Protein AF-N9NVW7-F1 (afdb_monomer_lite)

Structure (mmCIF, N/CA/C/O backbone):
data_AF-N9NVW7-F1
#
_entry.id   AF-N9NVW7-F1
#
loop_
_atom_site.group_PDB
_atom_site.id
_atom_site.type_symbol
_atom_site.label_atom_id
_atom_site.label_alt_id
_atom_site.label_comp_id
_atom_site.label_asym_id
_atom_site.label_entity_id
_atom_site.label_seq_id
_atom_site.pdbx_PDB_ins_code
_atom_site.Cartn_x
_atom_site.Cartn_y
_atom_site.Cartn_z
_atom_site.occupancy
_atom_site.B_iso_or_equiv
_atom_site.auth_seq_id
_atom_site.auth_comp_id
_atom_site.auth_asym_id
_atom_site.auth_atom_id
_atom_site.pdbx_PDB_model_num
ATOM 1 N N . MET A 1 1 ? 30.975 -2.870 -2.626 1.00 52.34 1 MET A N 1
ATOM 2 C CA . MET A 1 1 ? 32.309 -2.380 -3.014 1.00 52.34 1 MET A CA 1
ATOM 3 C C . MET A 1 1 ? 32.157 -1.799 -4.402 1.00 52.34 1 MET A C 1
ATOM 5 O O . MET A 1 1 ? 31.557 -2.473 -5.225 1.00 52.34 1 MET A O 1
ATOM 9 N N . ASN A 1 2 ? 32.603 -0.566 -4.636 1.00 62.34 2 ASN A N 1
ATOM 10 C CA . ASN A 1 2 ? 32.677 -0.032 -5.996 1.00 62.34 2 ASN A CA 1
ATOM 11 C C . ASN A 1 2 ? 33.903 -0.644 -6.671 1.00 62.34 2 ASN A C 1
ATOM 13 O O . ASN A 1 2 ? 34.944 -0.816 -6.036 1.00 62.34 2 ASN A O 1
ATOM 17 N N . SER A 1 3 ? 33.780 -1.024 -7.935 1.00 68.12 3 SER A N 1
ATOM 18 C CA . SER A 1 3 ? 34.880 -1.630 -8.692 1.00 68.12 3 SER A CA 1
ATOM 19 C C . SER A 1 3 ? 34.880 -1.083 -10.115 1.00 68.12 3 SER A C 1
ATOM 21 O O . SER A 1 3 ? 34.371 -1.735 -11.030 1.00 68.12 3 SER A O 1
ATOM 23 N N . PRO A 1 4 ? 35.372 0.153 -10.305 1.00 72.06 4 PRO A N 1
ATOM 24 C CA . PRO A 1 4 ? 35.480 0.751 -11.624 1.00 72.06 4 PRO A CA 1
ATOM 25 C C . PRO A 1 4 ? 36.652 0.143 -12.407 1.00 72.06 4 PRO A C 1
ATOM 27 O O . PRO A 1 4 ? 37.669 -0.245 -11.833 1.00 72.06 4 PRO A O 1
ATOM 30 N N . GLY A 1 5 ? 36.532 0.094 -13.733 1.00 75.94 5 GLY A N 1
ATOM 31 C CA . GLY A 1 5 ? 37.672 -0.160 -14.615 1.00 75.94 5 GLY A CA 1
ATOM 32 C C . GLY A 1 5 ? 38.041 -1.628 -14.852 1.00 75.94 5 GLY A C 1
ATOM 33 O O . GLY A 1 5 ? 39.117 -1.899 -15.383 1.00 75.94 5 GLY A O 1
ATOM 34 N N . ILE A 1 6 ? 37.194 -2.597 -14.490 1.00 79.94 6 ILE A N 1
ATOM 35 C CA . ILE A 1 6 ? 37.525 -4.023 -14.649 1.00 79.94 6 ILE A CA 1
ATOM 36 C C . ILE A 1 6 ? 37.249 -4.479 -16.087 1.00 79.94 6 ILE A C 1
ATOM 38 O O . ILE A 1 6 ? 36.153 -4.289 -16.607 1.00 79.94 6 ILE A O 1
ATOM 42 N N . LYS A 1 7 ? 38.206 -5.151 -16.738 1.00 79.75 7 LYS A N 1
ATOM 43 C CA . LYS A 1 7 ? 37.982 -5.732 -18.075 1.00 79.75 7 LYS A CA 1
ATOM 44 C C . LYS A 1 7 ? 36.858 -6.780 -18.054 1.00 79.75 7 LYS A C 1
ATOM 46 O O . LYS A 1 7 ? 36.879 -7.713 -17.251 1.00 79.75 7 LYS A O 1
ATOM 51 N N . SER A 1 8 ? 35.911 -6.661 -18.984 1.00 74.88 8 SER A N 1
ATOM 52 C CA . SER A 1 8 ? 34.831 -7.619 -19.251 1.00 74.88 8 SER A CA 1
ATOM 53 C C . SER A 1 8 ? 34.763 -7.876 -20.759 1.00 74.88 8 SER A C 1
ATOM 55 O O . SER A 1 8 ? 34.065 -7.197 -21.513 1.00 74.88 8 SER A O 1
ATOM 57 N N . GLY A 1 9 ? 35.562 -8.841 -21.223 1.00 77.31 9 GLY A N 1
ATOM 58 C CA . GLY A 1 9 ? 35.818 -9.028 -22.652 1.00 77.31 9 GLY A CA 1
ATOM 59 C C . GLY A 1 9 ? 36.519 -7.806 -23.251 1.00 77.31 9 GLY A C 1
ATOM 60 O O . GLY A 1 9 ? 37.552 -7.380 -22.742 1.00 77.31 9 GLY A O 1
ATOM 61 N N . LEU A 1 10 ? 35.936 -7.239 -24.311 1.00 75.88 10 LEU A N 1
ATOM 62 C CA . LEU A 1 10 ? 36.419 -6.018 -24.972 1.00 75.88 10 LEU A CA 1
ATOM 63 C C . LEU A 1 10 ? 35.932 -4.721 -24.298 1.00 75.88 10 LEU A C 1
ATOM 65 O O . LEU A 1 10 ? 36.363 -3.639 -24.684 1.00 75.88 10 LEU A O 1
ATOM 69 N N . ASN A 1 11 ? 35.035 -4.816 -23.309 1.00 81.06 11 ASN A N 1
ATOM 70 C CA . ASN A 1 11 ? 34.456 -3.665 -22.619 1.00 81.06 11 ASN A CA 1
ATOM 71 C C . ASN A 1 11 ? 35.086 -3.448 -21.238 1.00 81.06 11 ASN A C 1
ATOM 73 O O . ASN A 1 11 ? 35.639 -4.366 -20.626 1.00 81.06 11 ASN A O 1
ATOM 77 N N . THR A 1 12 ? 34.918 -2.236 -20.712 1.00 83.56 12 THR A N 1
ATOM 78 C CA . THR A 1 12 ? 35.270 -1.885 -19.332 1.00 83.56 12 THR A CA 1
ATOM 79 C C . THR A 1 12 ? 34.016 -1.899 -18.465 1.00 83.56 12 THR A C 1
ATOM 81 O O . THR A 1 12 ? 33.054 -1.186 -18.742 1.00 83.56 12 THR A O 1
ATOM 84 N N . ALA A 1 13 ? 34.018 -2.732 -17.429 1.00 82.25 13 ALA A N 1
ATOM 85 C CA . ALA A 1 13 ? 32.941 -2.871 -16.464 1.00 82.25 13 ALA A CA 1
ATOM 86 C C . ALA A 1 13 ? 33.160 -1.956 -15.257 1.00 82.25 13 ALA A C 1
ATOM 88 O O . ALA A 1 13 ? 34.254 -1.917 -14.689 1.00 82.25 13 ALA A O 1
ATOM 89 N N . ASN A 1 14 ? 32.089 -1.280 -14.847 1.00 85.12 14 ASN A N 1
ATOM 90 C CA . ASN A 1 14 ? 32.037 -0.483 -13.629 1.00 85.12 14 ASN A CA 1
ATOM 91 C C . ASN A 1 14 ? 30.908 -1.014 -12.746 1.00 85.12 14 ASN A C 1
ATOM 93 O O . ASN A 1 14 ? 29.759 -1.073 -13.182 1.00 85.12 14 ASN A O 1
ATOM 97 N N . GLU A 1 15 ? 31.231 -1.379 -11.508 1.00 84.69 15 GLU A N 1
ATOM 98 C CA . GLU A 1 15 ? 30.222 -1.666 -10.488 1.00 84.69 15 GLU A CA 1
ATOM 99 C C . GLU A 1 15 ? 29.932 -0.430 -9.646 1.00 84.69 15 GLU A C 1
ATOM 101 O O . GLU A 1 15 ? 30.799 0.049 -8.910 1.00 84.69 15 GLU A O 1
ATOM 106 N N . TYR A 1 16 ? 28.688 0.030 -9.742 1.00 87.69 16 TYR A N 1
ATOM 107 C CA . TYR A 1 16 ? 28.119 1.102 -8.933 1.00 87.69 16 TYR A CA 1
ATOM 108 C C . TYR A 1 16 ? 27.345 0.532 -7.733 1.00 87.69 16 TYR A C 1
ATOM 110 O O . TYR A 1 16 ? 26.922 -0.636 -7.770 1.00 87.69 16 TYR A O 1
ATOM 118 N N . PRO A 1 17 ? 27.092 1.330 -6.675 1.00 87.31 17 PRO A N 1
ATOM 119 C CA . PRO A 1 17 ? 26.441 0.855 -5.458 1.00 87.31 17 PRO A CA 1
ATOM 120 C C . PRO A 1 17 ? 24.910 0.754 -5.602 1.00 87.31 17 PRO A C 1
ATOM 122 O O . PRO A 1 17 ? 24.168 1.287 -4.782 1.00 87.31 17 PRO A O 1
ATOM 125 N N . GLY A 1 18 ? 24.425 0.026 -6.610 1.00 89.44 18 GLY A N 1
ATOM 126 C CA . GLY A 1 18 ? 23.005 -0.249 -6.841 1.00 89.44 18 GLY A CA 1
ATOM 127 C C . GLY A 1 18 ? 22.554 0.053 -8.269 1.00 89.44 18 GLY A C 1
ATOM 128 O O . GLY A 1 18 ? 23.345 0.004 -9.207 1.00 89.44 18 GLY A O 1
ATOM 129 N N . LEU A 1 19 ? 21.266 0.358 -8.432 1.00 92.38 19 LEU A N 1
ATOM 130 C CA . LEU A 1 19 ? 20.665 0.757 -9.708 1.00 92.38 19 LEU A CA 1
ATOM 131 C C . LEU A 1 19 ? 20.659 2.277 -9.849 1.00 92.38 19 LEU A C 1
ATOM 133 O O . LEU A 1 19 ? 20.295 2.983 -8.906 1.00 92.38 19 LEU A O 1
ATOM 137 N N . HIS A 1 20 ? 20.987 2.780 -11.038 1.00 93.94 20 HIS A N 1
ATOM 138 C CA . HIS A 1 20 ? 20.865 4.199 -11.345 1.00 93.94 20 HIS A CA 1
ATOM 139 C C . HIS A 1 20 ? 19.391 4.629 -11.290 1.00 93.94 20 HIS A C 1
ATOM 141 O O . HIS A 1 20 ? 18.537 4.059 -11.975 1.00 93.94 20 HIS A O 1
ATOM 147 N N . ARG A 1 21 ? 19.071 5.667 -10.508 1.00 92.00 21 ARG A N 1
ATOM 148 C CA . ARG A 1 21 ? 17.684 6.104 -10.223 1.00 92.00 21 ARG A CA 1
ATOM 149 C C . ARG A 1 21 ? 16.853 6.366 -11.472 1.00 92.00 21 ARG A C 1
ATOM 151 O O . ARG A 1 21 ? 15.682 5.988 -11.516 1.00 92.00 21 ARG A O 1
ATOM 158 N N . SER A 1 22 ? 17.465 6.951 -12.503 1.00 92.88 22 SER A N 1
ATOM 159 C CA . SER A 1 22 ? 16.793 7.222 -13.779 1.00 92.88 22 SER A CA 1
ATOM 160 C C . SER A 1 22 ? 16.163 5.981 -14.407 1.00 92.88 22 SER A C 1
ATOM 162 O O . SER A 1 22 ? 15.092 6.103 -14.988 1.00 92.88 22 SER A O 1
ATOM 164 N N . LEU A 1 23 ? 16.735 4.782 -14.238 1.00 94.94 23 LEU A N 1
ATOM 165 C CA . LEU A 1 23 ? 16.132 3.548 -14.759 1.00 94.94 23 LEU A CA 1
ATOM 166 C C . LEU A 1 23 ? 14.735 3.306 -14.188 1.00 94.94 23 LEU A C 1
ATOM 168 O O . LEU A 1 23 ? 13.793 2.991 -14.915 1.00 94.94 23 LEU A O 1
ATOM 172 N N . ILE A 1 24 ? 14.592 3.513 -12.879 1.00 91.38 24 ILE A N 1
ATOM 173 C CA . ILE A 1 24 ? 13.313 3.363 -12.196 1.00 91.38 24 ILE A CA 1
ATOM 174 C C . ILE A 1 24 ? 12.354 4.481 -12.597 1.00 91.38 24 ILE A C 1
ATOM 176 O O . ILE A 1 24 ? 11.162 4.233 -12.760 1.00 91.38 24 ILE A O 1
ATOM 180 N N . TRP A 1 25 ? 12.840 5.709 -12.774 1.00 91.44 25 TRP A N 1
ATOM 181 C CA . TRP A 1 25 ? 11.992 6.825 -13.197 1.00 91.44 25 TRP A CA 1
ATOM 182 C C . TRP A 1 25 ? 11.451 6.637 -14.614 1.00 91.44 25 TRP A C 1
ATOM 184 O O . TRP A 1 25 ? 10.263 6.856 -14.838 1.00 91.44 25 TRP A O 1
ATOM 194 N N . ILE A 1 26 ? 12.277 6.143 -15.536 1.00 95.69 26 ILE A N 1
ATOM 195 C CA . ILE A 1 26 ? 11.863 5.769 -16.893 1.00 95.69 26 ILE A CA 1
ATOM 196 C C . ILE A 1 26 ? 10.793 4.674 -16.832 1.00 95.69 26 ILE A C 1
ATOM 198 O O . ILE A 1 26 ? 9.748 4.791 -17.472 1.00 95.69 26 ILE A O 1
ATOM 202 N N . LEU A 1 27 ? 10.997 3.649 -15.999 1.00 95.88 27 LEU A N 1
ATOM 203 C CA . LEU A 1 27 ? 10.021 2.577 -15.802 1.00 95.88 27 LEU A CA 1
ATOM 204 C C . LEU A 1 27 ? 8.692 3.085 -15.215 1.00 95.88 27 LEU A C 1
ATOM 206 O O . LEU A 1 27 ? 7.616 2.700 -15.676 1.00 95.88 27 LEU A O 1
ATOM 210 N N . LYS A 1 28 ? 8.746 3.967 -14.209 1.00 93.06 28 LYS A N 1
ATOM 211 C CA . LYS A 1 28 ? 7.561 4.608 -13.616 1.00 93.06 28 LYS A CA 1
ATOM 212 C C . LYS A 1 28 ? 6.817 5.457 -14.648 1.00 93.06 28 LYS A C 1
ATOM 214 O O . LYS A 1 28 ? 5.596 5.356 -14.736 1.00 93.06 28 LYS A O 1
ATOM 219 N N . ALA A 1 29 ? 7.538 6.235 -15.453 1.00 95.19 29 ALA A N 1
ATOM 220 C CA . ALA A 1 29 ? 6.956 7.031 -16.526 1.00 95.19 29 ALA A CA 1
ATOM 221 C C . ALA A 1 29 ? 6.291 6.140 -17.588 1.00 95.19 29 ALA A C 1
ATOM 223 O O . ALA A 1 29 ? 5.175 6.424 -18.016 1.00 95.19 29 ALA A O 1
ATOM 224 N N . LEU A 1 30 ? 6.916 5.019 -17.965 1.00 97.69 30 LEU A N 1
ATOM 225 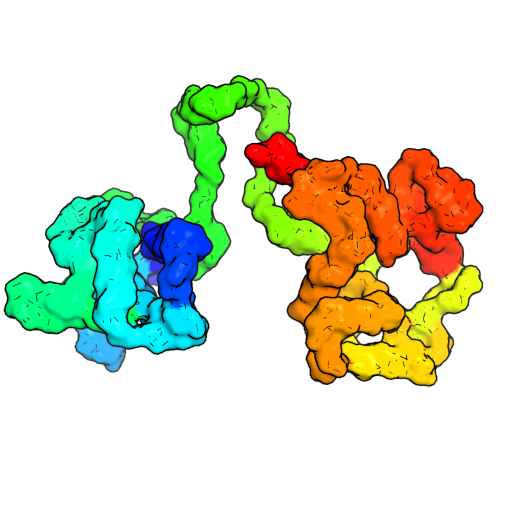C CA . LEU A 1 30 ? 6.320 4.058 -18.897 1.00 97.69 30 LEU A CA 1
ATOM 226 C C . LEU A 1 30 ? 5.008 3.497 -18.343 1.00 97.69 30 LEU A C 1
ATOM 228 O O . LEU A 1 30 ? 3.988 3.522 -19.030 1.00 97.69 30 LEU A O 1
ATOM 232 N N . ASN A 1 31 ? 5.018 3.057 -17.084 1.00 96.06 31 ASN A N 1
ATOM 233 C CA . ASN A 1 31 ? 3.819 2.578 -16.401 1.00 96.06 31 ASN A CA 1
ATOM 234 C C . ASN A 1 31 ? 2.716 3.640 -16.343 1.00 96.06 31 ASN A C 1
ATOM 236 O O . ASN A 1 31 ? 1.549 3.313 -16.550 1.00 96.06 31 ASN A O 1
ATOM 240 N N . PHE A 1 32 ? 3.069 4.902 -16.091 1.00 96.06 32 PHE A N 1
ATOM 241 C CA . PHE A 1 32 ? 2.117 6.008 -16.103 1.00 96.06 32 PHE A CA 1
ATOM 242 C C . PHE A 1 32 ? 1.440 6.150 -17.472 1.00 96.06 32 PHE A C 1
ATOM 244 O O . PHE A 1 32 ? 0.213 6.159 -17.541 1.00 96.06 32 PHE A O 1
ATOM 251 N N . TYR A 1 33 ? 2.202 6.204 -18.566 1.00 97.38 33 TYR A N 1
ATOM 252 C CA . TYR A 1 33 ? 1.615 6.359 -19.900 1.00 97.38 33 TYR A CA 1
ATOM 253 C C . TYR A 1 33 ? 0.775 5.148 -20.318 1.00 97.38 33 TYR A C 1
ATOM 255 O O . TYR A 1 33 ? -0.304 5.325 -20.880 1.00 97.38 33 TYR A O 1
ATOM 263 N N . LEU A 1 34 ? 1.223 3.930 -20.005 1.00 97.38 34 LEU A N 1
ATOM 264 C CA . LEU A 1 34 ? 0.474 2.703 -20.287 1.00 97.38 34 LEU A CA 1
ATOM 265 C C . LEU A 1 34 ? -0.862 2.643 -19.531 1.00 97.38 34 LEU A C 1
ATOM 267 O O . LEU A 1 34 ? -1.874 2.269 -20.114 1.00 97.38 34 LEU A O 1
ATOM 271 N N . LYS A 1 35 ? -0.889 3.047 -18.254 1.00 95.50 35 LYS A N 1
ATOM 272 C CA . LYS A 1 35 ? -2.098 2.991 -17.411 1.00 95.50 35 LYS A CA 1
ATOM 273 C C . LYS A 1 35 ? -3.083 4.134 -17.647 1.00 95.50 35 LYS A C 1
ATOM 275 O O . LYS A 1 35 ? -4.256 3.981 -17.310 1.00 95.50 35 LYS A O 1
ATOM 280 N N . ASN A 1 36 ? -2.617 5.256 -18.192 1.00 94.19 36 ASN A N 1
ATOM 281 C CA . ASN A 1 36 ? -3.427 6.454 -18.391 1.00 94.19 36 ASN A CA 1
ATOM 282 C C . ASN A 1 36 ? -3.704 6.683 -19.881 1.00 94.19 36 ASN A C 1
ATOM 284 O O . ASN A 1 36 ? -4.710 6.205 -20.401 1.00 94.19 36 ASN A O 1
ATOM 288 N N . GLU A 1 37 ? -2.798 7.363 -20.583 1.00 95.25 37 GLU A N 1
ATOM 289 C CA . GLU A 1 37 ? -2.989 7.790 -21.977 1.00 95.25 37 GLU A CA 1
ATOM 290 C C . GLU A 1 37 ? -3.204 6.615 -22.947 1.00 95.25 37 GLU A C 1
ATOM 292 O O . GLU A 1 37 ? -4.025 6.694 -23.859 1.00 95.25 37 GLU A O 1
ATOM 297 N N . PHE A 1 38 ? -2.506 5.497 -22.734 1.00 96.00 38 PHE A N 1
ATOM 298 C CA . PHE A 1 38 ? -2.549 4.332 -23.622 1.00 96.00 38 PHE A CA 1
ATOM 299 C C . PHE A 1 38 ? -3.267 3.123 -23.018 1.00 96.00 38 PHE A C 1
ATOM 301 O O . PHE A 1 38 ? -3.097 2.004 -23.505 1.00 96.00 38 PHE A O 1
ATOM 308 N N . LYS A 1 39 ? -4.130 3.342 -22.015 1.00 94.81 39 LYS A N 1
ATOM 309 C CA . LYS A 1 39 ? -4.881 2.276 -21.328 1.00 94.81 39 LYS A CA 1
ATOM 310 C C . LYS A 1 39 ? -5.655 1.372 -22.288 1.00 94.81 39 LYS A C 1
ATOM 312 O O . LYS A 1 39 ? -5.695 0.158 -22.108 1.00 94.81 39 LYS A O 1
ATOM 317 N N . TYR A 1 40 ? -6.225 1.952 -23.344 1.00 94.94 40 TYR A N 1
ATOM 318 C CA . TYR A 1 40 ? -7.001 1.241 -24.366 1.00 94.94 40 TYR A CA 1
ATOM 319 C C . TYR A 1 40 ? -6.197 0.179 -25.139 1.00 94.94 40 TYR A C 1
ATOM 321 O O . TYR A 1 40 ? -6.787 -0.685 -25.781 1.00 94.94 40 TYR A O 1
ATOM 329 N N . LYS A 1 41 ? -4.857 0.219 -25.099 1.00 97.12 41 LYS A N 1
ATOM 330 C CA . LYS A 1 41 ? -4.008 -0.812 -25.716 1.00 97.12 41 LYS A CA 1
ATOM 331 C C . LYS A 1 41 ? -3.952 -2.106 -24.902 1.00 97.12 41 LYS A C 1
ATOM 333 O O . LYS A 1 41 ? -3.502 -3.117 -25.440 1.00 97.12 41 LYS A O 1
ATOM 338 N N . GLY A 1 42 ? -4.366 -2.072 -23.631 1.00 96.62 42 GLY A N 1
ATOM 339 C CA . GLY A 1 42 ? -4.293 -3.217 -22.722 1.00 96.62 42 GLY A CA 1
ATOM 340 C C . GLY A 1 42 ? -2.862 -3.673 -22.432 1.00 96.62 42 GLY A C 1
ATOM 341 O O . GLY A 1 42 ? -2.662 -4.825 -22.057 1.00 96.62 42 GLY A O 1
ATOM 342 N N . LEU A 1 43 ? -1.871 -2.803 -22.656 1.00 98.25 43 LEU A N 1
ATOM 343 C CA . LEU A 1 43 ? -0.455 -3.087 -22.445 1.00 98.25 43 LEU A CA 1
ATOM 344 C C . LEU A 1 43 ? -0.032 -2.682 -21.031 1.00 98.25 43 LEU A C 1
ATOM 346 O O . LEU A 1 43 ? -0.352 -1.587 -20.575 1.00 98.25 43 LEU A O 1
ATOM 350 N N . GLU A 1 44 ? 0.744 -3.528 -20.365 1.00 97.19 44 GLU A N 1
ATOM 351 C CA . GLU A 1 44 ? 1.304 -3.258 -19.038 1.00 97.19 44 GLU A CA 1
ATOM 352 C C . GLU A 1 44 ? 2.703 -3.868 -18.913 1.00 97.19 44 GLU A C 1
ATOM 354 O O . GLU A 1 44 ? 3.032 -4.845 -19.589 1.00 97.19 44 GLU A O 1
ATOM 359 N N . VAL A 1 45 ? 3.550 -3.308 -18.048 1.00 97.50 45 VAL A N 1
ATOM 360 C CA . VAL A 1 45 ? 4.828 -3.952 -17.724 1.00 97.50 45 VAL A CA 1
ATOM 361 C C . VAL A 1 45 ? 4.539 -5.236 -16.951 1.00 97.50 45 VAL A C 1
ATOM 363 O O . VAL A 1 45 ? 3.908 -5.195 -15.901 1.00 97.50 45 VAL A O 1
ATOM 366 N N . ALA A 1 46 ? 5.023 -6.364 -17.466 1.00 96.38 46 ALA A N 1
ATOM 367 C CA . ALA A 1 46 ? 4.891 -7.669 -16.835 1.00 96.38 46 ALA A CA 1
ATOM 368 C C . ALA A 1 46 ? 5.909 -7.824 -15.701 1.00 96.38 46 ALA A C 1
ATOM 370 O O . ALA A 1 46 ? 5.545 -8.036 -14.550 1.00 96.38 46 ALA A O 1
ATOM 371 N N . TYR A 1 47 ? 7.194 -7.714 -16.037 1.00 96.25 47 TYR A N 1
ATOM 372 C CA . TYR A 1 47 ? 8.298 -7.871 -15.098 1.00 96.25 47 TYR A CA 1
ATOM 373 C C . TYR A 1 47 ? 9.607 -7.347 -15.706 1.00 96.25 47 TYR A C 1
ATOM 375 O O . TYR A 1 47 ? 9.706 -7.094 -16.912 1.00 96.25 47 TYR A O 1
ATOM 383 N N . ILE A 1 48 ? 10.613 -7.182 -14.849 1.00 95.88 48 ILE A N 1
ATOM 384 C CA . ILE A 1 48 ? 11.991 -6.860 -15.228 1.00 95.88 48 ILE A CA 1
ATOM 385 C C . ILE A 1 48 ? 12.745 -8.187 -15.351 1.00 95.88 48 ILE A C 1
ATOM 387 O O . ILE A 1 48 ? 12.875 -8.906 -14.365 1.00 95.88 48 ILE A O 1
ATOM 391 N N . GLU A 1 49 ? 13.216 -8.519 -16.549 1.00 94.56 49 GLU A N 1
ATOM 392 C CA . GLU A 1 49 ? 14.012 -9.727 -16.814 1.00 94.56 49 GLU A CA 1
ATOM 393 C C . GLU A 1 49 ? 15.459 -9.533 -16.338 1.00 94.56 49 GLU A C 1
ATOM 395 O O . GLU A 1 49 ? 16.083 -10.436 -15.784 1.00 94.56 49 GLU A O 1
ATOM 400 N N . SER A 1 50 ? 16.007 -8.330 -16.522 1.00 92.06 50 SER A N 1
ATOM 401 C CA . SER A 1 50 ? 17.360 -8.013 -16.077 1.00 92.06 50 SER A CA 1
ATOM 402 C C . SER A 1 50 ? 17.536 -6.538 -15.756 1.00 92.06 50 SER A C 1
ATOM 404 O O . SER A 1 50 ? 16.901 -5.683 -16.371 1.00 92.06 50 SER A O 1
ATOM 406 N N . GLY A 1 51 ? 18.412 -6.248 -14.792 1.00 87.44 51 GLY A N 1
ATOM 407 C CA . GLY A 1 51 ? 18.753 -4.872 -14.428 1.00 87.44 51 GLY A CA 1
ATOM 408 C C . GLY A 1 51 ? 20.067 -4.706 -13.671 1.00 87.44 51 GLY A C 1
ATOM 409 O O . GLY A 1 51 ? 20.806 -3.749 -13.904 1.00 87.44 51 GLY A O 1
ATOM 410 N N . TYR A 1 52 ? 20.399 -5.657 -12.793 1.00 89.69 52 TYR A N 1
ATOM 411 C CA . TYR A 1 52 ? 21.689 -5.681 -12.108 1.00 89.69 52 TYR A CA 1
ATOM 412 C C . TYR A 1 52 ? 22.329 -7.067 -12.182 1.00 89.69 52 TYR A C 1
ATOM 414 O O . TYR A 1 52 ? 21.753 -8.062 -11.747 1.00 89.69 52 TYR A O 1
ATOM 422 N N . ARG A 1 53 ? 23.544 -7.111 -12.721 1.00 88.81 53 ARG A N 1
ATOM 423 C CA . ARG A 1 53 ? 24.437 -8.262 -12.815 1.00 88.81 53 ARG A CA 1
ATOM 424 C C . ARG A 1 53 ? 25.803 -7.790 -12.344 1.00 88.81 53 ARG A C 1
ATOM 426 O O . ARG A 1 53 ? 26.344 -6.850 -12.912 1.00 88.81 53 ARG A O 1
ATOM 433 N N . CYS A 1 54 ? 26.361 -8.411 -11.312 1.00 88.56 54 CYS A N 1
ATOM 434 C CA . CYS A 1 54 ? 27.712 -8.066 -10.877 1.00 88.56 54 CYS A CA 1
ATOM 435 C C . CYS A 1 54 ? 28.760 -8.621 -11.861 1.00 88.56 54 CYS A C 1
ATOM 437 O O . CYS A 1 54 ? 28.521 -9.584 -12.594 1.00 88.56 54 CYS A O 1
ATOM 439 N N . ILE A 1 55 ? 29.954 -8.041 -11.858 1.00 87.81 55 ILE A N 1
ATOM 440 C CA . ILE A 1 55 ? 31.144 -8.455 -12.605 1.00 87.81 55 ILE A CA 1
ATOM 441 C C . ILE A 1 55 ? 31.453 -9.927 -12.350 1.00 87.81 55 ILE A C 1
ATOM 443 O O . ILE A 1 55 ? 31.796 -10.649 -13.285 1.00 87.81 55 ILE A O 1
ATOM 447 N N . ASN A 1 56 ? 31.311 -10.397 -11.108 1.00 88.81 56 ASN A N 1
ATOM 448 C CA . ASN A 1 56 ? 31.535 -11.804 -10.785 1.00 88.81 56 ASN A CA 1
ATOM 449 C C . ASN A 1 56 ? 30.521 -12.725 -11.485 1.00 88.81 56 ASN A C 1
ATOM 451 O O . ASN A 1 56 ? 30.909 -13.755 -12.032 1.00 88.81 56 ASN A O 1
ATOM 455 N N . ASP A 1 57 ? 29.239 -12.347 -11.523 1.00 88.50 57 ASP A N 1
ATOM 456 C CA . ASP A 1 57 ? 28.219 -13.091 -12.273 1.00 88.50 57 ASP A CA 1
ATOM 457 C C . ASP A 1 57 ? 28.516 -13.075 -13.779 1.00 88.50 57 ASP A C 1
ATOM 459 O O . ASP A 1 57 ? 28.491 -14.117 -14.433 1.00 88.50 57 ASP A O 1
ATOM 463 N N . ASN A 1 58 ? 28.903 -11.918 -14.324 1.00 89.38 58 ASN A N 1
ATOM 464 C CA . ASN A 1 58 ? 29.321 -11.805 -15.719 1.00 89.38 58 ASN A CA 1
ATOM 465 C C . ASN A 1 58 ? 30.508 -12.722 -16.052 1.00 89.38 58 ASN A C 1
ATOM 467 O O . ASN A 1 58 ? 30.457 -13.406 -17.072 1.00 89.38 58 ASN A O 1
ATOM 471 N N . LYS A 1 59 ? 31.536 -12.785 -15.192 1.00 87.00 59 LYS A N 1
ATOM 472 C CA . LYS A 1 59 ? 32.686 -13.693 -15.356 1.00 87.00 59 LYS A CA 1
ATOM 473 C C . LYS A 1 59 ? 32.248 -15.156 -15.350 1.00 87.00 59 LYS A C 1
ATOM 475 O O . LYS A 1 59 ? 32.590 -15.891 -16.270 1.00 87.00 59 LYS A O 1
ATOM 480 N N . LYS A 1 60 ? 31.433 -15.562 -14.370 1.00 89.56 60 LYS A N 1
ATOM 481 C CA . LYS A 1 60 ? 30.904 -16.935 -14.263 1.00 89.56 60 LYS A CA 1
ATOM 482 C C . LYS A 1 60 ? 30.078 -17.355 -15.479 1.00 89.56 60 LYS A C 1
ATOM 484 O O . LYS A 1 60 ? 30.038 -18.531 -15.817 1.00 89.56 60 LYS A O 1
ATOM 489 N N . LYS A 1 61 ? 29.399 -16.402 -16.116 1.00 88.88 61 LYS A N 1
ATOM 490 C CA . LYS A 1 61 ? 28.506 -16.632 -17.259 1.00 88.88 61 LYS A CA 1
ATOM 491 C C . LYS A 1 61 ? 29.143 -16.274 -18.608 1.00 88.88 61 LYS A C 1
ATOM 493 O O . LYS A 1 61 ? 28.440 -16.290 -19.613 1.00 88.88 61 LYS A O 1
ATOM 498 N N . GLY A 1 62 ? 30.432 -15.921 -18.636 1.00 87.50 62 GLY A N 1
ATOM 499 C CA . GLY A 1 62 ? 31.163 -15.575 -19.861 1.00 87.50 62 GLY A CA 1
ATOM 500 C C . GLY A 1 62 ? 30.617 -14.352 -20.611 1.00 87.50 62 GLY A C 1
ATOM 501 O O . GLY A 1 62 ? 30.745 -14.274 -21.830 1.00 87.50 62 GLY A O 1
ATOM 502 N N . ARG A 1 63 ? 29.969 -13.403 -19.920 1.00 86.06 63 ARG A N 1
ATOM 503 C CA . ARG A 1 63 ? 29.332 -12.236 -20.554 1.00 86.06 63 ARG A CA 1
ATOM 504 C C . ARG A 1 63 ? 30.304 -11.067 -20.710 1.00 86.06 63 ARG A C 1
ATOM 506 O O . ARG A 1 63 ? 31.086 -10.770 -19.808 1.00 86.06 63 ARG A O 1
ATOM 513 N N . THR A 1 64 ? 30.176 -10.347 -21.823 1.00 86.38 64 THR A N 1
ATOM 514 C CA . THR A 1 64 ? 30.973 -9.147 -22.149 1.00 86.38 64 THR A CA 1
ATOM 515 C C . THR A 1 64 ? 30.180 -7.838 -22.039 1.00 86.38 64 THR A C 1
ATOM 517 O O . THR A 1 64 ? 30.752 -6.754 -22.106 1.00 86.38 64 THR A O 1
ATOM 520 N N . THR A 1 65 ? 28.853 -7.905 -21.879 1.00 85.00 65 THR A N 1
ATOM 521 C CA . THR A 1 65 ? 27.973 -6.729 -21.770 1.00 85.00 65 THR A CA 1
ATOM 522 C C . THR A 1 65 ? 28.046 -6.111 -20.376 1.00 85.00 65 THR A C 1
ATOM 524 O O . THR A 1 65 ? 27.848 -6.825 -19.391 1.00 85.00 65 THR A O 1
ATOM 527 N N . VAL A 1 66 ? 28.227 -4.793 -20.288 1.00 88.38 66 VAL A N 1
ATOM 528 C CA . VAL A 1 66 ? 28.445 -4.078 -19.012 1.00 88.38 66 VAL A CA 1
ATOM 529 C C . VAL A 1 66 ? 27.326 -3.100 -18.633 1.00 88.38 66 VAL A C 1
ATOM 531 O O . VAL A 1 66 ? 27.349 -2.514 -17.560 1.00 88.38 66 VAL A O 1
ATOM 534 N N . ASN A 1 67 ? 26.316 -2.928 -19.487 1.00 88.25 67 ASN A N 1
ATOM 535 C CA . ASN A 1 67 ? 25.196 -2.009 -19.250 1.00 88.25 67 ASN A CA 1
ATOM 536 C C . ASN A 1 67 ? 24.248 -2.491 -18.134 1.00 88.25 67 ASN A C 1
ATOM 538 O O . ASN A 1 67 ? 23.758 -1.703 -17.337 1.00 88.25 67 ASN A O 1
ATOM 542 N N . HIS A 1 68 ? 24.047 -3.797 -17.996 1.00 90.75 68 HIS A N 1
ATOM 543 C CA . HIS A 1 68 ? 23.221 -4.398 -16.941 1.00 90.75 68 HIS A CA 1
ATOM 544 C C . HIS A 1 68 ? 23.928 -4.500 -15.585 1.00 90.75 68 HIS A C 1
ATOM 546 O O . HIS A 1 68 ? 23.640 -5.393 -14.801 1.00 90.75 68 HIS A O 1
ATOM 552 N N . MET A 1 69 ? 24.861 -3.596 -15.296 1.00 90.69 69 MET A N 1
ATOM 553 C CA . MET A 1 69 ? 25.518 -3.448 -13.991 1.00 90.69 69 MET A CA 1
ATOM 554 C C . MET A 1 69 ? 24.913 -2.266 -13.226 1.00 90.69 69 MET A C 1
ATOM 556 O O . MET A 1 69 ? 25.619 -1.434 -12.663 1.00 90.69 69 MET A O 1
ATOM 560 N N . GLY A 1 70 ? 23.584 -2.150 -13.277 1.00 91.62 70 GLY A N 1
ATOM 561 C CA . GLY A 1 70 ? 22.860 -1.033 -12.683 1.00 91.62 70 GLY A CA 1
ATOM 562 C C . GLY A 1 70 ? 22.563 0.131 -13.631 1.00 91.62 70 GLY A C 1
ATOM 563 O O . GLY A 1 70 ? 22.078 1.158 -13.159 1.00 91.62 70 GLY A O 1
ATOM 564 N N . LEU A 1 71 ? 22.830 -0.008 -14.938 1.00 95.19 71 LEU A N 1
ATOM 565 C CA . LEU A 1 71 ? 22.672 1.059 -15.942 1.00 95.19 71 LEU A CA 1
ATOM 566 C C . LEU A 1 71 ? 21.674 0.752 -17.064 1.00 95.19 71 LEU A C 1
ATOM 568 O O . LEU A 1 71 ? 21.453 1.620 -17.908 1.00 95.19 71 LEU A O 1
ATOM 572 N N . ALA A 1 72 ? 21.059 -0.429 -17.075 1.00 96.38 72 ALA A N 1
ATOM 573 C CA . ALA A 1 72 ? 20.088 -0.850 -18.078 1.00 96.38 72 ALA A CA 1
ATOM 574 C C . ALA A 1 72 ? 18.940 -1.633 -17.447 1.00 96.38 72 ALA A C 1
ATOM 576 O O . ALA A 1 72 ? 19.099 -2.178 -16.358 1.00 96.38 72 ALA A O 1
ATOM 577 N N . LEU A 1 73 ? 17.812 -1.711 -18.152 1.00 97.31 73 LEU A N 1
ATOM 578 C CA . LEU A 1 73 ? 16.716 -2.623 -17.837 1.00 97.31 73 LEU A CA 1
ATOM 579 C C . LEU A 1 73 ? 16.245 -3.359 -19.093 1.00 97.31 73 LEU A C 1
ATOM 581 O O . LEU A 1 73 ? 16.028 -2.744 -20.137 1.00 97.31 73 LEU A O 1
ATOM 585 N N . ASP A 1 74 ? 16.025 -4.665 -18.940 1.00 97.50 74 ASP A N 1
ATOM 586 C CA . ASP A 1 74 ? 15.285 -5.500 -19.885 1.00 97.50 74 ASP A CA 1
ATOM 587 C C . ASP A 1 74 ? 13.888 -5.721 -19.317 1.00 97.50 74 ASP A C 1
ATOM 589 O O . ASP A 1 74 ? 13.732 -6.360 -18.273 1.00 97.50 74 ASP A O 1
ATOM 593 N N . ILE A 1 75 ? 12.865 -5.183 -19.982 1.00 98.00 75 ILE A N 1
ATOM 594 C CA . ILE A 1 75 ? 11.484 -5.270 -19.500 1.00 98.00 75 ILE A CA 1
ATOM 595 C C . ILE A 1 75 ? 10.585 -6.044 -20.452 1.00 98.00 75 ILE A C 1
ATOM 597 O O . ILE A 1 75 ? 10.614 -5.902 -21.678 1.00 98.00 75 ILE A O 1
ATOM 601 N N . HIS A 1 76 ? 9.751 -6.871 -19.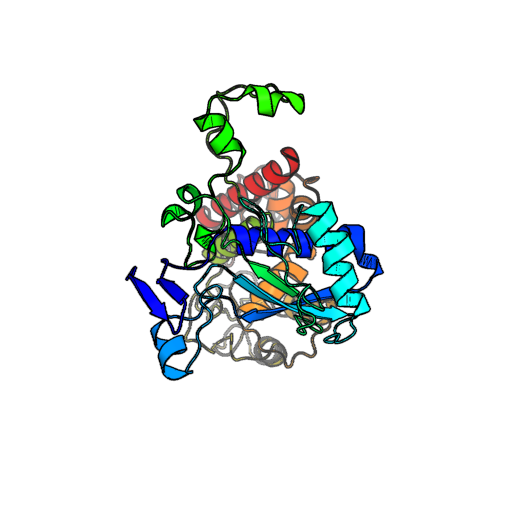841 1.00 98.19 76 HIS A N 1
ATOM 602 C CA . HIS A 1 76 ? 8.774 -7.713 -20.497 1.00 98.19 76 HIS A CA 1
ATOM 603 C C . HIS A 1 76 ? 7.380 -7.093 -20.335 1.00 98.19 76 HIS A C 1
ATOM 605 O O . HIS A 1 76 ? 7.082 -6.481 -19.314 1.00 98.19 76 HIS A O 1
ATOM 611 N N . ILE A 1 77 ? 6.532 -7.217 -21.356 1.00 98.38 77 ILE A N 1
ATOM 612 C CA . ILE A 1 77 ? 5.239 -6.530 -21.486 1.00 98.38 77 ILE A CA 1
ATOM 613 C C . ILE A 1 77 ? 4.104 -7.548 -21.605 1.00 98.38 77 ILE A C 1
ATOM 615 O O . ILE A 1 77 ? 4.171 -8.475 -22.418 1.00 98.38 77 ILE A O 1
ATOM 619 N N . ASN A 1 78 ? 3.043 -7.352 -20.835 1.00 98.25 78 ASN A N 1
ATOM 620 C CA . ASN A 1 78 ? 1.784 -8.064 -20.993 1.00 98.25 78 ASN A CA 1
ATOM 621 C C . ASN A 1 78 ? 0.836 -7.284 -21.903 1.00 98.25 78 ASN A C 1
ATOM 623 O O . ASN A 1 78 ? 0.853 -6.057 -21.931 1.00 98.25 78 ASN A O 1
ATOM 627 N N . LYS A 1 79 ? -0.026 -8.019 -22.601 1.00 98.19 79 LYS A N 1
ATOM 628 C CA . LYS A 1 79 ? -1.220 -7.520 -23.270 1.00 98.19 79 LYS A CA 1
ATOM 629 C C . LYS A 1 79 ? -2.420 -8.289 -22.741 1.00 98.19 79 LYS A C 1
ATOM 631 O O . LYS A 1 79 ? -2.442 -9.516 -22.828 1.00 98.19 79 LYS A O 1
ATOM 636 N N . ASN A 1 80 ? -3.394 -7.584 -22.176 1.00 96.31 80 ASN A N 1
ATOM 637 C CA . ASN A 1 80 ? -4.600 -8.171 -21.583 1.00 96.31 80 ASN A CA 1
ATOM 638 C C . ASN A 1 80 ? -4.273 -9.295 -20.575 1.00 96.31 80 ASN A C 1
ATOM 640 O O . ASN A 1 80 ? -4.835 -10.387 -20.637 1.00 96.31 80 ASN A O 1
ATOM 644 N N . GLY A 1 81 ? -3.302 -9.044 -19.690 1.00 94.19 81 GLY A N 1
ATOM 645 C CA . GLY A 1 81 ? -2.892 -9.969 -18.628 1.00 94.19 81 GLY A CA 1
ATOM 646 C C . GLY A 1 81 ? -2.003 -11.143 -19.062 1.00 94.19 81 GLY A C 1
ATOM 647 O O . GLY A 1 81 ? -1.652 -11.968 -18.223 1.00 94.19 81 GLY A O 1
ATOM 648 N N . LYS A 1 82 ? -1.611 -11.248 -20.342 1.00 97.12 82 LYS A N 1
ATOM 649 C CA . LYS A 1 82 ? -0.702 -12.302 -20.835 1.00 97.12 82 LYS A CA 1
ATOM 650 C C . LYS A 1 82 ? 0.537 -11.725 -21.502 1.00 97.12 82 LYS A C 1
ATOM 652 O O . LYS A 1 82 ? 0.457 -10.706 -22.182 1.00 97.12 82 LYS A O 1
ATOM 657 N N . ARG A 1 83 ? 1.677 -12.409 -21.377 1.00 97.56 83 ARG A N 1
ATOM 658 C CA . ARG A 1 83 ? 2.943 -11.971 -21.980 1.00 97.56 83 ARG A CA 1
ATOM 659 C C . ARG A 1 83 ? 2.819 -11.885 -23.503 1.00 97.56 83 ARG A C 1
ATOM 661 O O . ARG A 1 83 ? 2.665 -12.910 -24.163 1.00 97.56 83 ARG A O 1
ATOM 668 N N . THR A 1 84 ? 2.934 -10.679 -24.063 1.00 97.69 84 THR A N 1
ATOM 669 C CA . THR A 1 84 ? 2.964 -10.504 -25.524 1.00 97.69 84 THR A CA 1
ATOM 670 C C . THR A 1 84 ? 4.358 -10.797 -26.078 1.00 97.69 84 THR A C 1
ATOM 672 O O . THR A 1 84 ? 5.364 -10.545 -25.423 1.00 97.69 84 THR A O 1
ATOM 675 N N . LYS A 1 85 ? 4.437 -11.338 -27.291 1.00 96.94 85 LYS A N 1
ATOM 676 C CA . LYS A 1 85 ? 5.681 -11.449 -28.074 1.00 96.94 85 LYS A CA 1
ATOM 677 C C . LYS A 1 85 ? 5.557 -10.741 -29.428 1.00 96.94 85 LYS A C 1
ATOM 679 O O . LYS A 1 85 ? 6.435 -10.886 -30.270 1.00 96.94 85 LYS A O 1
ATOM 684 N N . ALA A 1 86 ? 4.463 -10.008 -29.640 1.00 97.62 86 ALA A N 1
ATOM 685 C CA . ALA A 1 86 ? 4.191 -9.316 -30.889 1.00 97.62 86 ALA A CA 1
ATOM 686 C C . ALA A 1 86 ? 5.132 -8.116 -31.045 1.00 97.62 86 ALA A C 1
ATOM 688 O O . ALA A 1 86 ? 5.270 -7.300 -30.128 1.00 97.62 86 ALA A O 1
ATOM 689 N N . ILE A 1 87 ? 5.766 -8.002 -32.212 1.00 97.44 87 ILE A N 1
ATOM 690 C CA . ILE A 1 87 ? 6.723 -6.928 -32.507 1.00 97.44 87 ILE A CA 1
ATOM 691 C C . ILE A 1 87 ? 6.014 -5.572 -32.462 1.00 97.44 87 ILE A C 1
ATOM 693 O O . ILE A 1 87 ? 6.585 -4.590 -31.994 1.00 97.44 87 ILE A O 1
ATOM 697 N N . GLU A 1 88 ? 4.756 -5.523 -32.891 1.00 97.81 88 GLU A N 1
ATOM 698 C CA . GLU A 1 88 ? 3.952 -4.307 -32.986 1.00 97.81 88 GLU A CA 1
ATOM 699 C C . GLU A 1 88 ? 3.701 -3.689 -31.607 1.00 97.81 88 GLU A C 1
ATOM 701 O O . GLU A 1 88 ? 3.724 -2.467 -31.469 1.00 97.81 88 GLU A O 1
ATOM 706 N N . ASP A 1 89 ? 3.513 -4.517 -30.574 1.00 97.94 89 ASP A N 1
ATOM 707 C CA . ASP A 1 89 ? 3.297 -4.047 -29.202 1.00 97.94 89 ASP A CA 1
ATOM 708 C C . ASP A 1 89 ? 4.573 -3.411 -28.629 1.00 97.94 89 ASP A C 1
ATOM 710 O O . ASP A 1 89 ? 4.532 -2.352 -27.997 1.00 97.94 89 ASP A O 1
ATOM 714 N N . ILE A 1 90 ? 5.723 -4.039 -28.882 1.00 98.12 90 ILE A N 1
ATOM 715 C CA . ILE A 1 90 ? 7.019 -3.553 -28.405 1.00 98.12 90 ILE A CA 1
ATOM 716 C C . ILE A 1 90 ? 7.431 -2.290 -29.171 1.00 98.12 90 ILE A C 1
ATOM 718 O O . ILE A 1 90 ? 7.823 -1.295 -28.562 1.00 98.12 90 ILE A O 1
ATOM 722 N N . GLU A 1 91 ? 7.271 -2.277 -30.495 1.00 98.19 91 GLU A N 1
ATOM 723 C CA . GLU A 1 91 ? 7.524 -1.098 -31.329 1.00 98.19 91 GLU A CA 1
ATOM 724 C C . GLU A 1 91 ? 6.574 0.054 -30.988 1.00 98.19 91 GLU A C 1
ATOM 726 O O . GLU A 1 91 ? 6.993 1.211 -31.000 1.00 98.19 91 GLU A O 1
ATOM 731 N N . PHE A 1 92 ? 5.319 -0.224 -30.621 1.00 98.38 92 PHE A N 1
ATOM 732 C CA . PHE A 1 92 ? 4.411 0.808 -30.128 1.00 98.38 92 PHE A CA 1
ATOM 733 C C . PHE A 1 92 ? 4.975 1.486 -28.875 1.00 98.38 92 PHE A C 1
ATOM 735 O O . PHE A 1 92 ? 5.056 2.714 -28.832 1.00 98.38 92 PHE A O 1
ATOM 742 N N . ILE A 1 93 ? 5.431 0.711 -27.886 1.00 98.31 93 ILE A N 1
ATOM 743 C CA . ILE A 1 93 ? 6.050 1.263 -26.673 1.00 98.31 93 ILE A CA 1
ATOM 744 C C . ILE A 1 93 ? 7.287 2.088 -27.023 1.00 98.31 93 ILE A C 1
ATOM 746 O O . ILE A 1 93 ? 7.410 3.225 -26.557 1.00 98.31 93 ILE A O 1
ATOM 750 N N . ARG A 1 94 ? 8.170 1.561 -27.880 1.00 97.88 94 ARG A N 1
ATOM 751 C CA . ARG A 1 94 ? 9.375 2.282 -28.299 1.00 97.88 94 ARG A CA 1
ATOM 752 C C . ARG A 1 94 ? 9.036 3.610 -28.958 1.00 97.88 94 ARG A C 1
ATOM 754 O O . ARG A 1 94 ? 9.427 4.668 -28.472 1.00 97.88 94 ARG A O 1
ATOM 761 N N . LYS A 1 95 ? 8.268 3.553 -30.046 1.00 97.31 95 LYS A N 1
ATOM 762 C CA . LYS A 1 95 ? 8.055 4.681 -30.955 1.00 97.31 95 LYS A CA 1
ATOM 763 C C . LYS A 1 95 ? 7.042 5.686 -30.427 1.00 97.31 95 LYS A C 1
ATOM 765 O O . LYS A 1 95 ? 7.209 6.875 -30.670 1.00 97.31 95 LYS A O 1
ATOM 770 N N . LYS A 1 96 ? 5.979 5.241 -29.749 1.00 97.56 96 LYS A N 1
ATOM 771 C CA . LYS A 1 96 ? 4.881 6.122 -29.313 1.00 97.56 96 LYS A CA 1
ATOM 772 C C . LYS A 1 96 ? 5.012 6.598 -27.877 1.00 97.56 96 LYS A C 1
ATOM 774 O O . LYS A 1 96 ? 4.515 7.677 -27.571 1.00 97.56 96 LYS A O 1
ATOM 779 N N . ILE A 1 97 ? 5.697 5.841 -27.022 1.00 97.88 97 ILE A N 1
ATOM 780 C CA . ILE A 1 97 ? 5.855 6.204 -25.613 1.00 97.88 97 ILE A CA 1
ATOM 781 C C . ILE A 1 97 ? 7.281 6.669 -25.344 1.00 97.88 97 ILE A C 1
ATOM 783 O O . ILE A 1 97 ? 7.491 7.846 -25.073 1.00 97.88 97 ILE A O 1
ATOM 787 N N . MET A 1 98 ? 8.276 5.791 -25.450 1.00 97.94 98 MET A N 1
ATOM 788 C CA . MET A 1 98 ? 9.632 6.124 -25.002 1.00 97.94 98 MET A CA 1
ATOM 789 C C . MET A 1 98 ? 10.283 7.213 -25.863 1.00 97.94 98 MET A C 1
ATOM 791 O O . MET A 1 98 ? 10.825 8.180 -25.327 1.00 97.94 98 MET A O 1
ATOM 795 N N . THR A 1 99 ? 10.175 7.130 -27.189 1.00 97.00 99 THR A N 1
ATOM 796 C CA . THR A 1 99 ? 10.727 8.159 -28.080 1.00 97.00 99 THR A CA 1
ATOM 797 C C . THR A 1 99 ? 9.987 9.490 -27.955 1.00 97.00 99 THR A C 1
ATOM 799 O O . THR A 1 99 ? 10.625 10.522 -27.773 1.00 97.00 99 THR A O 1
ATOM 802 N N . ILE A 1 100 ? 8.651 9.493 -28.009 1.00 95.44 100 ILE A N 1
ATOM 803 C CA . ILE A 1 100 ? 7.874 10.746 -28.028 1.00 95.44 100 ILE A CA 1
ATOM 804 C C . ILE A 1 100 ? 7.798 11.387 -26.640 1.00 95.44 100 ILE A C 1
ATOM 806 O O . ILE A 1 100 ? 8.035 12.583 -26.501 1.00 95.44 100 ILE A O 1
ATOM 810 N N . LYS A 1 101 ? 7.471 10.609 -25.604 1.00 95.44 101 LYS A N 1
ATOM 811 C CA . LYS A 1 101 ? 7.172 11.135 -24.264 1.00 95.44 101 LYS A CA 1
ATOM 812 C C . LYS A 1 101 ? 8.399 11.261 -23.368 1.00 95.44 101 LYS A C 1
ATOM 814 O O . LYS A 1 101 ? 8.368 12.029 -22.414 1.00 95.44 101 LYS A O 1
ATOM 819 N N . MET A 1 102 ? 9.461 10.507 -23.653 1.00 94.38 102 MET A N 1
ATOM 820 C CA . MET A 1 102 ? 10.685 10.490 -22.836 1.00 94.38 102 MET A CA 1
ATOM 821 C C . MET A 1 102 ? 11.928 10.909 -23.620 1.00 94.38 102 MET A C 1
ATOM 823 O O . MET A 1 102 ? 13.026 10.889 -23.072 1.00 94.38 102 MET A O 1
ATOM 827 N N . ARG A 1 103 ? 11.773 11.281 -24.900 1.00 93.44 103 ARG A N 1
ATOM 828 C CA . ARG A 1 103 ? 12.870 11.686 -25.795 1.00 93.44 103 ARG A CA 1
ATOM 829 C C . ARG A 1 103 ? 13.974 10.622 -25.912 1.00 93.44 103 ARG A C 1
ATOM 831 O O . ARG A 1 103 ? 15.132 10.956 -26.173 1.00 93.44 103 ARG A O 1
ATOM 838 N N . ALA A 1 104 ? 13.617 9.347 -25.734 1.00 96.75 104 ALA A N 1
ATOM 839 C CA . ALA A 1 104 ? 14.533 8.224 -25.897 1.00 96.75 104 ALA A CA 1
ATOM 840 C C . ALA A 1 104 ? 14.925 8.032 -27.369 1.00 96.75 104 ALA A C 1
ATOM 842 O O . ALA A 1 104 ? 14.170 8.371 -28.285 1.00 96.75 104 ALA A O 1
ATOM 843 N N . SER A 1 105 ? 16.107 7.465 -27.593 1.00 95.81 105 SER A N 1
ATOM 844 C CA . SER A 1 105 ? 16.718 7.344 -28.914 1.00 95.81 105 SER A CA 1
ATOM 845 C C . SER A 1 105 ? 17.186 5.921 -29.178 1.00 95.81 105 SER A C 1
ATOM 847 O O . SER A 1 105 ? 17.850 5.318 -28.340 1.00 95.81 105 SER A O 1
ATOM 849 N N . GLU A 1 106 ? 16.901 5.414 -30.376 1.00 95.88 106 GLU A N 1
ATOM 850 C CA . GLU A 1 106 ? 17.474 4.149 -30.863 1.00 95.88 106 GLU A CA 1
ATOM 851 C C . GLU A 1 106 ? 18.920 4.282 -31.339 1.00 95.88 106 GLU A C 1
ATOM 853 O O . GLU A 1 106 ? 19.616 3.295 -31.582 1.00 95.88 106 GLU A O 1
ATOM 858 N N . GLU A 1 107 ? 19.392 5.520 -31.438 1.00 93.31 107 GLU A N 1
ATOM 859 C CA . GLU A 1 107 ? 20.785 5.846 -31.680 1.00 93.31 107 GLU A CA 1
ATOM 860 C C . GLU A 1 107 ? 21.460 6.224 -30.369 1.00 93.31 107 GLU A C 1
ATOM 862 O O . GLU A 1 107 ? 20.904 6.967 -29.553 1.00 93.31 107 GLU A O 1
ATOM 867 N N . ARG A 1 108 ? 22.683 5.726 -30.182 1.00 91.69 108 ARG A N 1
ATOM 868 C CA . ARG A 1 108 ? 23.542 6.119 -29.066 1.00 91.69 108 ARG A CA 1
ATOM 869 C C . ARG A 1 108 ? 23.858 7.607 -29.204 1.00 91.69 108 ARG A C 1
ATOM 871 O O . ARG A 1 108 ? 24.499 8.011 -30.166 1.00 91.69 108 ARG A O 1
ATOM 878 N N . ALA A 1 109 ? 23.431 8.397 -28.231 1.00 91.44 109 ALA A N 1
ATOM 879 C CA . ALA A 1 109 ? 23.686 9.829 -28.172 1.00 91.44 109 ALA A CA 1
ATOM 880 C C . ALA A 1 109 ? 23.953 10.245 -26.724 1.00 91.44 109 ALA A C 1
ATOM 882 O O . ALA A 1 109 ? 23.438 9.611 -25.799 1.00 91.44 109 ALA A O 1
ATOM 883 N N . SER A 1 110 ? 24.755 11.293 -26.545 1.00 91.75 110 SER A N 1
ATOM 884 C CA . SER A 1 110 ? 25.053 11.859 -25.228 1.00 91.75 110 SER A CA 1
ATOM 885 C C . SER A 1 110 ? 23.785 12.378 -24.553 1.00 91.75 110 SER A C 1
ATOM 887 O O . SER A 1 110 ? 22.921 12.950 -25.220 1.00 91.75 110 SER A O 1
ATOM 889 N N . ASP A 1 111 ? 23.676 12.152 -23.243 1.00 89.81 111 ASP A N 1
ATOM 890 C CA . ASP A 1 111 ? 22.562 12.593 -22.390 1.00 89.81 111 ASP A CA 1
ATOM 891 C C . ASP A 1 111 ? 21.172 12.191 -22.904 1.00 89.81 111 ASP A C 1
ATOM 893 O O . ASP A 1 111 ? 20.167 12.873 -22.695 1.00 89.81 111 ASP A O 1
ATOM 897 N N . LYS A 1 112 ? 21.098 11.033 -23.568 1.00 93.88 112 LYS A N 1
ATOM 898 C CA . LYS A 1 112 ? 19.839 10.416 -23.984 1.00 93.88 112 LYS A CA 1
ATOM 899 C C . LYS A 1 112 ? 19.673 9.026 -23.405 1.00 93.88 112 LYS A C 1
ATOM 901 O O . LYS A 1 112 ? 20.629 8.268 -23.257 1.00 93.88 112 LYS A O 1
ATOM 906 N N . ILE A 1 113 ? 18.416 8.686 -23.138 1.00 97.38 113 ILE A N 1
ATOM 907 C CA . ILE A 1 113 ? 18.009 7.309 -22.871 1.00 97.38 113 ILE A CA 1
ATOM 908 C C . ILE A 1 113 ? 18.214 6.534 -24.168 1.00 97.38 113 ILE A C 1
ATOM 910 O O . ILE A 1 113 ? 17.577 6.842 -25.181 1.00 97.38 113 ILE A O 1
ATOM 914 N N . TYR A 1 114 ? 19.103 5.549 -24.136 1.00 97.69 114 TYR A N 1
ATOM 915 C CA . TYR A 1 114 ? 19.265 4.633 -25.248 1.00 97.69 114 TYR A CA 1
ATOM 916 C C . TYR A 1 114 ? 18.153 3.592 -25.219 1.00 97.69 114 TYR A C 1
ATOM 918 O O . TYR A 1 114 ? 17.828 3.061 -24.161 1.00 97.69 114 TYR A O 1
ATOM 926 N N . LEU A 1 115 ? 17.597 3.290 -26.383 1.00 97.44 115 LEU A N 1
ATOM 927 C CA . LEU A 1 115 ? 16.548 2.308 -26.585 1.00 97.44 115 LEU A CA 1
ATOM 928 C C . LEU A 1 115 ? 17.024 1.298 -27.624 1.00 97.44 115 LEU A C 1
ATOM 930 O O . LEU A 1 115 ? 17.364 1.680 -28.737 1.00 97.44 115 LEU A O 1
ATOM 934 N N . GLU A 1 116 ? 17.062 0.012 -27.302 1.00 97.25 116 GLU A N 1
ATOM 935 C CA . GLU A 1 116 ? 17.495 -0.968 -28.299 1.00 97.25 116 GLU A CA 1
ATOM 936 C C . GLU A 1 116 ? 16.431 -1.117 -29.396 1.00 97.25 116 GLU A C 1
ATOM 938 O O . GLU A 1 116 ? 15.268 -1.402 -29.072 1.00 97.25 116 GLU A O 1
ATOM 943 N N . PRO A 1 117 ? 16.786 -0.933 -30.680 1.00 97.19 117 PRO A N 1
ATOM 944 C CA . PRO A 1 117 ? 15.850 -1.112 -31.781 1.00 97.19 117 PRO A CA 1
ATOM 945 C C . PRO A 1 117 ? 15.563 -2.599 -32.013 1.00 97.19 117 PRO A C 1
ATOM 947 O O . PRO A 1 117 ? 16.356 -3.465 -31.652 1.00 97.19 117 PRO A O 1
ATOM 950 N N . LYS A 1 118 ? 14.480 -2.915 -32.736 1.00 96.25 118 LYS A N 1
ATOM 951 C CA . LYS A 1 118 ? 14.240 -4.296 -33.202 1.00 96.25 118 LYS A CA 1
ATOM 952 C C . LYS A 1 118 ? 15.352 -4.833 -34.113 1.00 96.25 118 LYS A C 1
ATOM 954 O O . LYS A 1 118 ? 15.577 -6.039 -34.181 1.00 96.25 118 LYS A O 1
ATOM 959 N N . LYS A 1 119 ? 16.020 -3.938 -34.846 1.00 95.88 119 LYS A N 1
ATOM 960 C CA . LYS A 1 119 ? 17.107 -4.240 -35.778 1.00 95.88 119 LYS A CA 1
ATOM 961 C C . LYS A 1 119 ? 18.078 -3.066 -35.803 1.00 95.88 119 LYS A C 1
ATOM 963 O O . LYS A 1 119 ? 17.658 -1.922 -35.962 1.00 95.88 119 LYS A O 1
ATOM 968 N N . PHE A 1 120 ? 19.361 -3.346 -35.628 1.00 93.75 120 PHE A N 1
ATOM 969 C CA . PHE A 1 120 ? 20.413 -2.337 -35.668 1.00 93.75 120 PHE A CA 1
ATOM 970 C C . PHE A 1 120 ? 20.689 -1.887 -37.107 1.00 93.75 120 PHE A C 1
ATOM 972 O O . PHE A 1 120 ? 20.427 -2.623 -38.060 1.00 93.75 120 PHE A O 1
ATOM 979 N N . LYS A 1 121 ? 21.306 -0.708 -37.273 1.00 90.81 121 LYS A N 1
ATOM 980 C CA . LYS A 1 121 ? 21.754 -0.208 -38.590 1.00 90.81 121 LYS A CA 1
ATOM 981 C C . LYS A 1 121 ? 22.734 -1.162 -39.291 1.00 90.81 121 LYS A C 1
ATOM 983 O O . LYS A 1 121 ? 22.763 -1.203 -40.511 1.00 90.81 121 LYS A O 1
ATOM 988 N N . SER A 1 122 ? 23.486 -1.959 -38.527 1.00 90.81 122 SER A N 1
ATOM 989 C CA . SER A 1 122 ? 24.372 -3.014 -39.044 1.00 90.81 122 SER A CA 1
ATOM 990 C C . SER A 1 122 ? 23.632 -4.221 -39.634 1.00 90.81 122 SER A C 1
ATOM 992 O O . SER A 1 122 ? 24.267 -5.125 -40.164 1.00 90.81 122 SER A O 1
ATOM 994 N N . GLY A 1 123 ? 22.304 -4.285 -39.502 1.00 91.44 123 GLY A N 1
ATOM 995 C CA . GLY A 1 123 ? 21.492 -5.428 -39.911 1.00 91.44 123 GLY A CA 1
ATOM 996 C C . GLY A 1 123 ? 21.351 -6.518 -38.844 1.00 91.44 123 GLY A C 1
ATOM 997 O O . GLY A 1 123 ? 20.526 -7.414 -39.022 1.00 91.44 123 GLY A O 1
ATOM 998 N N . ALA A 1 124 ? 22.081 -6.429 -37.728 1.00 92.62 124 ALA A N 1
ATOM 999 C CA . ALA A 1 124 ? 21.927 -7.345 -36.600 1.00 92.62 124 ALA A CA 1
ATOM 1000 C C . ALA A 1 124 ? 20.539 -7.211 -35.948 1.00 92.62 124 ALA A C 1
ATOM 1002 O O . ALA A 1 124 ? 19.975 -6.115 -35.880 1.00 92.62 124 ALA A O 1
ATOM 1003 N N . ASN A 1 125 ? 19.996 -8.320 -35.444 1.00 93.88 125 ASN A N 1
ATOM 1004 C CA . ASN A 1 125 ? 18.758 -8.303 -34.666 1.00 93.88 125 ASN A CA 1
ATOM 1005 C C . ASN A 1 125 ? 19.009 -7.660 -33.298 1.00 93.88 125 ASN A C 1
ATOM 1007 O O . ASN A 1 125 ? 20.034 -7.929 -32.675 1.00 93.88 125 ASN A O 1
ATOM 1011 N N . GLY A 1 126 ? 18.070 -6.834 -32.847 1.00 94.50 126 GLY A N 1
ATOM 1012 C CA . GLY A 1 126 ? 18.032 -6.343 -31.472 1.00 94.50 126 GLY A CA 1
ATOM 1013 C C . GLY A 1 126 ? 16.846 -6.924 -30.713 1.00 94.50 126 GLY A C 1
ATOM 1014 O O . GLY A 1 126 ? 16.319 -7.986 -31.058 1.00 94.50 126 GLY A O 1
ATOM 1015 N N . ALA A 1 127 ? 16.400 -6.213 -29.686 1.00 95.06 127 ALA A N 1
ATOM 1016 C CA . ALA A 1 127 ? 15.277 -6.615 -28.858 1.00 95.06 127 ALA A CA 1
ATOM 1017 C C . ALA A 1 127 ? 13.976 -6.682 -29.683 1.00 95.06 127 ALA A C 1
ATOM 1019 O O . ALA A 1 127 ? 13.472 -5.676 -30.175 1.00 95.06 127 ALA A O 1
ATOM 1020 N N . THR A 1 128 ? 13.382 -7.862 -29.848 1.00 96.19 128 THR A N 1
ATOM 1021 C CA . THR A 1 128 ? 12.142 -8.026 -30.641 1.00 96.19 128 THR A CA 1
ATOM 1022 C C . THR A 1 128 ? 10.922 -8.245 -29.765 1.00 96.19 128 THR A C 1
ATOM 1024 O O . THR A 1 128 ? 9.870 -7.668 -30.029 1.00 96.19 128 THR A O 1
ATOM 1027 N N . THR A 1 129 ? 11.066 -9.023 -28.691 1.00 96.75 129 THR A N 1
ATOM 1028 C CA . THR A 1 129 ? 9.954 -9.365 -27.797 1.00 96.75 129 THR A CA 1
ATOM 1029 C C . THR A 1 129 ? 9.988 -8.613 -26.469 1.00 96.75 129 THR A C 1
ATOM 1031 O O . THR A 1 129 ? 9.011 -8.679 -25.731 1.00 96.75 129 THR A O 1
ATOM 1034 N N . TRP A 1 130 ? 11.062 -7.892 -26.143 1.00 97.94 130 TRP A N 1
ATOM 1035 C CA . TRP A 1 130 ? 11.218 -7.090 -24.919 1.00 97.94 130 TRP A CA 1
ATOM 1036 C C . TRP A 1 130 ? 11.666 -5.667 -25.248 1.00 97.94 130 TRP A C 1
ATOM 1038 O O . TRP A 1 130 ? 12.107 -5.387 -26.362 1.00 97.94 130 TRP A O 1
ATOM 1048 N N . VAL A 1 131 ? 11.566 -4.764 -24.276 1.00 98.06 131 VAL A N 1
ATOM 1049 C CA . VAL A 1 131 ? 12.137 -3.420 -24.391 1.00 98.06 131 VAL A CA 1
ATOM 1050 C C . VAL A 1 131 ? 13.428 -3.386 -23.582 1.00 98.06 131 VAL A C 1
ATOM 105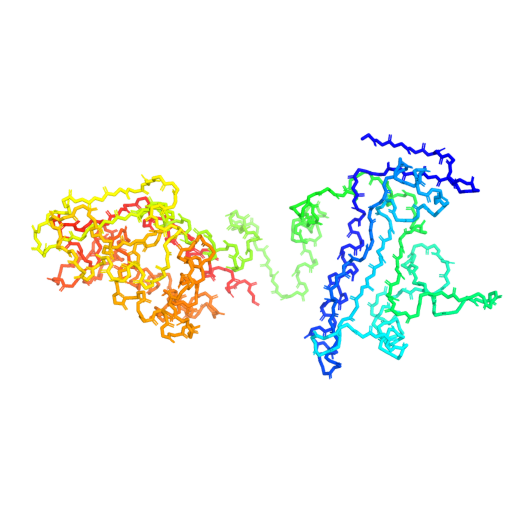2 O O . VAL A 1 131 ? 13.399 -3.618 -22.376 1.00 98.06 131 VAL A O 1
ATOM 1055 N N . HIS A 1 132 ? 14.547 -3.107 -24.245 1.00 97.88 132 HIS A N 1
ATOM 1056 C CA . HIS A 1 132 ? 15.817 -2.803 -23.594 1.00 97.88 132 HIS A CA 1
ATOM 1057 C C . HIS A 1 132 ? 16.054 -1.300 -23.640 1.00 97.88 132 HIS A C 1
ATOM 1059 O O . HIS A 1 132 ? 15.958 -0.696 -24.713 1.00 97.88 132 HIS A O 1
ATOM 1065 N N . PHE A 1 133 ? 16.397 -0.705 -22.503 1.00 97.94 133 PHE A N 1
ATOM 1066 C CA . PHE A 1 133 ? 16.888 0.665 -22.458 1.00 97.94 133 PHE A CA 1
ATOM 1067 C C . PHE A 1 133 ? 18.003 0.824 -21.434 1.00 97.94 133 PHE A C 1
ATOM 1069 O O . PHE A 1 133 ? 18.058 0.104 -20.436 1.00 97.94 133 PHE A O 1
ATOM 1076 N N . ASP A 1 134 ? 18.878 1.798 -21.668 1.00 96.62 134 ASP A N 1
ATOM 1077 C CA . ASP A 1 134 ? 19.989 2.089 -20.773 1.00 96.62 134 ASP A CA 1
ATOM 1078 C C . ASP A 1 134 ? 20.355 3.577 -20.746 1.00 96.62 134 ASP A C 1
ATOM 1080 O O . ASP A 1 134 ? 19.971 4.360 -21.619 1.00 96.62 134 ASP A O 1
ATOM 1084 N N . VAL A 1 135 ? 21.086 3.962 -19.702 1.00 96.06 135 VAL A N 1
ATOM 1085 C CA . VAL A 1 135 ? 21.524 5.345 -19.445 1.00 96.06 135 VAL A CA 1
ATOM 1086 C C . VAL A 1 135 ? 23.046 5.494 -19.524 1.00 96.06 135 VAL A C 1
ATOM 1088 O O . VAL A 1 135 ? 23.625 6.433 -18.991 1.00 96.06 135 VAL A O 1
ATOM 1091 N N . THR A 1 136 ? 23.723 4.574 -20.216 1.00 92.50 136 THR A N 1
ATOM 1092 C CA . THR A 1 136 ? 25.198 4.499 -20.257 1.00 92.50 136 THR A CA 1
ATOM 1093 C C . THR A 1 136 ? 25.881 5.690 -20.939 1.00 92.50 136 THR A C 1
ATOM 1095 O O . THR A 1 136 ? 27.098 5.824 -20.855 1.00 92.50 136 THR A O 1
ATOM 1098 N N . ARG A 1 137 ? 25.123 6.543 -21.640 1.00 91.19 137 ARG A N 1
ATOM 1099 C CA . ARG A 1 137 ? 25.626 7.721 -22.369 1.00 91.19 137 ARG A CA 1
ATOM 1100 C C . ARG A 1 137 ? 25.300 9.048 -21.691 1.00 91.19 137 ARG A C 1
ATOM 1102 O O . ARG A 1 137 ? 25.440 10.093 -22.320 1.00 91.19 137 ARG A O 1
ATOM 1109 N N . PHE A 1 138 ? 24.857 9.016 -20.440 1.00 92.06 138 PHE A N 1
ATOM 1110 C CA . PHE A 1 138 ? 24.746 10.236 -19.652 1.00 92.06 138 PHE A CA 1
ATOM 1111 C C . PHE A 1 138 ? 26.131 10.856 -19.421 1.00 92.06 138 PHE A C 1
ATOM 1113 O O . PHE A 1 138 ? 27.165 10.202 -19.557 1.00 92.06 138 PHE A O 1
ATOM 1120 N N . SER A 1 139 ? 26.159 12.145 -19.125 1.00 87.00 139 SER A N 1
ATOM 1121 C CA . SER A 1 139 ? 27.370 12.862 -18.759 1.00 87.00 139 SER A CA 1
ATOM 1122 C C . SER A 1 139 ? 27.952 12.301 -17.459 1.00 87.00 139 SER A C 1
ATOM 1124 O O . SER A 1 139 ? 27.221 11.834 -16.583 1.00 87.00 139 SER A O 1
ATOM 1126 N N . SER A 1 140 ? 29.280 12.353 -17.314 1.00 84.44 140 SER A N 1
ATOM 1127 C CA . SER A 1 140 ? 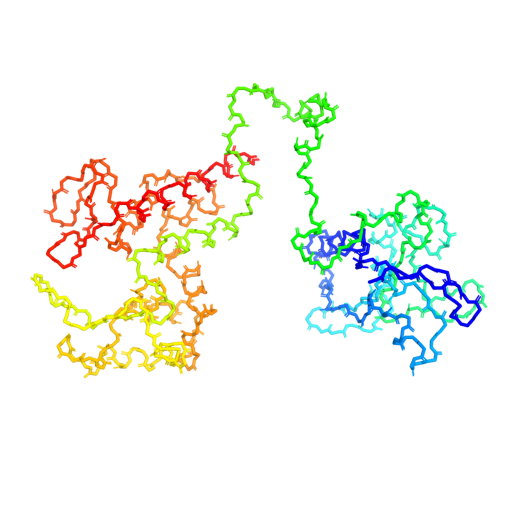30.012 11.761 -16.180 1.00 84.44 140 SER A CA 1
ATOM 1128 C C . SER A 1 140 ? 29.507 12.230 -14.812 1.00 84.44 140 SER A C 1
ATOM 1130 O O . SER A 1 140 ? 29.491 11.443 -13.870 1.00 84.44 140 SER A O 1
ATOM 1132 N N . ILE A 1 141 ? 29.018 13.472 -14.726 1.00 82.56 141 ILE A N 1
ATOM 1133 C CA . ILE A 1 141 ? 28.428 14.062 -13.516 1.00 82.56 141 ILE A CA 1
ATOM 1134 C C . ILE A 1 141 ? 27.229 13.271 -12.968 1.00 82.56 141 ILE A C 1
ATOM 1136 O O . ILE A 1 141 ? 26.933 13.361 -11.782 1.00 82.56 141 ILE A O 1
ATOM 1140 N N . TYR A 1 142 ? 26.553 12.479 -13.804 1.00 85.62 142 TYR A N 1
ATOM 1141 C CA . TYR A 1 142 ? 25.402 11.666 -13.407 1.00 85.62 142 TYR A CA 1
ATOM 1142 C C . TYR A 1 142 ? 25.790 10.258 -12.937 1.00 85.62 142 TYR A C 1
ATOM 1144 O O . TYR A 1 142 ? 24.926 9.495 -12.528 1.00 85.62 142 TYR A O 1
ATOM 1152 N N . PHE A 1 143 ? 27.078 9.905 -12.936 1.00 88.00 143 PHE A N 1
ATOM 1153 C CA . PHE A 1 143 ? 27.558 8.596 -12.480 1.00 88.00 143 PHE A CA 1
ATOM 1154 C C . PHE A 1 143 ? 28.119 8.598 -11.051 1.00 88.00 143 PHE A C 1
ATOM 1156 O O . PHE A 1 143 ? 28.741 7.618 -10.640 1.00 88.00 143 PHE A O 1
ATOM 1163 N N . ASN A 1 144 ? 27.877 9.658 -10.277 1.00 86.25 144 ASN A N 1
ATOM 1164 C CA . ASN A 1 144 ? 28.195 9.687 -8.850 1.00 86.25 144 ASN A CA 1
ATOM 1165 C C . ASN A 1 144 ? 27.350 8.669 -8.068 1.00 86.25 144 ASN A C 1
ATOM 1167 O O . ASN A 1 144 ? 26.167 8.472 -8.357 1.00 86.25 144 ASN A O 1
ATOM 1171 N N . ASP A 1 145 ? 27.929 8.092 -7.012 1.00 87.81 145 ASP A N 1
ATOM 1172 C CA . ASP A 1 145 ? 27.283 7.101 -6.137 1.00 87.81 145 ASP A CA 1
ATOM 1173 C C . ASP A 1 145 ? 25.920 7.550 -5.587 1.00 87.81 145 ASP A C 1
ATOM 1175 O O . ASP A 1 145 ? 25.029 6.730 -5.371 1.00 87.81 145 ASP A O 1
ATOM 1179 N N . GLU A 1 146 ? 25.719 8.857 -5.400 1.00 85.88 146 GLU A N 1
ATOM 1180 C CA . GLU A 1 146 ? 24.455 9.437 -4.933 1.00 85.88 146 GLU A CA 1
ATOM 1181 C C . GLU A 1 146 ? 23.257 9.124 -5.847 1.00 85.88 146 GLU A C 1
ATOM 1183 O O . GLU A 1 146 ? 22.110 9.118 -5.384 1.00 85.88 146 GLU A O 1
ATOM 1188 N N . TYR A 1 147 ? 23.501 8.832 -7.127 1.00 88.75 147 TYR A N 1
ATOM 1189 C CA . TYR A 1 147 ? 22.471 8.491 -8.106 1.00 88.75 147 TYR A CA 1
ATOM 1190 C C . TYR A 1 147 ? 22.165 6.993 -8.161 1.00 88.75 147 TYR A C 1
ATOM 1192 O O . TYR A 1 147 ? 21.213 6.600 -8.838 1.00 88.75 147 TYR A O 1
ATOM 1200 N N . PHE A 1 148 ? 22.898 6.163 -7.415 1.00 91.19 148 PHE A N 1
ATOM 1201 C CA . PHE A 1 148 ? 22.714 4.715 -7.363 1.00 91.19 148 PHE A CA 1
ATOM 1202 C C . PHE A 1 148 ? 22.104 4.285 -6.040 1.00 91.19 148 PHE A C 1
ATOM 1204 O O . PHE A 1 148 ? 22.556 4.693 -4.971 1.00 91.19 148 PHE A O 1
ATOM 1211 N N . LYS A 1 149 ? 21.048 3.470 -6.107 1.00 90.56 149 LYS A N 1
ATOM 1212 C CA . LYS A 1 149 ? 20.251 3.089 -4.935 1.00 90.56 149 LYS A CA 1
ATOM 1213 C C . LYS A 1 149 ? 20.080 1.583 -4.845 1.00 90.56 149 LYS A C 1
ATOM 1215 O O . LYS A 1 149 ? 19.931 0.900 -5.860 1.00 90.56 149 LYS A O 1
ATOM 1220 N N . LYS A 1 150 ? 20.112 1.083 -3.610 1.00 88.00 150 LYS A N 1
ATOM 1221 C CA . LYS A 1 150 ? 19.987 -0.345 -3.280 1.00 88.00 150 LYS A CA 1
ATOM 1222 C C . LYS A 1 150 ? 18.594 -0.692 -2.778 1.00 88.00 150 LYS A C 1
ATOM 1224 O O . LYS A 1 150 ? 18.113 -1.786 -3.047 1.00 88.00 150 LYS A O 1
ATOM 1229 N N . GLU A 1 151 ? 17.947 0.238 -2.080 1.00 83.44 151 GLU A N 1
ATOM 1230 C CA . GLU A 1 151 ? 16.633 0.030 -1.484 1.00 83.44 151 GLU A CA 1
ATOM 1231 C C . GLU A 1 151 ? 15.581 0.949 -2.107 1.00 83.44 151 GLU A C 1
ATOM 1233 O O . GLU A 1 151 ? 15.873 2.040 -2.599 1.00 83.44 151 GLU A O 1
ATOM 1238 N N . ILE A 1 152 ? 14.320 0.510 -2.053 1.00 76.75 152 ILE A N 1
ATOM 1239 C CA . ILE A 1 152 ? 13.185 1.244 -2.627 1.00 76.75 152 ILE A CA 1
ATOM 1240 C C . ILE A 1 152 ? 13.007 2.611 -1.957 1.00 76.75 152 ILE A C 1
ATOM 1242 O O . ILE A 1 152 ? 12.694 3.590 -2.636 1.00 76.75 152 ILE A O 1
ATOM 1246 N N . LYS A 1 153 ? 13.230 2.680 -0.638 1.00 77.50 153 LYS A N 1
ATOM 1247 C CA . LYS A 1 153 ? 13.068 3.903 0.158 1.00 77.50 153 LYS A CA 1
ATOM 1248 C C . LYS A 1 153 ? 13.975 5.040 -0.328 1.00 77.50 153 LYS A C 1
ATOM 1250 O O . LYS A 1 153 ? 13.573 6.194 -0.272 1.00 77.50 153 LYS A O 1
ATOM 1255 N N . ASP A 1 154 ? 15.137 4.706 -0.893 1.00 77.75 154 ASP A N 1
ATOM 1256 C CA . ASP A 1 154 ? 16.137 5.689 -1.315 1.00 77.75 154 ASP A CA 1
ATOM 1257 C C . ASP A 1 154 ? 15.956 6.149 -2.781 1.00 77.75 154 ASP A C 1
ATOM 1259 O O . ASP A 1 154 ? 16.719 6.978 -3.286 1.00 77.75 154 ASP A O 1
ATOM 1263 N N . LEU A 1 155 ? 14.976 5.593 -3.509 1.00 72.62 155 LEU A N 1
ATOM 1264 C CA . LEU A 1 155 ? 14.721 5.922 -4.920 1.00 72.62 155 LEU A CA 1
ATOM 1265 C C . LEU A 1 155 ? 14.095 7.307 -5.093 1.00 72.62 155 LEU A C 1
ATOM 1267 O O . LEU A 1 155 ? 14.399 8.025 -6.058 1.00 72.62 155 LEU A O 1
ATOM 1271 N N . ASN A 1 156 ? 13.211 7.672 -4.170 1.00 70.75 156 ASN A N 1
ATOM 1272 C CA . ASN A 1 156 ? 12.601 8.991 -4.135 1.00 70.75 156 ASN A CA 1
ATOM 1273 C C . ASN A 1 156 ? 13.605 9.964 -3.502 1.00 70.75 156 ASN A C 1
ATOM 1275 O O . ASN A 1 156 ? 14.245 9.644 -2.508 1.00 70.75 156 ASN A O 1
ATOM 1279 N N . GLY A 1 157 ? 13.818 11.108 -4.154 1.00 65.75 157 GLY A N 1
ATOM 1280 C CA . GLY A 1 157 ? 14.658 12.169 -3.596 1.00 65.75 157 GLY A CA 1
ATOM 1281 C C . GLY A 1 157 ? 13.838 13.059 -2.680 1.00 65.75 157 GLY A C 1
ATOM 1282 O O . GLY A 1 157 ? 12.672 12.762 -2.416 1.00 65.75 157 GLY A O 1
ATOM 1283 N N . ASN A 1 158 ? 14.425 14.183 -2.282 1.00 66.56 158 ASN A N 1
ATOM 1284 C CA . ASN A 1 158 ? 13.676 15.222 -1.592 1.00 66.56 158 ASN A CA 1
ATOM 1285 C C . ASN A 1 158 ? 12.479 15.652 -2.460 1.00 66.56 158 ASN A C 1
ATOM 1287 O O . ASN A 1 158 ? 12.626 15.780 -3.684 1.00 66.56 158 ASN A O 1
ATOM 1291 N N . PRO A 1 159 ? 11.300 15.860 -1.862 1.00 67.94 159 PRO A N 1
ATOM 1292 C CA . PRO A 1 159 ? 10.143 16.418 -2.543 1.00 67.94 159 PRO A CA 1
ATOM 1293 C C . PRO A 1 159 ? 10.496 17.685 -3.325 1.00 67.94 159 PRO A C 1
ATOM 1295 O O . PRO A 1 159 ? 11.315 18.492 -2.885 1.00 67.94 159 PRO A O 1
ATOM 1298 N N . VAL A 1 160 ? 9.836 17.911 -4.465 1.00 63.00 160 VAL A N 1
ATOM 1299 C CA . VAL A 1 160 ? 10.061 19.108 -5.301 1.00 63.00 160 VAL A CA 1
ATOM 1300 C C . VAL A 1 160 ? 9.889 20.395 -4.487 1.00 63.00 160 VAL A C 1
ATOM 1302 O O . VAL A 1 160 ? 10.635 21.347 -4.680 1.00 63.00 160 VAL A O 1
ATOM 1305 N N . VAL A 1 161 ? 8.974 20.396 -3.515 1.00 65.94 161 VAL A N 1
ATOM 1306 C CA . VAL A 1 161 ? 8.771 21.510 -2.580 1.00 65.94 161 VAL A CA 1
ATOM 1307 C C . VAL A 1 161 ? 10.014 21.778 -1.726 1.00 65.94 161 VAL A C 1
ATOM 1309 O O . VAL A 1 161 ? 10.394 22.931 -1.545 1.00 65.94 161 VAL A O 1
ATOM 1312 N N . GLU A 1 162 ? 10.671 20.739 -1.211 1.00 69.44 162 GLU A N 1
ATOM 1313 C CA . GLU A 1 162 ? 11.906 20.885 -0.431 1.00 69.44 162 GLU A CA 1
ATOM 1314 C C . GLU A 1 162 ? 13.075 21.337 -1.304 1.00 69.44 162 GLU A C 1
ATOM 1316 O O . GLU A 1 162 ? 13.856 22.194 -0.893 1.00 69.44 162 GLU A O 1
ATOM 1321 N N . ILE A 1 163 ? 13.156 20.828 -2.537 1.00 70.38 163 ILE A N 1
ATOM 1322 C CA . ILE A 1 163 ? 14.155 21.269 -3.514 1.00 70.38 163 ILE A CA 1
ATOM 1323 C C . ILE A 1 163 ? 13.963 22.759 -3.819 1.00 70.38 163 ILE A C 1
ATOM 1325 O O . ILE A 1 163 ? 14.914 23.528 -3.713 1.00 70.38 163 ILE A O 1
ATOM 1329 N N . ILE A 1 164 ? 12.736 23.194 -4.116 1.00 72.38 164 ILE A N 1
ATOM 1330 C CA . ILE A 1 164 ? 12.426 24.600 -4.409 1.00 72.38 164 ILE A CA 1
ATOM 1331 C C . ILE A 1 164 ? 12.763 25.512 -3.222 1.00 72.38 164 ILE A C 1
ATOM 1333 O O . ILE A 1 164 ? 13.362 26.570 -3.429 1.00 72.38 164 ILE A O 1
ATOM 1337 N N . LYS A 1 165 ? 12.450 25.084 -1.991 1.00 68.38 165 LYS A N 1
ATOM 1338 C CA . LYS A 1 165 ? 12.846 25.802 -0.770 1.00 68.38 165 LYS A CA 1
ATOM 1339 C C . LYS A 1 165 ? 14.366 25.912 -0.654 1.00 68.38 165 LYS A C 1
ATOM 1341 O O . LYS A 1 165 ? 14.873 26.996 -0.390 1.00 68.38 165 LYS A O 1
ATOM 1346 N N . SER A 1 166 ? 15.092 24.817 -0.889 1.00 73.00 166 SER A N 1
ATOM 1347 C CA . SER A 1 166 ? 16.560 24.792 -0.798 1.00 73.00 166 SER A CA 1
ATOM 1348 C C . SER A 1 166 ? 17.251 25.654 -1.862 1.00 73.00 166 SER A C 1
ATOM 1350 O O . SER A 1 166 ? 18.286 26.252 -1.587 1.00 73.00 166 SER A O 1
ATOM 1352 N N . LEU A 1 167 ? 16.655 25.772 -3.053 1.00 77.88 167 LEU A N 1
ATOM 1353 C CA . LEU A 1 167 ? 17.147 26.612 -4.150 1.00 77.88 167 LEU A CA 1
ATOM 1354 C C . LEU A 1 167 ? 16.650 28.064 -4.067 1.00 77.88 167 LEU A C 1
ATOM 1356 O O . LEU A 1 167 ? 16.967 28.871 -4.937 1.00 77.88 167 LEU A O 1
ATOM 1360 N N . ASN A 1 168 ? 15.853 28.399 -3.047 1.00 74.62 168 ASN A N 1
ATOM 1361 C CA . ASN A 1 168 ? 15.219 29.704 -2.860 1.00 74.62 168 ASN A CA 1
ATOM 1362 C C . ASN A 1 168 ? 14.386 30.175 -4.076 1.00 74.62 168 ASN A C 1
ATOM 1364 O O . ASN A 1 168 ? 14.189 31.369 -4.295 1.00 74.62 168 ASN A O 1
ATOM 1368 N N . MET A 1 169 ? 13.866 29.231 -4.871 1.00 75.88 169 MET A N 1
ATOM 1369 C CA . MET A 1 169 ? 13.097 29.490 -6.097 1.00 75.88 169 MET A CA 1
ATOM 1370 C C . MET A 1 169 ? 11.589 29.516 -5.820 1.00 75.88 169 MET A C 1
ATOM 1372 O O . MET A 1 169 ? 10.796 28.942 -6.566 1.00 75.88 169 MET A O 1
ATOM 1376 N N . ASN A 1 170 ? 11.175 30.164 -4.730 1.00 69.38 170 ASN A N 1
ATOM 1377 C CA . ASN A 1 170 ? 9.785 30.148 -4.254 1.00 69.38 170 ASN A CA 1
ATOM 1378 C C . ASN A 1 170 ? 8.782 30.669 -5.303 1.00 69.38 170 ASN A C 1
ATOM 1380 O O . ASN A 1 170 ? 7.622 30.272 -5.298 1.00 69.38 170 ASN A O 1
ATOM 1384 N N . SER A 1 171 ? 9.240 31.481 -6.261 1.00 71.06 171 SER A N 1
ATOM 1385 C CA . SER A 1 171 ? 8.451 31.936 -7.410 1.00 71.06 171 SER A CA 1
ATOM 1386 C C . SER A 1 171 ? 7.961 30.810 -8.327 1.00 71.06 171 SER A C 1
ATOM 1388 O O . SER A 1 171 ? 6.915 30.968 -8.949 1.00 71.06 171 SER A O 1
ATOM 1390 N N . ILE A 1 172 ? 8.641 29.657 -8.378 1.00 66.31 172 ILE A N 1
ATOM 1391 C CA . ILE A 1 172 ? 8.180 28.475 -9.131 1.00 66.31 172 ILE A CA 1
ATOM 1392 C C . ILE A 1 172 ? 6.861 27.937 -8.555 1.00 66.31 172 ILE A C 1
ATOM 1394 O O . ILE A 1 172 ? 6.018 27.449 -9.306 1.00 66.31 172 ILE A O 1
ATOM 1398 N N . LEU A 1 173 ? 6.649 28.066 -7.241 1.00 62.28 173 LEU A N 1
ATOM 1399 C CA . LEU A 1 173 ? 5.396 27.676 -6.583 1.00 62.28 173 LEU A CA 1
ATOM 1400 C C . LEU A 1 173 ? 4.268 28.688 -6.846 1.00 62.28 173 LEU A C 1
ATOM 1402 O O . LEU A 1 173 ? 3.092 28.333 -6.778 1.00 62.28 173 LEU A O 1
ATOM 1406 N N . ASN A 1 174 ? 4.613 29.924 -7.219 1.00 61.62 174 ASN A N 1
ATOM 1407 C CA . ASN A 1 174 ? 3.644 30.997 -7.442 1.00 61.62 174 ASN A CA 1
ATOM 1408 C C . ASN A 1 174 ? 2.885 30.857 -8.776 1.00 61.62 174 ASN A C 1
ATOM 1410 O O . ASN A 1 174 ? 1.807 31.431 -8.914 1.00 61.62 174 ASN A O 1
ATOM 1414 N N . CYS A 1 175 ? 3.379 30.068 -9.741 1.00 51.91 175 CYS A N 1
ATOM 1415 C CA . CYS A 1 175 ? 2.679 29.818 -11.014 1.00 51.91 175 CYS A CA 1
ATOM 1416 C C . CYS A 1 175 ? 1.369 29.019 -10.856 1.00 51.91 175 CYS A C 1
ATOM 1418 O O . CYS A 1 175 ? 0.580 28.959 -11.795 1.00 51.91 175 CYS A O 1
ATOM 1420 N N . ALA A 1 176 ? 1.120 28.433 -9.680 1.00 49.34 176 ALA A N 1
ATOM 1421 C CA . ALA A 1 176 ? -0.150 27.799 -9.322 1.00 49.34 176 ALA A CA 1
ATOM 1422 C C . ALA A 1 176 ? -1.123 28.750 -8.587 1.00 49.34 176 ALA A C 1
ATOM 1424 O O . ALA A 1 176 ? -2.167 28.308 -8.119 1.00 49.34 176 ALA A O 1
ATOM 1425 N N . GLY A 1 177 ? -0.787 30.041 -8.445 1.00 43.53 177 GLY A N 1
ATOM 1426 C CA . GLY A 1 177 ? -1.607 31.013 -7.711 1.00 43.53 177 GLY A CA 1
ATOM 1427 C C . GLY A 1 177 ? -1.522 30.896 -6.184 1.00 43.53 177 GLY A C 1
ATOM 1428 O O . GLY A 1 177 ? -2.311 31.519 -5.478 1.00 43.53 177 GLY A O 1
ATOM 1429 N N . ILE A 1 178 ? -0.568 30.125 -5.654 1.00 44.84 178 ILE A N 1
ATOM 1430 C CA . ILE A 1 178 ? -0.389 29.949 -4.211 1.00 44.84 178 ILE A CA 1
ATOM 1431 C C . ILE A 1 178 ? 0.697 30.913 -3.728 1.00 44.84 178 ILE A C 1
ATOM 1433 O O . ILE A 1 178 ? 1.887 30.650 -3.885 1.00 44.84 178 ILE A O 1
ATOM 1437 N N . ILE A 1 179 ? 0.296 32.024 -3.106 1.00 45.69 179 ILE A N 1
ATOM 1438 C CA . ILE A 1 179 ? 1.210 32.819 -2.276 1.00 45.69 179 ILE A CA 1
ATOM 1439 C C . ILE A 1 179 ? 1.396 32.047 -0.969 1.00 45.69 179 ILE A C 1
ATOM 1441 O O . ILE A 1 179 ? 0.526 32.041 -0.099 1.00 45.69 179 ILE A O 1
ATOM 1445 N N . VAL A 1 180 ? 2.521 31.350 -0.838 1.00 41.41 180 VAL A N 1
ATOM 1446 C CA . VAL A 1 180 ? 2.837 30.586 0.370 1.00 41.41 180 VAL A CA 1
ATOM 1447 C C . VAL A 1 180 ? 3.455 31.517 1.415 1.00 41.41 180 VAL A C 1
ATOM 1449 O O . VAL A 1 180 ? 4.621 31.892 1.307 1.00 41.41 180 VAL A O 1
ATOM 1452 N N . ASN A 1 181 ? 2.693 31.858 2.458 1.00 42.78 181 ASN A N 1
ATOM 1453 C CA . ASN A 1 181 ? 3.241 32.495 3.657 1.00 42.78 181 ASN A CA 1
ATOM 1454 C C . ASN A 1 181 ? 4.074 31.479 4.458 1.00 42.78 181 ASN A C 1
ATOM 1456 O O . ASN A 1 181 ? 3.603 30.410 4.844 1.00 42.78 181 ASN A O 1
ATOM 1460 N N . THR A 1 182 ? 5.330 31.828 4.724 1.00 38.94 182 THR A N 1
ATOM 1461 C CA . THR A 1 182 ? 6.383 30.964 5.286 1.00 38.94 182 THR A CA 1
ATOM 1462 C C . THR A 1 182 ? 6.217 30.598 6.766 1.00 38.94 182 THR A C 1
ATOM 1464 O O . THR A 1 182 ? 7.041 29.861 7.300 1.00 38.94 182 THR A O 1
ATOM 1467 N N . SER A 1 183 ? 5.157 31.041 7.444 1.00 39.09 183 SER A N 1
ATOM 1468 C CA . SER A 1 183 ? 4.980 30.848 8.891 1.00 39.09 183 SER A CA 1
ATOM 1469 C C . SER A 1 183 ? 4.192 29.596 9.302 1.00 39.09 183 SER A C 1
ATOM 1471 O O . SER A 1 183 ? 4.116 29.307 10.493 1.00 39.09 183 SER A O 1
ATOM 1473 N N . THR A 1 184 ? 3.639 28.815 8.365 1.00 38.44 184 THR A N 1
ATOM 1474 C CA . THR A 1 184 ? 2.784 27.648 8.696 1.00 38.44 184 THR A CA 1
ATOM 1475 C C . THR A 1 184 ? 3.296 26.288 8.212 1.00 38.44 184 THR A C 1
ATOM 1477 O O . THR A 1 184 ? 2.674 25.270 8.503 1.00 38.44 184 THR A O 1
ATOM 1480 N N . ILE A 1 185 ? 4.454 26.206 7.545 1.00 38.19 185 ILE A N 1
ATOM 1481 C CA . ILE A 1 185 ? 4.954 24.935 6.980 1.00 38.19 185 ILE A CA 1
ATOM 1482 C C . ILE A 1 185 ? 5.967 24.262 7.909 1.00 38.19 185 ILE A C 1
ATOM 1484 O O . ILE A 1 185 ? 7.127 24.040 7.571 1.00 38.19 185 ILE A O 1
ATOM 1488 N N . SER A 1 186 ? 5.502 23.915 9.098 1.00 36.81 186 SER A N 1
ATOM 1489 C CA . SER A 1 186 ? 6.127 22.922 9.964 1.00 36.81 186 SER A CA 1
ATOM 1490 C C . SER A 1 186 ? 5.038 21.889 10.240 1.00 36.81 186 SER A C 1
ATOM 1492 O O . SER A 1 186 ? 4.068 22.214 10.917 1.00 36.81 186 SER A O 1
ATOM 1494 N N . LYS A 1 187 ? 5.190 20.676 9.680 1.00 38.75 187 LYS A N 1
ATOM 1495 C CA . LYS A 1 187 ? 4.259 19.514 9.688 1.00 38.75 187 LYS A CA 1
ATOM 1496 C C . LYS A 1 187 ? 3.398 19.279 8.435 1.00 38.75 187 LYS A C 1
ATOM 1498 O O . LYS A 1 187 ? 2.222 18.954 8.550 1.00 38.75 187 LYS A O 1
ATOM 1503 N N . ILE A 1 188 ? 3.985 19.297 7.241 1.00 40.69 188 ILE A N 1
ATOM 1504 C CA . ILE A 1 188 ? 3.391 18.563 6.109 1.00 40.69 188 ILE A CA 1
ATOM 1505 C C . ILE A 1 188 ? 4.333 17.404 5.804 1.00 40.69 188 ILE A C 1
ATOM 1507 O O . ILE A 1 188 ? 5.432 17.601 5.299 1.00 40.69 188 ILE A O 1
ATOM 1511 N N . THR A 1 189 ? 3.938 16.208 6.237 1.00 43.28 189 THR A N 1
ATOM 1512 C CA . THR A 1 189 ? 4.656 14.966 5.931 1.00 43.28 189 THR A CA 1
ATOM 1513 C C . THR A 1 189 ? 4.138 14.460 4.592 1.00 43.28 189 THR A C 1
ATOM 1515 O O . THR A 1 189 ? 2.932 14.315 4.416 1.00 43.28 189 THR A O 1
ATOM 1518 N N . ASP A 1 190 ? 5.053 14.227 3.653 1.00 50.16 190 ASP A N 1
ATOM 1519 C CA . ASP A 1 190 ? 4.800 13.855 2.253 1.00 50.16 190 ASP A CA 1
ATOM 1520 C C . ASP A 1 190 ? 4.388 12.371 2.124 1.00 50.16 190 ASP A C 1
ATOM 1522 O O . ASP A 1 190 ? 4.958 11.565 1.388 1.00 50.16 190 ASP A O 1
ATOM 1526 N N . GLN A 1 191 ? 3.427 11.966 2.951 1.00 61.97 191 GLN A N 1
ATOM 1527 C CA . GLN A 1 191 ? 2.930 10.601 3.043 1.00 61.97 191 GLN A CA 1
ATOM 1528 C C . GLN A 1 191 ? 1.823 10.400 2.008 1.00 61.97 191 GLN A C 1
ATOM 1530 O O . GLN A 1 191 ? 0.887 11.194 1.908 1.00 61.97 191 GLN A O 1
ATOM 1535 N N . THR A 1 192 ? 1.910 9.324 1.220 1.00 82.88 192 THR A N 1
ATOM 1536 C CA . THR A 1 192 ? 0.807 8.942 0.329 1.00 82.88 192 THR A CA 1
ATOM 1537 C C . THR A 1 192 ? -0.438 8.632 1.159 1.00 82.88 192 THR A C 1
ATOM 1539 O O . THR A 1 192 ? -0.333 8.199 2.307 1.00 82.88 192 THR A O 1
ATOM 1542 N N . ILE A 1 193 ? -1.630 8.772 0.568 1.00 84.38 193 ILE A N 1
ATOM 1543 C CA . ILE A 1 193 ? -2.873 8.378 1.248 1.00 84.38 193 ILE A CA 1
ATOM 1544 C C . ILE A 1 193 ? -2.818 6.920 1.731 1.00 84.38 193 ILE A C 1
ATOM 1546 O O . ILE A 1 193 ? -3.320 6.596 2.798 1.00 84.38 193 ILE A O 1
ATOM 1550 N N . GLU A 1 194 ? -2.134 6.043 0.993 1.00 80.19 194 GLU A N 1
ATOM 1551 C CA . GLU A 1 194 ? -1.934 4.645 1.381 1.00 80.19 194 GLU A CA 1
ATOM 1552 C C . GLU A 1 194 ? -1.007 4.493 2.593 1.00 80.19 194 GLU A C 1
ATOM 1554 O O . GLU A 1 194 ? -1.285 3.671 3.464 1.00 80.19 194 GLU A O 1
ATOM 1559 N N . ALA A 1 195 ? 0.055 5.300 2.687 1.00 84.75 195 ALA A N 1
ATOM 1560 C CA . ALA A 1 195 ? 0.925 5.327 3.860 1.00 84.75 195 ALA A CA 1
ATOM 1561 C C . ALA A 1 195 ? 0.174 5.840 5.098 1.00 84.75 195 ALA A C 1
ATOM 1563 O O . ALA A 1 195 ? 0.285 5.243 6.167 1.00 84.75 195 ALA A O 1
ATOM 1564 N N . LEU A 1 196 ? -0.659 6.873 4.937 1.00 91.19 196 LEU A N 1
ATOM 1565 C CA . LEU A 1 196 ? -1.521 7.385 6.005 1.00 91.19 196 LEU A CA 1
ATOM 1566 C C . LEU A 1 196 ? -2.569 6.357 6.448 1.00 91.19 196 LEU A C 1
ATOM 1568 O O . LEU A 1 196 ? -2.812 6.207 7.641 1.00 91.19 196 LEU A O 1
ATOM 1572 N N . VAL A 1 197 ? -3.157 5.604 5.514 1.00 90.00 197 VAL A N 1
ATOM 1573 C CA . VAL A 1 197 ? -4.082 4.502 5.833 1.00 90.00 197 VAL A CA 1
ATOM 1574 C C . VAL A 1 197 ? -3.369 3.386 6.601 1.00 90.00 197 VAL A C 1
ATOM 1576 O O . VAL A 1 197 ? -3.935 2.837 7.545 1.00 90.00 197 VAL A O 1
ATOM 1579 N N . LYS A 1 198 ? -2.120 3.067 6.247 1.00 88.81 198 LYS A N 1
ATOM 1580 C CA . LYS A 1 198 ? -1.319 2.101 7.006 1.00 88.81 198 LYS A CA 1
ATOM 1581 C C . LYS A 1 198 ? -1.022 2.610 8.420 1.00 88.81 198 LYS A C 1
ATOM 1583 O O . LYS A 1 198 ? -1.220 1.874 9.382 1.00 88.81 198 LYS A O 1
ATOM 1588 N N . GLU A 1 199 ? -0.602 3.868 8.556 1.00 92.19 199 GLU A N 1
ATOM 1589 C CA . GLU A 1 199 ? -0.395 4.506 9.862 1.00 92.19 199 GLU A CA 1
ATOM 1590 C C . GLU A 1 199 ? -1.662 4.506 10.708 1.00 92.19 199 GLU A C 1
ATOM 1592 O O . GLU A 1 199 ? -1.592 4.227 11.903 1.00 92.19 199 GLU A O 1
ATOM 1597 N N . LEU A 1 200 ? -2.817 4.779 10.096 1.00 94.56 200 LEU A N 1
ATOM 1598 C CA . LEU A 1 200 ? -4.112 4.725 10.767 1.00 94.56 200 LEU A CA 1
ATOM 1599 C C . LEU A 1 200 ? -4.355 3.330 11.346 1.00 94.56 200 LEU A C 1
ATOM 1601 O O . LEU A 1 200 ? -4.722 3.201 12.512 1.00 94.56 200 LEU A O 1
ATOM 1605 N N . GLY A 1 201 ? -4.094 2.289 10.552 1.00 93.31 201 GLY A N 1
ATOM 1606 C CA . GLY A 1 201 ? -4.181 0.909 11.008 1.00 93.31 201 GLY A CA 1
ATOM 1607 C C . GLY A 1 201 ? -3.225 0.601 12.165 1.00 93.31 201 GLY A C 1
ATOM 1608 O O . GLY A 1 201 ? -3.633 -0.016 13.146 1.00 93.31 201 GLY A O 1
ATOM 1609 N N . ASP A 1 202 ? -1.978 1.070 12.092 1.00 91.19 202 ASP A N 1
ATOM 1610 C CA . ASP A 1 202 ? -0.974 0.898 13.152 1.00 91.19 202 ASP A CA 1
ATOM 1611 C C . ASP A 1 202 ? -1.350 1.674 14.441 1.00 91.19 202 ASP A C 1
ATOM 1613 O O . ASP A 1 202 ? -1.112 1.204 15.558 1.00 91.19 202 ASP A O 1
ATOM 1617 N N . ALA A 1 203 ? -1.993 2.840 14.320 1.00 92.75 203 ALA A N 1
ATOM 1618 C CA . ALA A 1 203 ? -2.478 3.630 15.452 1.00 92.75 203 ALA A CA 1
ATOM 1619 C C . ALA A 1 203 ? -3.672 2.981 16.163 1.00 92.75 203 ALA A C 1
ATOM 1621 O O . ALA A 1 203 ? -3.683 2.923 17.398 1.00 92.75 203 ALA A O 1
ATOM 1622 N N . ILE A 1 204 ? -4.632 2.446 15.405 1.00 91.44 204 ILE A N 1
ATOM 1623 C CA . ILE A 1 204 ? -5.745 1.654 15.946 1.00 91.44 204 ILE A CA 1
ATOM 1624 C C . ILE A 1 204 ? -5.189 0.416 16.658 1.00 91.44 204 ILE A C 1
ATOM 1626 O O . ILE A 1 204 ? -5.478 0.187 17.830 1.00 91.44 204 ILE A O 1
ATOM 1630 N N . ALA A 1 205 ? -4.286 -0.317 16.002 1.00 89.12 205 ALA A N 1
ATOM 1631 C CA . ALA A 1 205 ? -3.654 -1.511 16.559 1.00 89.12 205 ALA A CA 1
ATOM 1632 C C . ALA A 1 205 ? -2.948 -1.263 17.900 1.00 89.12 205 ALA A C 1
ATOM 1634 O O . ALA A 1 205 ? -2.923 -2.142 18.755 1.00 89.12 205 ALA A O 1
ATOM 1635 N N . SER A 1 206 ? -2.412 -0.060 18.134 1.00 84.81 206 SER A N 1
ATOM 1636 C CA . SER A 1 206 ? -1.762 0.263 19.411 1.00 84.81 206 SER A CA 1
ATOM 1637 C C . SER A 1 206 ? -2.697 0.190 20.629 1.00 84.81 206 SER A C 1
ATOM 1639 O O . SER A 1 206 ? -2.209 0.028 21.747 1.00 84.81 206 SER A O 1
ATOM 1641 N N . GLY A 1 207 ? -4.017 0.284 20.423 1.00 81.38 207 GLY A N 1
ATOM 1642 C CA . GLY A 1 207 ? -5.035 0.035 21.447 1.00 81.38 207 GLY A CA 1
ATOM 1643 C C . GLY A 1 207 ? -5.644 -1.374 21.415 1.00 81.38 207 GLY A C 1
ATOM 1644 O O . GLY A 1 207 ? -6.209 -1.798 22.419 1.00 81.38 207 GLY A O 1
ATOM 1645 N N . GLU A 1 208 ? -5.519 -2.094 20.297 1.00 82.69 208 GLU A N 1
ATOM 1646 C CA . GLU A 1 208 ? -6.260 -3.334 20.007 1.00 82.69 208 GLU A CA 1
ATOM 1647 C C . GLU A 1 208 ? -5.383 -4.607 20.062 1.00 82.69 208 GLU A C 1
ATOM 1649 O O . GLU A 1 208 ? -5.831 -5.650 20.542 1.00 82.69 208 GLU A O 1
ATOM 1654 N N . GLY A 1 209 ? -4.116 -4.534 19.632 1.00 87.50 209 GLY A N 1
ATOM 1655 C CA . GLY A 1 209 ? -3.128 -5.615 19.721 1.00 87.50 209 GLY A CA 1
ATOM 1656 C C . GLY A 1 209 ? -2.369 -5.922 18.419 1.00 87.50 209 GLY A C 1
ATOM 1657 O O . GLY A 1 209 ? -2.281 -5.117 17.496 1.00 87.50 209 GLY A O 1
ATOM 1658 N N . SER A 1 210 ? -1.763 -7.108 18.374 1.00 94.75 210 SER A N 1
ATOM 1659 C CA . SER A 1 210 ? -1.023 -7.668 17.231 1.00 94.75 210 SER A CA 1
ATOM 1660 C C . SER A 1 210 ? -1.912 -8.479 16.272 1.00 94.75 210 SER A C 1
ATOM 1662 O O . SER A 1 210 ? -3.077 -8.737 16.562 1.00 94.75 210 SER A O 1
ATOM 1664 N N . TYR A 1 211 ? -1.351 -8.976 15.162 1.00 96.56 211 TYR A N 1
ATOM 1665 C CA . TYR A 1 211 ? -2.048 -9.927 14.277 1.00 96.56 211 TYR A CA 1
ATOM 1666 C C . TYR A 1 211 ? -2.439 -11.245 14.967 1.00 96.56 211 TYR A C 1
ATOM 1668 O O . TYR A 1 211 ? -3.359 -11.914 14.503 1.00 96.56 211 TYR A O 1
ATOM 1676 N N . GLU A 1 212 ? -1.783 -11.589 16.079 1.00 97.56 212 GLU A N 1
ATOM 1677 C CA . GLU A 1 212 ? -2.097 -12.756 16.913 1.00 97.56 212 GLU A CA 1
ATOM 1678 C C . GLU A 1 212 ? -3.000 -12.410 18.104 1.00 97.56 212 GLU A C 1
ATOM 1680 O O . GLU A 1 212 ? -3.282 -13.263 18.947 1.00 97.56 212 GLU A O 1
ATOM 1685 N N . ALA A 1 213 ? -3.449 -11.156 18.214 1.00 97.12 213 ALA A N 1
ATOM 1686 C CA . ALA A 1 213 ? -4.293 -10.734 19.316 1.00 97.12 213 ALA A CA 1
ATOM 1687 C C . ALA A 1 213 ? -5.654 -11.421 19.266 1.00 97.12 213 ALA A C 1
ATOM 1689 O O . ALA A 1 213 ? -6.256 -11.598 18.206 1.00 97.12 213 ALA A O 1
ATOM 1690 N N . TRP A 1 214 ? -6.195 -11.748 20.433 1.00 97.62 214 TRP A N 1
ATOM 1691 C CA . TRP A 1 214 ? -7.546 -12.277 20.532 1.00 97.62 214 TRP A CA 1
ATOM 1692 C C . TRP A 1 214 ? -8.157 -12.044 21.903 1.00 97.62 214 TRP A C 1
ATOM 1694 O O . TRP A 1 214 ? -7.456 -11.944 22.910 1.00 97.62 214 TRP A O 1
ATOM 1704 N N . ASN A 1 215 ? -9.486 -12.044 21.955 1.00 95.88 215 ASN A N 1
ATOM 1705 C CA . ASN A 1 215 ? -10.222 -12.208 23.197 1.00 95.88 215 ASN A CA 1
ATOM 1706 C C . ASN A 1 215 ? -11.489 -13.059 23.023 1.00 95.88 215 ASN A C 1
ATOM 1708 O O . ASN A 1 215 ? -12.034 -13.188 21.926 1.00 95.88 215 ASN A O 1
ATOM 1712 N N . ALA A 1 216 ? -11.956 -13.666 24.116 1.00 96.38 216 ALA A N 1
ATOM 1713 C CA . ALA A 1 216 ? -13.158 -14.506 24.154 1.00 96.38 216 ALA A CA 1
ATOM 1714 C C . ALA A 1 216 ? -14.475 -13.698 24.224 1.00 96.38 216 ALA A C 1
ATOM 1716 O O . ALA A 1 216 ? -15.573 -14.271 24.237 1.00 96.38 216 ALA A O 1
ATOM 1717 N N . GLY A 1 217 ? -14.384 -12.368 24.265 1.00 93.06 217 GLY A N 1
ATOM 1718 C CA . GLY A 1 217 ? -15.492 -11.472 24.558 1.00 93.06 217 GLY A CA 1
ATOM 1719 C C . GLY A 1 217 ? -15.983 -11.610 25.999 1.00 93.06 217 GLY A C 1
ATOM 1720 O O . GLY A 1 217 ? -15.489 -12.413 26.793 1.00 93.06 217 GLY A O 1
ATOM 1721 N N . ALA A 1 218 ? -16.986 -10.813 26.344 1.00 91.19 218 ALA A N 1
ATOM 1722 C CA . ALA A 1 218 ? -17.707 -10.934 27.600 1.00 91.19 218 ALA A CA 1
ATOM 1723 C C . ALA A 1 218 ? -19.156 -10.466 27.420 1.00 91.19 218 ALA A C 1
ATOM 1725 O O . ALA A 1 218 ? -19.417 -9.604 26.579 1.00 91.19 218 ALA A O 1
ATOM 1726 N N . PRO A 1 219 ? -20.101 -11.006 28.204 1.00 88.50 219 PRO A N 1
ATOM 1727 C CA . PRO A 1 219 ? -21.418 -10.413 28.356 1.00 88.50 219 PRO A CA 1
ATOM 1728 C C . PRO A 1 219 ? -21.308 -8.975 28.864 1.00 88.50 219 PRO A C 1
ATOM 1730 O O . PRO A 1 219 ? -20.356 -8.624 29.567 1.00 88.50 219 PRO A O 1
ATOM 1733 N N . GLU A 1 220 ? -22.311 -8.161 28.549 1.00 81.38 220 GLU A N 1
ATOM 1734 C CA . GLU A 1 220 ? -22.368 -6.777 29.005 1.00 81.38 220 GLU A CA 1
ATOM 1735 C C . GLU A 1 220 ? -22.237 -6.684 30.535 1.00 81.38 220 GLU A C 1
ATOM 1737 O O . GLU A 1 220 ? -22.798 -7.482 31.289 1.00 81.38 220 GLU A O 1
ATOM 1742 N N . GLY A 1 221 ? -21.412 -5.744 30.995 1.00 79.00 221 GLY A N 1
ATOM 1743 C CA . GLY A 1 221 ? -21.111 -5.554 32.414 1.00 79.00 221 GLY A CA 1
ATOM 1744 C C . GLY A 1 221 ? -20.075 -6.520 33.004 1.00 79.00 221 GLY A C 1
ATOM 1745 O O . GLY A 1 221 ? -19.643 -6.297 34.137 1.00 79.00 221 GLY A O 1
ATOM 1746 N N . LYS A 1 222 ? -19.624 -7.548 32.266 1.00 86.44 222 LYS A N 1
ATOM 1747 C CA . LYS A 1 222 ? -18.550 -8.462 32.694 1.00 86.44 222 LYS A CA 1
ATOM 1748 C C . LYS A 1 222 ? -17.229 -8.141 32.008 1.00 86.44 222 LYS A C 1
ATOM 1750 O O . LYS A 1 222 ? -17.195 -7.745 30.848 1.00 86.44 222 LYS A O 1
ATOM 1755 N N . ARG A 1 223 ? -16.116 -8.350 32.712 1.00 87.06 223 ARG A N 1
ATOM 1756 C CA . ARG A 1 223 ? -14.780 -8.254 32.112 1.00 87.06 223 ARG A CA 1
ATOM 1757 C C . ARG A 1 223 ? -14.474 -9.496 31.280 1.00 87.06 223 ARG A C 1
ATOM 1759 O O . ARG A 1 223 ? -14.904 -10.598 31.616 1.00 87.06 223 ARG A O 1
ATOM 1766 N N . VAL A 1 224 ? -13.700 -9.297 30.219 1.00 90.38 224 VAL A N 1
ATOM 1767 C CA . VAL A 1 224 ? -13.128 -10.375 29.409 1.00 90.38 224 VAL A CA 1
ATOM 1768 C C . VAL A 1 224 ? -12.287 -11.284 30.305 1.00 90.38 224 VAL A C 1
ATOM 1770 O O . VAL A 1 224 ? -11.391 -10.811 31.002 1.00 90.38 224 VAL A O 1
ATOM 1773 N N . LYS A 1 225 ? -12.593 -12.587 30.295 1.00 94.00 225 LYS A N 1
ATOM 1774 C CA . LYS A 1 225 ? -11.894 -13.594 31.110 1.00 94.00 225 LYS A CA 1
ATOM 1775 C C . LYS A 1 225 ? -10.623 -14.111 30.435 1.00 94.00 225 LYS A C 1
ATOM 1777 O O . LYS A 1 225 ? -9.630 -14.347 31.112 1.00 94.00 225 LYS A O 1
ATOM 1782 N N . TYR A 1 226 ? -10.660 -14.271 29.112 1.00 96.06 226 TYR A N 1
ATOM 1783 C CA . TYR A 1 226 ? -9.536 -14.757 28.316 1.00 96.06 226 TYR A CA 1
ATOM 1784 C C . TYR A 1 226 ? -9.267 -13.838 27.133 1.00 96.06 226 TYR A C 1
ATOM 1786 O O . TYR A 1 226 ? -10.178 -13.496 26.377 1.00 96.06 226 TYR A O 1
ATOM 1794 N N . GLY A 1 227 ? -8.002 -13.483 26.967 1.00 95.12 227 GLY A N 1
ATOM 1795 C CA . GLY A 1 227 ? -7.508 -12.755 25.816 1.00 95.12 227 GLY A CA 1
ATOM 1796 C C . GLY A 1 227 ? -6.030 -12.433 25.967 1.00 95.12 227 GLY A C 1
ATOM 1797 O O . GLY A 1 227 ? -5.488 -12.450 27.073 1.00 95.12 227 GLY A O 1
ATOM 1798 N N . LYS A 1 228 ? -5.385 -12.158 24.841 1.00 95.25 228 LYS A N 1
ATOM 1799 C CA . LYS A 1 228 ? -3.981 -11.773 24.744 1.00 95.25 228 LYS A CA 1
ATOM 1800 C C . LYS A 1 228 ? -3.843 -10.725 23.650 1.00 95.25 228 LYS A C 1
ATOM 1802 O O . LYS A 1 228 ? -4.357 -10.909 22.553 1.00 95.25 228 LYS A O 1
ATOM 1807 N N . MET A 1 229 ? -3.117 -9.648 23.940 1.00 91.00 229 MET A N 1
ATOM 1808 C CA . MET A 1 229 ? -2.773 -8.626 22.940 1.00 91.00 229 MET A CA 1
ATOM 1809 C C . MET A 1 229 ? -1.674 -9.101 21.976 1.00 91.00 229 MET A C 1
ATOM 1811 O O . MET A 1 229 ? -1.539 -8.584 20.868 1.00 91.00 229 MET A O 1
ATOM 1815 N N . ASN A 1 230 ? -0.890 -10.096 22.388 1.00 93.12 230 ASN A N 1
ATOM 1816 C CA . ASN A 1 230 ? 0.108 -10.764 21.568 1.00 93.12 230 ASN A CA 1
ATOM 1817 C C . ASN A 1 230 ? 0.201 -12.226 22.007 1.00 93.12 230 ASN A C 1
ATOM 1819 O O . ASN A 1 230 ? 0.439 -12.492 23.187 1.00 93.12 230 ASN A O 1
ATOM 1823 N N . ASP A 1 231 ? -0.042 -13.153 21.087 1.00 95.81 231 ASP A N 1
ATOM 1824 C CA . ASP A 1 231 ? 0.087 -14.591 21.326 1.00 95.81 231 ASP A CA 1
ATOM 1825 C C . ASP A 1 231 ? 1.144 -15.185 20.389 1.00 95.81 231 ASP A C 1
ATOM 1827 O O . ASP A 1 231 ? 1.767 -14.473 19.600 1.00 95.81 231 ASP A O 1
ATOM 1831 N N . LEU A 1 232 ? 1.384 -16.487 20.506 1.00 95.38 232 LEU A N 1
ATOM 1832 C CA . LEU A 1 232 ? 2.331 -17.186 19.647 1.00 95.38 232 LEU A CA 1
ATOM 1833 C C . LEU A 1 232 ? 1.889 -17.118 18.173 1.00 95.38 232 LEU A C 1
ATOM 1835 O O . LEU A 1 232 ? 0.684 -17.229 17.908 1.00 95.38 232 LEU A O 1
ATOM 1839 N N . PRO A 1 233 ? 2.837 -16.984 17.224 1.00 94.50 233 PRO A N 1
ATOM 1840 C CA . PRO A 1 233 ? 2.550 -17.071 15.796 1.00 94.50 233 PRO A CA 1
ATOM 1841 C C . PRO A 1 233 ? 1.698 -18.297 15.453 1.00 94.50 233 PRO A C 1
ATOM 1843 O O . PRO A 1 233 ? 1.917 -19.376 16.003 1.00 94.50 233 PRO A O 1
ATOM 1846 N N . GLY A 1 234 ? 0.704 -18.107 14.588 1.00 93.44 234 GLY A N 1
ATOM 1847 C CA . GLY A 1 234 ? -0.230 -19.154 14.171 1.00 93.44 234 GLY A CA 1
ATOM 1848 C C . GLY A 1 234 ? -1.447 -19.339 15.082 1.00 93.44 234 GLY A C 1
ATOM 1849 O O . GLY A 1 234 ? -2.380 -20.068 14.739 1.00 93.44 234 GLY A O 1
ATOM 1850 N N . THR A 1 235 ? -1.522 -18.626 16.213 1.00 97.00 235 THR A N 1
ATOM 1851 C CA . THR A 1 235 ? -2.724 -18.632 17.067 1.00 97.00 235 THR A CA 1
ATOM 1852 C C . THR A 1 235 ? -3.959 -18.142 16.307 1.00 97.00 235 THR A C 1
ATOM 1854 O O . THR A 1 235 ? -5.055 -18.680 16.500 1.00 97.00 235 THR A O 1
ATOM 1857 N N . ILE A 1 236 ? -3.775 -17.126 15.464 1.00 98.25 236 ILE A N 1
ATOM 1858 C CA . ILE A 1 236 ? -4.775 -16.508 14.593 1.00 98.25 236 ILE A CA 1
ATOM 1859 C C . ILE A 1 236 ? -4.343 -16.599 13.133 1.00 98.25 236 ILE A C 1
ATOM 1861 O O . ILE A 1 236 ? -5.154 -16.989 12.299 1.00 98.25 236 ILE A O 1
ATOM 1865 N N . THR A 1 237 ? -3.089 -16.270 12.813 1.00 98.12 237 THR A N 1
ATOM 1866 C CA . THR A 1 237 ? -2.676 -16.063 11.412 1.00 98.12 237 THR A CA 1
ATOM 1867 C C . THR A 1 237 ? -2.591 -17.334 10.566 1.00 98.12 237 THR A C 1
ATOM 1869 O O . THR A 1 237 ? -2.689 -17.251 9.345 1.00 98.12 237 THR A O 1
ATOM 1872 N N . GLU A 1 238 ? -2.476 -18.506 11.192 1.00 98.06 238 GLU A N 1
ATOM 1873 C CA . GLU A 1 238 ? -2.492 -19.813 10.514 1.00 98.06 238 GLU A CA 1
ATOM 1874 C C . GLU A 1 238 ? -3.884 -20.462 10.500 1.00 98.06 238 GLU A C 1
ATOM 1876 O O . GLU A 1 238 ? -4.037 -21.593 10.046 1.00 98.06 238 GLU A O 1
ATOM 1881 N N . LYS A 1 239 ? -4.915 -19.762 10.987 1.00 98.44 239 LYS A N 1
ATOM 1882 C CA . LYS A 1 239 ? -6.303 -20.229 10.924 1.00 98.44 239 LYS A CA 1
ATOM 1883 C C . LYS A 1 239 ? -6.998 -19.643 9.717 1.00 98.44 239 LYS A C 1
ATOM 1885 O O . LYS A 1 239 ? -6.815 -18.473 9.392 1.00 98.44 239 LYS A O 1
ATOM 1890 N N . THR A 1 240 ? -7.850 -20.433 9.093 1.00 98.75 240 THR A N 1
ATOM 1891 C CA . THR A 1 240 ? -8.776 -19.943 8.078 1.00 98.75 240 THR A CA 1
ATOM 1892 C C . THR A 1 240 ? -9.836 -19.030 8.693 1.00 98.75 240 THR A C 1
ATOM 1894 O O . THR A 1 240 ? -10.120 -19.081 9.895 1.00 98.75 240 THR A O 1
ATOM 1897 N N . ILE A 1 241 ? -10.451 -18.186 7.865 1.00 98.62 241 ILE A N 1
ATOM 1898 C CA . ILE A 1 241 ? -11.563 -17.327 8.291 1.00 98.62 241 ILE A CA 1
ATOM 1899 C C . ILE A 1 241 ? -12.694 -18.166 8.906 1.00 98.62 241 ILE A C 1
ATOM 1901 O O . ILE A 1 241 ? -13.231 -17.789 9.952 1.00 98.62 241 ILE A O 1
ATOM 1905 N N . ASP A 1 242 ? -13.028 -19.309 8.305 1.00 98.69 242 ASP A N 1
ATOM 1906 C CA . ASP A 1 242 ? -14.096 -20.175 8.813 1.00 98.69 242 ASP A CA 1
ATOM 1907 C C . ASP A 1 242 ? -13.725 -20.836 10.145 1.00 98.69 242 ASP A C 1
ATOM 1909 O O . ASP A 1 242 ? -14.555 -20.862 11.052 1.00 98.69 242 ASP A O 1
ATOM 1913 N N . GLU A 1 243 ? -12.469 -21.241 10.350 1.00 98.69 243 GLU A N 1
ATOM 1914 C CA . GLU A 1 243 ? -12.019 -21.737 11.658 1.00 98.69 243 GLU A CA 1
ATOM 1915 C C . GLU A 1 243 ? -12.112 -20.673 12.763 1.00 98.69 243 GLU A C 1
ATOM 1917 O O . GLU A 1 243 ? -12.446 -20.998 13.907 1.00 98.69 243 GLU A O 1
ATOM 1922 N N . ILE A 1 244 ? -11.836 -19.400 12.450 1.00 98.44 244 ILE A N 1
ATOM 1923 C CA . ILE A 1 244 ? -12.006 -18.292 13.402 1.00 98.44 244 ILE A CA 1
ATOM 1924 C C . ILE A 1 244 ? -13.488 -18.101 13.750 1.00 98.44 244 ILE A C 1
ATOM 1926 O O . ILE A 1 244 ? -13.839 -18.031 14.933 1.00 98.44 244 ILE A O 1
ATOM 1930 N N . LEU A 1 245 ? -14.365 -18.055 12.742 1.00 98.56 245 LEU A N 1
ATOM 1931 C CA . LEU A 1 245 ? -15.813 -17.918 12.934 1.00 98.56 245 LEU A CA 1
ATOM 1932 C C . LEU A 1 245 ? -16.393 -19.093 13.737 1.00 98.56 245 LEU A C 1
ATOM 1934 O O . LEU A 1 245 ? -17.176 -18.887 14.673 1.00 98.56 245 LEU A O 1
ATOM 1938 N N . ASP A 1 246 ? -15.955 -20.312 13.435 1.00 98.44 246 ASP A N 1
ATOM 1939 C CA . ASP A 1 246 ? -16.364 -21.522 14.138 1.00 98.44 246 ASP A CA 1
ATOM 1940 C C . ASP A 1 246 ? -15.880 -21.525 15.586 1.00 98.44 246 ASP A C 1
ATOM 1942 O O . ASP A 1 246 ? -16.663 -21.816 16.493 1.00 98.44 246 ASP A O 1
ATOM 1946 N N . ALA A 1 247 ? -14.632 -21.131 15.855 1.00 97.75 247 ALA A N 1
ATOM 1947 C CA . ALA A 1 247 ? -14.126 -20.997 17.220 1.00 97.75 247 ALA A CA 1
ATOM 1948 C C . ALA A 1 247 ? -14.899 -19.938 18.027 1.00 97.75 247 ALA A C 1
ATOM 1950 O O . ALA A 1 247 ? -15.097 -20.094 19.236 1.00 97.75 247 ALA A O 1
ATOM 1951 N N . ALA A 1 248 ? -15.378 -18.868 17.389 1.00 97.31 248 ALA A N 1
ATOM 1952 C CA . ALA A 1 248 ? -16.201 -17.857 18.046 1.00 97.31 248 ALA A CA 1
ATOM 1953 C C . ALA A 1 248 ? -17.602 -18.365 18.429 1.00 97.31 248 ALA A C 1
ATOM 1955 O O . ALA A 1 248 ? -18.145 -17.956 19.466 1.00 97.31 248 ALA A O 1
ATOM 1956 N N . LYS A 1 249 ? -18.176 -19.230 17.580 1.00 97.25 249 LYS A N 1
ATOM 1957 C CA . LYS A 1 249 ? -19.519 -19.815 17.711 1.00 97.25 249 LYS A CA 1
ATOM 1958 C C . LYS A 1 249 ? -19.550 -21.028 18.643 1.00 97.25 249 LYS A C 1
ATOM 1960 O O . LYS A 1 249 ? -20.481 -21.165 19.431 1.00 97.25 249 LYS A O 1
ATOM 1965 N N . LYS A 1 250 ? -18.550 -21.907 18.546 1.00 97.62 250 LYS A N 1
ATOM 1966 C CA . LYS A 1 250 ? -18.484 -23.199 19.249 1.00 97.62 250 LYS A CA 1
ATOM 1967 C C . LYS A 1 250 ? -18.248 -23.052 20.750 1.00 97.62 250 LYS A C 1
ATOM 1969 O O . LYS A 1 250 ? -18.748 -23.859 21.528 1.00 97.62 250 LYS A O 1
ATOM 1974 N N . TYR A 1 251 ? -17.479 -22.045 21.155 1.00 97.50 251 TYR A N 1
ATOM 1975 C CA . TYR A 1 251 ? -17.057 -21.858 22.542 1.00 97.50 251 TYR A CA 1
ATOM 1976 C C . TYR A 1 251 ? -17.763 -20.668 23.201 1.00 97.50 251 TYR A C 1
ATOM 1978 O O . TYR A 1 251 ? -18.216 -19.735 22.537 1.00 97.50 251 TYR A O 1
ATOM 1986 N N . ARG A 1 252 ? -17.853 -20.697 24.535 1.00 96.00 252 ARG A N 1
ATOM 1987 C CA . ARG A 1 252 ? -18.466 -19.641 25.359 1.00 96.00 252 ARG A CA 1
ATOM 1988 C C . ARG A 1 252 ? -17.425 -18.617 25.819 1.00 96.00 252 ARG A C 1
ATOM 1990 O O . ARG A 1 252 ? -16.226 -18.846 25.724 1.00 96.00 252 ARG A O 1
ATOM 1997 N N . TRP A 1 253 ? -17.885 -17.458 26.292 1.00 94.38 253 TRP A N 1
ATOM 1998 C CA . TRP A 1 253 ? -17.021 -16.337 26.707 1.00 94.38 253 TRP A CA 1
ATOM 1999 C C . TRP A 1 253 ? -16.065 -16.675 27.867 1.00 94.38 253 TRP A C 1
ATOM 2001 O O . TRP A 1 253 ? -15.060 -16.001 28.072 1.00 94.38 253 TRP A O 1
ATOM 2011 N N . ASP A 1 254 ? -16.382 -17.721 28.624 1.00 94.81 254 ASP A N 1
ATOM 2012 C CA . ASP A 1 254 ? -15.615 -18.261 29.737 1.00 94.81 254 ASP A CA 1
ATOM 2013 C C . ASP A 1 254 ? -14.775 -19.496 29.362 1.00 94.81 254 ASP A C 1
ATOM 2015 O O . ASP A 1 254 ? -14.331 -20.215 30.257 1.00 94.81 254 ASP A O 1
ATOM 2019 N N . ASP A 1 255 ? -14.511 -19.699 28.066 1.00 96.75 255 ASP A N 1
ATOM 2020 C CA . ASP A 1 255 ? -13.626 -20.728 27.507 1.00 96.75 255 ASP A CA 1
ATOM 2021 C C . ASP A 1 255 ? -12.458 -20.071 26.742 1.00 96.75 255 ASP A C 1
ATOM 2023 O O . ASP A 1 255 ? -12.656 -19.197 25.892 1.00 96.75 255 ASP A O 1
ATOM 2027 N N . ASN A 1 256 ? -11.221 -20.491 27.026 1.00 96.00 256 ASN A N 1
ATOM 2028 C CA . ASN A 1 256 ? -10.010 -19.908 26.435 1.00 96.00 256 ASN A CA 1
ATOM 2029 C C . ASN A 1 256 ? -9.791 -20.284 24.956 1.00 96.00 256 ASN A C 1
ATOM 2031 O O . ASN A 1 256 ? -8.915 -19.718 24.298 1.00 96.00 256 ASN A O 1
ATOM 2035 N N . ARG A 1 257 ? -10.578 -21.215 24.409 1.00 96.50 257 ARG A N 1
ATOM 2036 C CA . ARG A 1 257 ? -10.549 -21.591 22.987 1.00 96.50 257 ARG A CA 1
ATOM 2037 C C . ARG A 1 257 ? -11.403 -20.674 22.122 1.00 96.50 257 ARG A C 1
ATOM 2039 O O . ARG A 1 257 ? -11.271 -20.701 20.900 1.00 96.50 257 ARG A O 1
ATOM 2046 N N . ARG A 1 258 ? -12.265 -19.850 22.724 1.00 97.69 258 ARG A N 1
ATOM 2047 C CA . ARG A 1 258 ? -13.090 -18.911 21.967 1.00 97.69 258 ARG A CA 1
ATOM 2048 C C . ARG A 1 258 ? -12.226 -17.842 21.306 1.00 97.69 258 ARG A C 1
ATOM 2050 O O . ARG A 1 258 ? -11.296 -17.308 21.910 1.00 97.69 258 ARG A O 1
ATOM 2057 N N . ARG A 1 259 ? -12.559 -17.510 20.062 1.00 97.25 259 ARG A N 1
ATOM 2058 C CA . ARG A 1 259 ? -11.924 -16.450 19.271 1.00 97.25 259 ARG A CA 1
ATOM 2059 C C . ARG A 1 259 ? -12.978 -15.441 18.852 1.00 97.25 259 ARG A C 1
ATOM 2061 O O . ARG A 1 259 ? -13.460 -15.474 17.734 1.00 97.25 259 ARG A O 1
ATOM 2068 N N . PHE A 1 260 ? -13.417 -14.614 19.800 1.00 97.19 260 PHE A N 1
ATOM 2069 C CA . PHE A 1 260 ? -14.518 -13.686 19.557 1.00 97.19 260 PHE A CA 1
ATOM 2070 C C . PHE A 1 260 ? -14.033 -12.460 18.787 1.00 97.19 260 PHE A C 1
ATOM 2072 O O . PHE A 1 260 ? -14.422 -12.281 17.643 1.00 97.19 260 PHE A O 1
ATOM 2079 N N . ALA A 1 261 ? -13.155 -11.656 19.381 1.00 96.50 261 ALA A N 1
ATOM 2080 C CA . ALA A 1 261 ? -12.478 -10.577 18.671 1.00 96.50 261 ALA A CA 1
ATOM 2081 C C . ALA A 1 261 ? -11.050 -11.022 18.358 1.00 96.50 261 ALA A C 1
ATOM 2083 O O . ALA A 1 261 ? -10.382 -11.570 19.239 1.00 96.50 261 ALA A O 1
ATOM 2084 N N . THR A 1 262 ? -10.602 -10.849 17.116 1.00 97.94 262 THR A N 1
ATOM 2085 C CA . THR A 1 262 ? -9.336 -11.426 16.642 1.00 97.94 262 THR A CA 1
ATOM 2086 C C . THR A 1 262 ? -8.537 -10.477 15.768 1.00 97.94 262 THR A C 1
ATOM 2088 O O . THR A 1 262 ? -9.086 -9.622 15.067 1.00 97.94 262 THR A O 1
ATOM 2091 N N . GLY A 1 263 ? -7.224 -10.669 15.793 1.00 97.31 263 GLY A N 1
ATOM 2092 C CA . GLY A 1 263 ? -6.284 -9.955 14.960 1.00 97.31 263 GLY A CA 1
ATOM 2093 C C . GLY A 1 263 ? -6.007 -8.527 15.412 1.00 97.31 263 GLY A C 1
ATOM 2094 O O . GLY A 1 263 ? -6.534 -8.036 16.419 1.00 97.31 263 GLY A O 1
ATOM 2095 N N . LYS A 1 264 ? -5.202 -7.853 14.591 1.00 95.88 264 LYS A N 1
ATOM 2096 C CA . LYS A 1 264 ? -4.672 -6.498 14.796 1.00 95.88 264 LYS A CA 1
ATOM 2097 C C . LYS A 1 264 ? -5.762 -5.451 15.043 1.00 95.88 264 LYS A C 1
ATOM 2099 O O . LYS A 1 264 ? -5.525 -4.451 15.710 1.00 95.88 264 LYS A O 1
ATOM 2104 N N . TYR A 1 265 ? -6.958 -5.704 14.518 1.00 95.94 265 TYR A N 1
ATOM 2105 C CA . TYR A 1 265 ? -8.108 -4.801 14.570 1.00 95.94 265 TYR A CA 1
ATOM 2106 C C . TYR A 1 265 ? -9.256 -5.323 15.437 1.00 95.94 265 TYR A C 1
ATOM 2108 O O . TYR A 1 265 ? -10.352 -4.773 15.356 1.00 95.94 265 TYR A O 1
ATOM 2116 N N . GLN A 1 266 ? -9.031 -6.404 16.201 1.00 95.94 266 GLN A N 1
ATOM 2117 C CA . GLN A 1 266 ? -10.025 -7.042 17.075 1.00 95.94 266 GLN A CA 1
ATOM 2118 C C . GLN A 1 266 ? -11.381 -7.269 16.376 1.00 95.94 266 GLN A C 1
ATOM 2120 O O . GLN A 1 266 ? -12.453 -6.998 16.916 1.00 95.94 266 GLN A O 1
ATOM 2125 N N . THR A 1 267 ? -11.346 -7.795 15.149 1.00 96.38 267 THR A N 1
ATOM 2126 C CA . THR A 1 267 ? -12.544 -8.019 14.330 1.00 96.38 267 THR A CA 1
ATOM 2127 C C . THR A 1 267 ? -13.426 -9.099 14.958 1.00 96.38 267 THR A C 1
ATOM 2129 O O . THR A 1 267 ? -12.965 -10.212 15.218 1.00 96.38 267 THR A O 1
ATOM 2132 N N . ILE A 1 268 ? -14.694 -8.758 15.210 1.00 95.75 268 ILE A N 1
ATOM 2133 C CA . ILE A 1 268 ? -15.697 -9.656 15.803 1.00 95.75 268 ILE A CA 1
ATOM 2134 C C . ILE A 1 268 ? -16.361 -10.550 14.738 1.00 95.75 268 ILE A C 1
ATOM 2136 O O . ILE A 1 268 ? -16.302 -10.223 13.549 1.00 95.75 268 ILE A O 1
ATOM 2140 N N . PRO A 1 269 ? -17.063 -11.640 15.112 1.00 97.56 269 PRO A N 1
ATOM 2141 C CA . PRO A 1 269 ? -17.479 -12.662 14.150 1.00 97.56 269 PRO A CA 1
ATOM 2142 C C . PRO A 1 269 ? -18.502 -12.157 13.131 1.00 97.56 269 PRO A C 1
ATOM 2144 O O . PRO A 1 269 ? -18.421 -12.495 11.956 1.00 97.56 269 PRO A O 1
ATOM 2147 N N . SER A 1 270 ? -19.442 -11.304 13.549 1.00 96.88 270 SER A N 1
ATOM 2148 C CA . SER A 1 270 ? -20.414 -10.693 12.633 1.00 96.88 270 SER A CA 1
ATOM 2149 C C . SER A 1 270 ? -19.735 -9.792 11.600 1.00 96.88 270 SER A C 1
ATOM 2151 O O . SER A 1 270 ? -20.085 -9.837 10.423 1.00 96.88 270 SER A O 1
ATOM 2153 N N . THR A 1 271 ? -18.734 -9.015 12.020 1.00 96.25 271 THR A N 1
ATOM 2154 C CA . THR A 1 271 ? -17.949 -8.155 11.130 1.00 96.25 271 THR A CA 1
ATOM 2155 C C . THR A 1 271 ? -17.086 -8.985 10.182 1.00 96.25 271 THR A C 1
ATOM 2157 O O . THR A 1 271 ? -17.070 -8.717 8.984 1.00 96.25 271 THR A O 1
ATOM 2160 N N . LEU A 1 272 ? -16.427 -10.038 10.673 1.00 97.94 272 LEU A N 1
ATOM 2161 C CA . LEU A 1 272 ? -15.619 -10.922 9.832 1.00 97.94 272 LEU A CA 1
ATOM 2162 C C . LEU A 1 272 ? -16.481 -11.690 8.814 1.00 97.94 272 LEU A C 1
ATOM 2164 O O . LEU A 1 272 ? -16.104 -11.791 7.650 1.00 97.94 272 LEU A O 1
ATOM 2168 N N . ALA A 1 273 ? -17.676 -12.146 9.199 1.00 98.38 273 ALA A N 1
ATOM 2169 C CA . ALA A 1 273 ? -18.633 -12.760 8.277 1.00 98.38 273 ALA A CA 1
ATOM 2170 C C . ALA A 1 273 ? -19.122 -11.766 7.204 1.00 98.38 273 ALA A C 1
ATOM 2172 O O . ALA A 1 273 ? -19.208 -12.106 6.022 1.00 98.38 273 ALA A O 1
ATOM 2173 N N . ALA A 1 274 ? -19.387 -10.512 7.584 1.00 97.56 274 ALA A N 1
ATOM 2174 C CA . ALA A 1 274 ? -19.737 -9.459 6.634 1.00 97.56 274 ALA A CA 1
ATOM 2175 C C . ALA A 1 274 ? -18.563 -9.100 5.701 1.00 97.56 274 ALA A C 1
ATOM 2177 O O . ALA A 1 274 ? -18.781 -8.774 4.531 1.00 97.56 274 ALA A O 1
ATOM 2178 N N . ALA A 1 275 ? -17.321 -9.175 6.190 1.00 96.88 275 ALA A N 1
ATOM 2179 C CA . ALA A 1 275 ? -16.116 -9.019 5.381 1.00 96.88 275 ALA A CA 1
ATOM 2180 C C . ALA A 1 275 ? -15.969 -10.159 4.375 1.00 96.88 275 ALA A C 1
ATOM 2182 O O . ALA A 1 275 ? -15.823 -9.881 3.186 1.00 96.88 275 ALA A O 1
ATOM 2183 N N . LYS A 1 276 ? -16.117 -11.414 4.821 1.00 98.19 276 LYS A N 1
ATOM 2184 C CA . LYS A 1 276 ? -16.142 -12.604 3.959 1.00 98.19 276 LYS A CA 1
ATOM 2185 C C . LYS A 1 276 ? -17.132 -12.426 2.803 1.00 98.19 276 LYS A C 1
ATOM 2187 O O . LYS A 1 276 ? -16.746 -12.562 1.645 1.00 98.19 276 LYS A O 1
ATOM 2192 N N . ALA A 1 277 ? -18.368 -12.022 3.106 1.00 97.19 277 ALA A N 1
ATOM 2193 C CA . ALA A 1 277 ? -19.400 -11.785 2.098 1.00 97.19 277 ALA A CA 1
ATOM 2194 C C . ALA A 1 277 ? -19.053 -10.627 1.142 1.00 97.19 277 ALA A C 1
ATOM 2196 O O . ALA A 1 277 ? -19.119 -10.785 -0.074 1.00 97.19 277 ALA A O 1
ATOM 2197 N N . ARG A 1 278 ? -18.648 -9.460 1.667 1.00 93.00 278 ARG A N 1
ATOM 2198 C CA . ARG A 1 278 ? -18.336 -8.272 0.846 1.00 93.00 278 ARG A CA 1
ATOM 2199 C C . ARG A 1 278 ? -17.151 -8.496 -0.092 1.00 93.00 278 ARG A C 1
ATOM 2201 O O . ARG A 1 278 ? -17.134 -7.948 -1.190 1.00 93.00 278 ARG A O 1
ATOM 2208 N N . LEU A 1 279 ? -16.149 -9.237 0.372 1.00 93.19 279 LEU A N 1
ATOM 2209 C CA . LEU A 1 279 ? -14.901 -9.487 -0.347 1.00 93.19 279 LEU A CA 1
ATOM 2210 C C . LEU A 1 279 ? -14.955 -10.758 -1.205 1.00 93.19 279 LEU A C 1
ATOM 2212 O O . LEU A 1 279 ? -13.956 -11.085 -1.847 1.00 93.19 279 LEU A O 1
ATOM 2216 N N . ASN A 1 280 ? -16.110 -11.434 -1.232 1.00 94.12 280 ASN A N 1
ATOM 2217 C CA . ASN A 1 280 ? -16.345 -12.684 -1.948 1.00 94.12 280 ASN A CA 1
ATOM 2218 C C . ASN A 1 280 ? -15.302 -13.765 -1.605 1.00 94.12 280 ASN A C 1
ATOM 2220 O O . ASN A 1 280 ? -14.739 -14.405 -2.492 1.00 94.12 280 ASN A O 1
ATOM 2224 N N . LEU A 1 281 ? -15.002 -13.909 -0.310 1.00 95.81 281 LEU A N 1
ATOM 2225 C CA . LEU A 1 281 ? -14.050 -14.893 0.208 1.00 95.81 281 LEU A CA 1
ATOM 2226 C C . LEU A 1 281 ? -14.750 -16.234 0.436 1.00 95.81 281 LEU A C 1
ATOM 2228 O O . LEU A 1 281 ? -15.885 -16.282 0.918 1.00 95.81 281 LEU A O 1
ATOM 2232 N N . SER A 1 282 ? -14.052 -17.325 0.129 1.00 97.62 282 SER A N 1
ATOM 2233 C CA . SER A 1 282 ? -14.570 -18.683 0.319 1.00 97.62 282 SER A CA 1
ATOM 2234 C C . SER A 1 282 ? -14.696 -19.054 1.799 1.00 97.62 282 SER A C 1
ATOM 2236 O O . SER A 1 282 ? -15.614 -19.779 2.176 1.00 97.62 282 SER A O 1
ATOM 2238 N N . GLY A 1 283 ? -13.829 -18.491 2.645 1.00 97.00 283 GLY A N 1
ATOM 2239 C CA . GLY A 1 283 ? -13.674 -18.826 4.059 1.00 97.00 283 GLY A CA 1
ATOM 2240 C C . GLY A 1 283 ? -12.476 -19.731 4.344 1.00 97.00 283 GLY A C 1
ATOM 2241 O O . GLY A 1 283 ? -12.022 -19.765 5.484 1.00 97.00 283 GLY A O 1
ATOM 2242 N N . ASN A 1 284 ? -11.931 -20.392 3.314 1.00 97.81 284 ASN A N 1
ATOM 2243 C CA . ASN A 1 284 ? -10.742 -21.247 3.404 1.00 97.81 284 ASN A CA 1
ATOM 2244 C C . ASN A 1 284 ? -9.430 -20.451 3.367 1.00 97.81 284 ASN A C 1
ATOM 2246 O O . ASN A 1 284 ? -8.351 -21.020 3.520 1.00 97.81 284 ASN A O 1
ATOM 2250 N N . GLU A 1 285 ? -9.492 -19.146 3.108 1.00 98.12 285 GLU A N 1
ATOM 2251 C CA . GLU A 1 285 ? -8.321 -18.283 3.148 1.00 98.12 285 GLU A CA 1
ATOM 2252 C C . GLU A 1 285 ? -7.827 -18.134 4.589 1.00 98.12 285 GLU A C 1
ATOM 2254 O O . GLU A 1 285 ? -8.628 -17.965 5.514 1.00 98.12 285 GLU A O 1
ATOM 2259 N N . LEU A 1 286 ? -6.505 -18.148 4.771 1.00 98.19 286 LEU A N 1
ATOM 2260 C CA . LEU A 1 286 ? -5.890 -17.853 6.060 1.00 98.19 286 LEU A CA 1
ATOM 2261 C C . LEU A 1 286 ? -6.209 -16.422 6.493 1.00 98.19 286 LEU A C 1
ATOM 2263 O O . LEU A 1 286 ? -6.157 -15.482 5.697 1.00 98.19 286 LEU A O 1
ATOM 2267 N N . TYR A 1 287 ? -6.477 -16.245 7.783 1.00 98.25 287 TYR A N 1
ATOM 2268 C CA . TYR A 1 287 ? -6.624 -14.944 8.425 1.00 98.25 287 TYR A CA 1
ATOM 2269 C C . TYR A 1 287 ? -5.258 -14.362 8.826 1.00 98.25 287 TYR A C 1
ATOM 2271 O O . TYR A 1 287 ? -5.045 -13.865 9.937 1.00 98.25 287 TYR A O 1
ATOM 2279 N N . ASP A 1 288 ? -4.321 -14.455 7.883 1.00 97.69 288 ASP A N 1
ATOM 2280 C CA . ASP A 1 288 ? -2.936 -14.019 7.995 1.00 97.69 288 ASP A CA 1
ATOM 2281 C C . ASP A 1 288 ? -2.815 -12.477 8.042 1.00 97.69 288 ASP A C 1
ATOM 2283 O O . ASP A 1 288 ? -3.816 -11.760 7.891 1.00 97.69 288 ASP A O 1
ATOM 2287 N N . PRO A 1 289 ? -1.609 -11.912 8.258 1.00 96.00 289 PRO A N 1
ATOM 2288 C CA . PRO A 1 289 ? -1.442 -10.463 8.309 1.00 96.00 289 PRO A CA 1
ATOM 2289 C C . PRO A 1 289 ? -1.945 -9.739 7.053 1.00 96.00 289 PRO A C 1
ATOM 2291 O O . PRO A 1 289 ? -2.553 -8.676 7.164 1.00 96.00 289 PRO A O 1
ATOM 2294 N N . ALA A 1 290 ? -1.740 -10.306 5.860 1.00 93.88 290 ALA A N 1
ATOM 2295 C CA . ALA A 1 290 ? -2.170 -9.681 4.613 1.00 93.88 290 ALA A CA 1
ATOM 2296 C C . ALA A 1 290 ? -3.702 -9.662 4.491 1.00 93.88 290 ALA A C 1
ATOM 2298 O O . ALA A 1 290 ? -4.277 -8.654 4.071 1.00 93.88 290 ALA A O 1
ATOM 2299 N N . MET A 1 291 ? -4.376 -10.737 4.907 1.00 97.81 291 MET A N 1
ATOM 2300 C CA . MET A 1 291 ? -5.833 -10.808 4.937 1.00 97.81 291 MET A CA 1
ATOM 2301 C C . MET A 1 291 ? -6.425 -9.847 5.971 1.00 97.81 291 MET A C 1
ATOM 2303 O O . MET A 1 291 ? -7.410 -9.171 5.674 1.00 97.81 291 MET A O 1
ATOM 2307 N N . GLN A 1 292 ? -5.815 -9.713 7.152 1.00 98.00 292 GLN A N 1
ATOM 2308 C CA . GLN A 1 292 ? -6.257 -8.751 8.170 1.00 98.00 292 GLN A CA 1
ATOM 2309 C C . GLN A 1 292 ? -6.154 -7.298 7.674 1.00 98.00 292 GLN A C 1
ATOM 2311 O O . GLN A 1 292 ? -7.105 -6.529 7.826 1.00 98.00 292 GLN A O 1
ATOM 2316 N N . GLU A 1 293 ? -5.051 -6.930 7.016 1.00 95.19 293 GLU A N 1
ATOM 2317 C CA . GLU A 1 293 ? -4.882 -5.610 6.384 1.00 95.19 293 GLU A CA 1
ATOM 2318 C C . GLU A 1 293 ? -5.901 -5.375 5.256 1.00 95.19 293 GLU A C 1
ATOM 2320 O O . GLU A 1 293 ? -6.461 -4.282 5.116 1.00 95.19 293 GLU A O 1
ATOM 2325 N N . ARG A 1 294 ? -6.205 -6.416 4.470 1.00 93.56 294 ARG A N 1
ATOM 2326 C CA . ARG A 1 294 ? -7.226 -6.351 3.419 1.00 93.56 294 ARG A CA 1
ATOM 2327 C C . ARG A 1 294 ? -8.627 -6.151 3.997 1.00 93.56 294 ARG A C 1
ATOM 2329 O O . ARG A 1 294 ? -9.351 -5.273 3.528 1.00 93.56 294 ARG A O 1
ATOM 2336 N N . VAL A 1 295 ? -9.004 -6.908 5.031 1.00 96.25 295 VAL A N 1
ATOM 2337 C CA . VAL A 1 295 ? -10.280 -6.739 5.750 1.00 96.25 295 VAL A CA 1
ATOM 2338 C C . VAL A 1 295 ? -10.375 -5.333 6.341 1.00 96.25 295 VAL A C 1
ATOM 2340 O O . VAL A 1 295 ? -11.405 -4.674 6.199 1.00 96.25 295 VAL A O 1
ATOM 2343 N N . PHE A 1 296 ? -9.295 -4.815 6.921 1.00 96.06 296 PHE A N 1
ATOM 2344 C CA . PHE A 1 296 ? -9.255 -3.444 7.417 1.00 96.06 296 PHE A CA 1
ATOM 2345 C C . PHE A 1 296 ? -9.527 -2.409 6.319 1.00 96.06 296 PHE A C 1
ATOM 2347 O O . PHE A 1 296 ? -10.470 -1.620 6.433 1.00 96.06 296 PHE A O 1
ATOM 2354 N N . LYS A 1 297 ? -8.763 -2.447 5.222 1.00 90.75 297 LYS A N 1
ATOM 2355 C CA . LYS A 1 297 ? -8.861 -1.457 4.140 1.00 90.75 297 LYS A CA 1
ATOM 2356 C C . LYS A 1 297 ? -10.176 -1.555 3.363 1.00 90.75 297 LYS A C 1
ATOM 2358 O O . LYS A 1 297 ? -10.829 -0.543 3.113 1.00 90.75 297 LYS A O 1
ATOM 2363 N N . GLU A 1 298 ? -10.565 -2.761 2.960 1.00 90.00 298 GLU A N 1
ATOM 2364 C CA . GLU A 1 298 ? -11.667 -2.980 2.015 1.00 90.00 298 GLU A CA 1
ATOM 2365 C C . GLU A 1 298 ? -13.021 -3.205 2.707 1.00 90.00 298 GLU A C 1
ATOM 2367 O O . GLU A 1 298 ? -14.072 -3.015 2.080 1.00 90.00 298 GLU A O 1
ATOM 2372 N N . HIS A 1 299 ? -13.023 -3.567 3.997 1.00 93.69 299 HIS A N 1
ATOM 2373 C CA . HIS A 1 299 ? -14.243 -3.771 4.774 1.00 93.69 299 HIS A CA 1
ATOM 2374 C C . HIS A 1 299 ? -14.423 -2.774 5.925 1.00 93.69 299 HIS A C 1
ATOM 2376 O O . HIS A 1 299 ? -15.425 -2.056 5.905 1.00 93.69 299 HIS A O 1
ATOM 2382 N N . LEU A 1 300 ? -13.505 -2.702 6.897 1.00 94.75 300 LEU A N 1
ATOM 2383 C CA . LEU A 1 300 ? -13.704 -1.895 8.115 1.00 94.75 300 LEU A CA 1
ATOM 2384 C C . LEU A 1 300 ? -13.766 -0.395 7.798 1.00 94.75 300 LEU A C 1
ATOM 2386 O O . LEU A 1 300 ? -14.766 0.257 8.100 1.00 94.75 300 LEU A O 1
ATOM 2390 N N . LEU A 1 301 ? -12.763 0.140 7.092 1.00 92.81 301 LEU A N 1
ATOM 2391 C CA . LEU A 1 301 ? -12.758 1.558 6.711 1.00 92.81 301 LEU A CA 1
ATOM 2392 C C . LEU A 1 301 ? -13.904 1.883 5.753 1.00 92.81 301 LEU A C 1
ATOM 2394 O O . LEU A 1 301 ? -14.586 2.888 5.923 1.00 92.81 301 LEU A O 1
ATOM 2398 N N . ARG A 1 302 ? -14.172 1.004 4.780 1.00 88.25 302 ARG A N 1
ATOM 2399 C CA . ARG A 1 302 ? -15.266 1.181 3.811 1.00 88.25 302 ARG A CA 1
ATOM 2400 C C . ARG A 1 302 ? -16.659 1.105 4.447 1.00 88.25 302 ARG A C 1
ATOM 2402 O O . ARG A 1 302 ? -17.594 1.703 3.926 1.00 88.25 302 ARG A O 1
ATOM 2409 N N . GLY A 1 303 ? -16.811 0.366 5.546 1.00 86.62 303 GLY A N 1
ATOM 2410 C CA . GLY A 1 303 ? -18.068 0.230 6.286 1.00 86.62 303 GLY A CA 1
ATOM 2411 C C . GLY A 1 303 ? -18.447 1.473 7.095 1.00 86.62 303 GLY A C 1
ATOM 2412 O O . GLY A 1 303 ? -19.605 1.611 7.483 1.00 86.62 303 GLY A O 1
ATOM 2413 N N . ARG A 1 304 ? -17.497 2.387 7.318 1.00 92.69 304 ARG A N 1
ATOM 2414 C CA . ARG A 1 304 ? -17.672 3.631 8.070 1.00 92.69 304 ARG A CA 1
ATOM 2415 C C . ARG A 1 304 ? -17.625 4.825 7.127 1.00 92.69 304 ARG A C 1
ATOM 2417 O O . ARG A 1 304 ? -16.555 5.280 6.730 1.00 92.69 304 ARG A O 1
ATOM 2424 N N . SER A 1 305 ? -18.800 5.310 6.727 1.00 91.56 305 SER A N 1
ATOM 2425 C CA . SER A 1 305 ? -18.946 6.286 5.641 1.00 91.56 305 SER A CA 1
ATOM 2426 C C . SER A 1 305 ? -18.132 7.562 5.840 1.00 91.56 305 SER A C 1
ATOM 2428 O O . SER A 1 305 ? -17.633 8.107 4.855 1.00 91.56 305 SER A O 1
ATOM 2430 N N . SER A 1 306 ? -17.975 8.040 7.078 1.00 97.25 306 SER A N 1
ATOM 2431 C CA . SER A 1 306 ? -17.224 9.266 7.351 1.00 97.25 306 SER A CA 1
ATOM 2432 C C . SER A 1 306 ? -15.723 9.042 7.220 1.00 97.25 306 SER A C 1
ATOM 2434 O O . SER A 1 306 ? -15.051 9.840 6.575 1.00 97.25 306 SER A O 1
ATOM 2436 N N . ILE A 1 307 ? -15.213 7.916 7.733 1.00 95.75 307 ILE A N 1
ATOM 2437 C CA . ILE A 1 307 ? -13.809 7.520 7.552 1.00 95.75 307 ILE A CA 1
ATOM 2438 C C . ILE A 1 307 ? -13.509 7.309 6.067 1.00 95.75 307 ILE A C 1
ATOM 2440 O O . ILE A 1 307 ? -12.548 7.865 5.540 1.00 95.75 307 ILE A O 1
ATOM 2444 N N . TYR A 1 308 ? -14.348 6.537 5.371 1.00 91.12 308 TYR A N 1
ATOM 2445 C CA . TYR A 1 308 ? -14.152 6.249 3.954 1.00 91.12 308 TYR A CA 1
ATOM 2446 C C . TYR A 1 308 ? -14.151 7.521 3.103 1.00 91.12 308 TYR A C 1
ATOM 2448 O O . TYR A 1 308 ? -13.274 7.697 2.260 1.00 91.12 308 TYR A O 1
ATOM 2456 N N . SER A 1 309 ? -15.107 8.426 3.328 1.00 90.38 309 SER A N 1
ATOM 2457 C CA . SER A 1 309 ? -15.202 9.651 2.526 1.00 90.38 309 SER A CA 1
ATOM 2458 C C . SER A 1 309 ? -14.083 10.640 2.871 1.00 90.38 309 SER A C 1
ATOM 2460 O O . SER A 1 309 ? -13.504 11.219 1.956 1.00 90.38 309 SER A O 1
ATOM 2462 N N . LEU A 1 310 ? -13.657 10.721 4.140 1.00 93.75 310 LEU A N 1
ATOM 2463 C CA . LEU A 1 310 ? -12.446 11.453 4.528 1.00 93.75 310 LEU A CA 1
ATOM 2464 C C . LEU A 1 310 ? -11.205 10.923 3.783 1.00 93.75 310 LEU A C 1
ATOM 2466 O O . LEU A 1 310 ? -10.438 11.704 3.233 1.00 93.75 310 LEU A O 1
ATOM 2470 N N . ILE A 1 311 ? -11.026 9.600 3.709 1.00 90.12 311 ILE A N 1
ATOM 2471 C CA . ILE A 1 311 ? -9.868 8.975 3.047 1.00 90.12 311 ILE A CA 1
ATOM 2472 C C . ILE A 1 311 ? -9.899 9.153 1.527 1.00 90.12 311 ILE A C 1
ATOM 2474 O O . ILE A 1 311 ? -8.850 9.371 0.923 1.00 90.12 311 ILE A O 1
ATOM 2478 N N . ILE A 1 312 ? -11.064 9.033 0.889 1.00 85.06 312 ILE A N 1
ATOM 2479 C CA . ILE A 1 312 ? -11.160 9.011 -0.578 1.00 85.06 312 ILE A CA 1
ATOM 2480 C C . ILE A 1 312 ? -11.356 10.406 -1.176 1.00 85.06 312 ILE A C 1
ATOM 2482 O O . ILE A 1 312 ? -10.815 10.675 -2.247 1.00 85.06 312 ILE A O 1
ATOM 2486 N N . LYS A 1 313 ? -12.125 11.271 -0.510 1.00 86.31 313 LYS A N 1
ATOM 2487 C CA . LYS A 1 313 ? -12.554 12.577 -1.034 1.00 86.31 313 LYS A CA 1
ATOM 2488 C C . LYS A 1 313 ? -12.095 13.764 -0.190 1.00 86.31 313 LYS A C 1
ATOM 2490 O O . LYS A 1 313 ? -12.026 14.865 -0.718 1.00 86.31 313 LYS A O 1
ATOM 2495 N N . GLY A 1 314 ? -11.856 13.563 1.107 1.00 89.25 314 GLY A N 1
ATOM 2496 C CA . GLY A 1 314 ? -11.587 14.657 2.043 1.00 89.25 314 GLY A CA 1
ATOM 2497 C C . GLY A 1 314 ? -12.804 15.532 2.362 1.00 89.25 314 GLY A C 1
ATOM 2498 O O . GLY A 1 314 ? -12.635 16.635 2.860 1.00 89.25 314 GLY A O 1
ATOM 2499 N N . ASP A 1 315 ? -14.027 15.068 2.085 1.00 88.94 315 ASP A N 1
ATOM 2500 C CA . ASP A 1 315 ? -15.277 15.839 2.234 1.00 88.94 315 ASP A CA 1
ATOM 2501 C C . ASP A 1 315 ? -15.978 15.637 3.596 1.00 88.94 315 ASP A C 1
ATOM 2503 O O . ASP A 1 315 ? -17.137 16.018 3.785 1.00 88.94 315 ASP A O 1
ATOM 2507 N N . LYS A 1 316 ? -15.283 15.016 4.556 1.00 95.81 316 LYS A N 1
ATOM 2508 C CA . LYS A 1 316 ? -15.749 14.783 5.929 1.00 95.81 316 LYS A CA 1
ATOM 2509 C C . LYS A 1 316 ? -14.767 15.360 6.924 1.00 95.81 316 LYS A C 1
ATOM 2511 O O . LYS A 1 316 ? -13.568 15.364 6.673 1.00 95.81 316 LYS A O 1
ATOM 2516 N N . THR A 1 317 ? -15.275 15.816 8.064 1.00 96.50 317 THR A N 1
ATOM 2517 C CA . THR A 1 317 ? -14.417 16.369 9.115 1.00 96.50 317 THR A CA 1
ATOM 2518 C C . THR A 1 317 ? -13.720 15.260 9.900 1.00 96.50 317 THR A C 1
ATOM 2520 O O . THR A 1 317 ? -14.168 14.107 9.935 1.00 96.50 317 THR A O 1
ATOM 2523 N N . VAL A 1 318 ? -12.630 15.622 10.579 1.00 96.69 318 VAL A N 1
ATOM 2524 C CA . VAL A 1 318 ? -11.918 14.719 11.493 1.00 96.69 318 VAL A CA 1
ATOM 2525 C C . VAL A 1 318 ? -12.857 14.227 12.596 1.00 96.69 318 VAL A C 1
ATOM 2527 O O . VAL A 1 318 ? -12.858 13.043 12.915 1.00 96.69 318 VAL A O 1
ATOM 2530 N N . GLU A 1 319 ? -13.715 15.092 13.133 1.00 97.31 319 GLU A N 1
ATOM 2531 C CA . GLU A 1 319 ? -14.682 14.753 14.180 1.00 97.31 319 GLU A CA 1
ATOM 2532 C C . GLU A 1 319 ? -15.679 13.690 13.705 1.00 97.31 319 GLU A C 1
ATOM 2534 O O . GLU A 1 319 ? -15.924 12.717 14.417 1.00 97.31 319 GLU A O 1
ATOM 2539 N N . GLN A 1 320 ? -16.200 13.816 12.479 1.00 97.88 320 GLN A N 1
ATOM 2540 C CA . GLN A 1 320 ? -17.104 12.820 11.897 1.00 97.88 320 GLN A CA 1
ATOM 2541 C C . GLN A 1 320 ? -16.415 11.459 11.729 1.00 97.88 320 GLN A C 1
ATOM 2543 O O . GLN A 1 320 ? -17.009 10.420 12.024 1.00 97.88 320 GLN A O 1
ATOM 2548 N N . ALA A 1 321 ? -15.152 11.451 11.292 1.00 97.81 321 ALA A N 1
ATOM 2549 C CA . ALA A 1 321 ? -14.360 10.228 11.193 1.00 97.81 321 ALA A CA 1
ATOM 2550 C C . ALA A 1 321 ? -14.042 9.624 12.574 1.00 97.81 321 ALA A C 1
ATOM 2552 O O . ALA A 1 321 ? -14.097 8.405 12.729 1.00 97.81 321 ALA A O 1
ATOM 2553 N N . MET A 1 322 ? -13.789 10.451 13.594 1.00 98.06 322 MET A N 1
ATOM 2554 C CA . MET A 1 322 ? -13.574 10.008 14.977 1.00 98.06 322 MET A CA 1
ATOM 2555 C C . MET A 1 322 ? -14.830 9.377 15.593 1.00 98.06 322 MET A C 1
ATOM 2557 O O . MET A 1 322 ? -14.720 8.359 16.275 1.00 98.06 322 MET A O 1
ATOM 2561 N N . VAL A 1 323 ? -16.027 9.913 15.322 1.00 98.12 323 VAL A N 1
ATOM 2562 C CA . VAL A 1 323 ? -17.296 9.285 15.744 1.00 98.12 323 VAL A CA 1
ATOM 2563 C C . VAL A 1 323 ? -17.437 7.889 15.143 1.00 98.12 323 VAL A C 1
ATOM 2565 O O . VAL A 1 323 ? -17.770 6.932 15.845 1.00 98.12 323 VAL A O 1
ATOM 2568 N N . ASP A 1 324 ? -17.170 7.759 13.845 1.00 97.75 324 ASP A N 1
ATOM 2569 C CA . ASP A 1 324 ? -17.219 6.475 13.152 1.00 97.75 324 ASP A CA 1
ATOM 2570 C C . ASP A 1 324 ? -16.158 5.494 13.671 1.00 97.75 324 ASP A C 1
ATOM 2572 O O . ASP A 1 324 ? -16.465 4.315 13.858 1.00 97.75 324 ASP A O 1
ATOM 2576 N N . ALA A 1 325 ? -14.947 5.976 13.965 1.00 96.94 325 ALA A N 1
ATOM 2577 C CA . ALA A 1 325 ? -13.878 5.166 14.538 1.00 96.94 325 ALA A CA 1
ATOM 2578 C C . ALA A 1 325 ? -14.255 4.660 15.934 1.00 96.94 325 ALA A C 1
ATOM 2580 O O . ALA A 1 325 ? -14.097 3.477 16.208 1.00 96.94 325 ALA A O 1
ATOM 2581 N N . SER A 1 326 ? -14.839 5.509 16.783 1.00 96.81 326 SER A N 1
ATOM 2582 C CA . SER A 1 326 ? -15.296 5.122 18.124 1.00 96.81 326 SER A CA 1
ATOM 2583 C C . SER A 1 326 ? -16.423 4.081 18.104 1.00 96.81 326 SER A C 1
ATOM 2585 O O . SER A 1 326 ? -16.538 3.243 19.001 1.00 96.81 326 SER A O 1
ATOM 2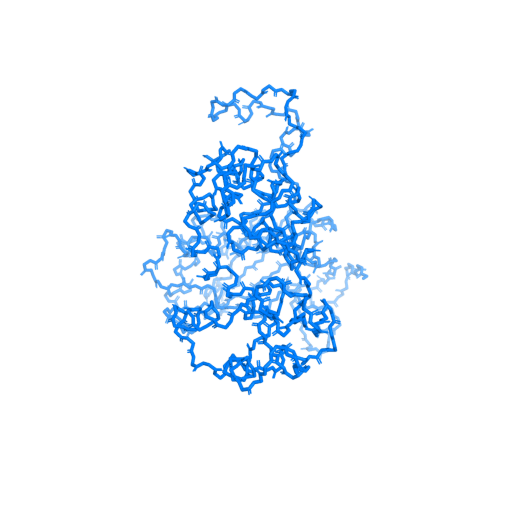587 N N . LYS A 1 327 ? -17.265 4.095 17.062 1.00 95.00 327 LYS A N 1
ATOM 2588 C CA . LYS A 1 327 ? -18.307 3.077 16.863 1.00 95.00 327 LYS A CA 1
ATOM 2589 C C . LYS A 1 327 ? -17.749 1.727 16.409 1.00 95.00 327 LYS A C 1
ATOM 2591 O O . LYS A 1 327 ? -18.430 0.722 16.624 1.00 95.00 327 LYS A O 1
ATOM 2596 N N . GLU A 1 328 ? -16.589 1.705 15.756 1.00 94.25 328 GLU A N 1
ATOM 2597 C CA . GLU A 1 328 ? -15.930 0.483 15.276 1.00 94.25 328 GLU A CA 1
ATOM 2598 C C . GLU A 1 328 ? -14.963 -0.094 16.317 1.00 94.25 328 GLU A C 1
ATOM 2600 O O . GLU A 1 328 ? -15.036 -1.280 16.625 1.00 94.25 328 GLU A O 1
ATOM 2605 N N . TRP A 1 329 ? -14.116 0.750 16.908 1.00 94.12 329 TRP A N 1
ATOM 2606 C CA . TRP A 1 329 ? -13.062 0.364 17.843 1.00 94.12 329 TRP A CA 1
ATOM 2607 C C . TRP A 1 329 ? -13.305 0.986 19.214 1.00 94.12 329 TRP A C 1
ATOM 2609 O O . TRP A 1 329 ? -13.308 2.206 19.381 1.00 94.12 329 TRP A O 1
ATOM 2619 N N . ALA A 1 330 ? -13.486 0.130 20.222 1.00 91.44 330 ALA A N 1
ATOM 2620 C CA . ALA A 1 330 ? -13.789 0.552 21.588 1.00 91.44 330 ALA A CA 1
ATOM 2621 C C . ALA A 1 330 ? -12.653 1.359 22.241 1.00 91.44 330 ALA A C 1
ATOM 2623 O O . ALA A 1 330 ? -12.912 2.125 23.169 1.00 91.44 330 ALA A O 1
ATOM 2624 N N . SER A 1 331 ? -11.418 1.205 21.754 1.00 92.81 331 SER A N 1
ATOM 2625 C CA . SER A 1 331 ? -10.251 1.961 22.214 1.00 92.81 331 SER A CA 1
ATOM 2626 C C . SER A 1 331 ? -10.231 3.424 21.752 1.00 92.81 331 SER A C 1
ATOM 2628 O O . SER A 1 331 ? -9.420 4.199 22.261 1.00 92.81 331 SER A O 1
ATOM 2630 N N . ILE A 1 332 ? -11.114 3.840 20.840 1.00 96.88 332 ILE A N 1
ATOM 2631 C CA . ILE A 1 332 ? -11.151 5.210 20.319 1.00 96.88 332 ILE A CA 1
ATOM 2632 C C . ILE A 1 332 ? -12.262 6.007 21.005 1.00 96.88 332 ILE A C 1
ATOM 2634 O O . ILE A 1 332 ? -13.429 5.605 20.995 1.00 96.88 332 ILE A O 1
ATOM 2638 N N . ALA A 1 333 ? -11.916 7.151 21.598 1.00 97.31 333 ALA A N 1
ATOM 2639 C CA . ALA A 1 333 ? -12.885 8.025 22.255 1.00 97.31 333 ALA A CA 1
ATOM 2640 C C . ALA A 1 333 ? -13.768 8.787 21.251 1.00 97.31 333 ALA A C 1
ATOM 2642 O O . ALA A 1 333 ? -13.357 9.103 20.132 1.00 97.31 333 ALA A O 1
ATOM 2643 N N . LEU A 1 334 ? -14.978 9.127 21.687 1.00 98.06 334 LEU A N 1
ATOM 2644 C CA . LEU A 1 334 ? -15.858 10.062 20.997 1.00 98.06 334 LEU A CA 1
ATOM 2645 C C . LEU A 1 334 ? -15.361 11.505 21.164 1.00 98.06 334 LEU A C 1
ATOM 2647 O O . LEU A 1 334 ? -14.919 11.859 22.261 1.00 98.06 334 LEU A O 1
ATOM 2651 N N . PRO A 1 335 ? -15.525 12.372 20.148 1.00 97.31 335 PRO A N 1
ATOM 2652 C CA . PRO A 1 335 ? -15.318 13.811 20.292 1.00 97.31 335 PRO A CA 1
ATOM 2653 C C . PRO A 1 335 ? -16.160 14.435 21.412 1.00 97.31 335 PRO A C 1
ATOM 2655 O O . PRO A 1 335 ? -17.234 13.943 21.761 1.00 97.31 335 PRO A O 1
ATOM 2658 N N . LYS A 1 336 ? -15.690 15.564 21.951 1.00 97.00 336 LYS A N 1
ATOM 2659 C CA . LYS A 1 336 ? -16.422 16.327 22.967 1.00 97.00 336 LYS A CA 1
ATOM 2660 C C . LYS A 1 336 ? -17.801 16.749 22.444 1.00 97.00 336 LYS A C 1
ATOM 2662 O O . LYS A 1 336 ? -17.898 17.311 21.359 1.00 97.00 336 LYS A O 1
ATOM 2667 N N . GLY A 1 337 ? -18.842 16.534 23.246 1.00 96.25 337 GLY A N 1
ATOM 2668 C CA . GLY A 1 337 ? -20.230 16.882 22.921 1.00 96.25 337 GLY A CA 1
ATOM 2669 C C . GLY A 1 337 ? -21.041 15.747 22.290 1.00 96.25 337 GLY A C 1
ATOM 2670 O O . GLY A 1 337 ? -22.269 15.805 22.304 1.00 96.25 337 GLY A O 1
ATOM 2671 N N . GLU A 1 338 ? -20.385 14.689 21.811 1.00 97.56 338 GLU A N 1
ATOM 2672 C CA . GLU A 1 338 ? -21.054 13.514 21.249 1.00 97.56 338 GLU A CA 1
ATOM 2673 C C . GLU A 1 338 ? -21.592 12.598 22.347 1.00 97.56 338 GLU A C 1
ATOM 2675 O O . GLU A 1 338 ? -20.956 12.401 23.385 1.00 97.56 338 GLU A O 1
ATOM 2680 N N . LYS A 1 339 ? -22.765 12.001 22.117 1.00 97.25 339 LYS A N 1
ATOM 2681 C CA . LYS A 1 339 ? -23.360 11.040 23.054 1.00 97.25 339 LYS A CA 1
ATOM 2682 C C . LYS A 1 339 ? -22.883 9.627 22.742 1.00 97.25 339 LYS A C 1
ATOM 2684 O O . LYS A 1 339 ? -22.974 9.167 21.603 1.00 97.25 339 LYS A O 1
ATOM 2689 N N . ASN A 1 340 ? -22.432 8.909 23.765 1.00 95.62 340 ASN A N 1
ATOM 2690 C CA . ASN A 1 340 ? -22.208 7.472 23.649 1.00 95.62 340 ASN A CA 1
ATOM 2691 C C . ASN A 1 340 ? -23.544 6.710 23.563 1.00 95.62 340 ASN A C 1
ATOM 2693 O O . ASN A 1 340 ? -24.623 7.289 23.722 1.00 95.62 340 ASN A O 1
ATOM 2697 N N . LYS A 1 341 ? -23.498 5.393 23.337 1.00 94.62 341 LYS A N 1
ATOM 2698 C CA . LYS A 1 341 ? -24.722 4.584 23.185 1.00 94.62 341 LYS A CA 1
ATOM 2699 C C . LYS A 1 341 ? -25.623 4.541 24.431 1.00 94.62 341 LYS A C 1
ATOM 2701 O O . LYS A 1 341 ? -26.767 4.115 24.331 1.00 94.62 341 LYS A O 1
ATOM 2706 N N . TYR A 1 342 ? -25.119 4.986 25.583 1.00 92.75 342 TYR A N 1
ATOM 2707 C CA . TYR A 1 342 ? -25.846 5.074 26.851 1.00 92.75 342 TYR A CA 1
ATOM 2708 C C . TYR A 1 342 ? -26.348 6.498 27.153 1.00 92.75 342 TYR A C 1
ATOM 2710 O O . TYR A 1 342 ? -26.865 6.752 28.237 1.00 92.75 342 TYR A O 1
ATOM 2718 N N . GLY A 1 343 ? -26.189 7.441 26.217 1.00 94.88 343 GLY A N 1
ATOM 2719 C CA . GLY A 1 343 ? -26.642 8.826 26.360 1.00 94.88 343 GLY A CA 1
ATOM 2720 C C . GLY A 1 343 ? -25.700 9.744 27.146 1.00 94.88 343 GLY A C 1
ATOM 2721 O O . GLY A 1 343 ? -26.037 10.911 27.343 1.00 94.88 343 GLY A O 1
ATOM 2722 N N . ILE A 1 344 ? -24.524 9.261 27.560 1.00 95.31 344 ILE A N 1
ATOM 2723 C CA . ILE A 1 344 ? -23.513 10.061 28.265 1.00 95.31 344 ILE A CA 1
ATOM 2724 C C . ILE A 1 344 ? -22.781 10.937 27.250 1.00 95.31 344 ILE A C 1
ATOM 2726 O O . ILE A 1 344 ? -22.311 10.442 26.224 1.00 95.31 344 ILE A O 1
ATOM 2730 N N . ILE A 1 345 ? -22.682 12.234 27.541 1.00 96.75 345 ILE A N 1
ATOM 2731 C CA . ILE A 1 345 ? -21.957 13.195 26.708 1.00 96.75 345 ILE A CA 1
ATOM 2732 C C . ILE A 1 345 ? -20.455 13.015 26.940 1.00 96.75 345 ILE A C 1
ATOM 2734 O O . ILE A 1 345 ? -19.989 13.091 28.075 1.00 96.75 345 ILE A O 1
ATOM 2738 N N . SER A 1 346 ? -19.707 12.793 25.862 1.00 97.00 346 SER A N 1
ATOM 2739 C CA . SER A 1 346 ? -18.253 12.700 25.898 1.00 97.00 346 SER A CA 1
ATOM 2740 C C . SER A 1 346 ? -17.624 14.070 26.130 1.00 97.00 346 SER A C 1
ATOM 2742 O O . SER A 1 346 ? -18.035 15.075 25.550 1.00 97.00 346 SER A O 1
ATOM 2744 N N . ASP A 1 347 ? -16.577 14.106 26.944 1.00 95.06 347 ASP A N 1
ATOM 2745 C CA . ASP A 1 347 ? -15.645 15.228 27.069 1.00 95.06 347 ASP A CA 1
ATOM 2746 C C . ASP A 1 347 ? -14.407 15.067 26.162 1.00 95.06 347 ASP A C 1
ATOM 2748 O O . ASP A 1 347 ? -13.519 15.919 26.170 1.00 95.06 347 ASP A O 1
ATOM 2752 N N . GLY A 1 348 ? -14.361 13.996 25.362 1.00 94.50 348 GLY A N 1
ATOM 2753 C CA . GLY A 1 348 ? -13.200 13.567 24.582 1.00 94.50 348 GLY A CA 1
ATOM 2754 C C . GLY A 1 348 ? -12.470 12.351 25.163 1.00 94.50 348 GLY A C 1
ATOM 2755 O O . GLY A 1 348 ? -11.520 11.881 24.540 1.00 94.50 348 GLY A O 1
ATOM 2756 N N . SER A 1 349 ? -12.875 11.843 26.335 1.00 93.88 349 SER A N 1
ATOM 2757 C CA . SER A 1 349 ? -12.179 10.747 27.031 1.00 93.88 349 SER A CA 1
ATOM 2758 C C . SER A 1 349 ? -12.900 9.397 27.019 1.00 93.88 349 SER A C 1
ATOM 2760 O O . SER A 1 349 ? -12.267 8.387 27.318 1.00 93.88 349 SER A O 1
ATOM 2762 N N . ILE A 1 350 ? -14.187 9.354 26.655 1.00 95.62 350 ILE A N 1
ATOM 2763 C CA . ILE A 1 350 ? -14.999 8.126 26.666 1.00 95.62 350 ILE A CA 1
ATOM 2764 C C . ILE A 1 350 ? -15.319 7.644 25.251 1.00 95.62 350 ILE A C 1
ATOM 2766 O O . ILE A 1 350 ? -15.564 8.445 24.350 1.00 95.62 350 ILE A O 1
ATOM 2770 N N . GLY A 1 351 ? -15.346 6.328 25.045 1.00 96.12 351 GLY A N 1
ATOM 2771 C CA . GLY A 1 351 ? -15.740 5.721 23.771 1.00 96.12 351 GLY A CA 1
ATOM 2772 C C . GLY A 1 351 ? -17.257 5.613 23.577 1.00 96.12 351 GLY A C 1
ATOM 2773 O O . GLY A 1 351 ? -18.048 5.688 24.519 1.00 96.12 351 GLY A O 1
ATOM 2774 N N . TYR A 1 352 ? -17.688 5.338 22.345 1.00 96.62 352 TYR A N 1
ATOM 2775 C CA . TYR A 1 352 ? -19.094 5.072 22.021 1.00 96.62 352 TYR A CA 1
ATOM 2776 C C . TYR A 1 352 ? -19.646 3.854 22.778 1.00 96.62 352 TYR A C 1
ATOM 2778 O O . TYR A 1 352 ? -20.820 3.830 23.153 1.00 96.62 352 TYR A O 1
ATOM 2786 N N . HIS A 1 353 ? -18.781 2.869 23.040 1.00 91.88 353 HIS A N 1
ATOM 2787 C CA . HIS A 1 353 ? -19.095 1.636 23.768 1.00 91.88 353 HIS A CA 1
ATOM 2788 C C . HIS A 1 353 ? -18.630 1.637 25.236 1.00 91.88 353 HIS A C 1
ATOM 2790 O O . HIS A 1 353 ? -18.626 0.562 25.845 1.00 91.88 353 HIS A O 1
ATOM 2796 N N . GLU A 1 354 ? -18.228 2.792 25.786 1.00 91.88 354 GLU A N 1
ATOM 2797 C CA . GLU A 1 354 ? -17.626 2.922 27.127 1.00 91.88 354 GLU A CA 1
ATOM 2798 C C . GLU A 1 354 ? -18.468 2.227 28.205 1.00 91.88 354 GLU A C 1
ATOM 2800 O O . GLU A 1 354 ? -19.653 2.508 28.375 1.00 91.88 354 GLU A O 1
ATOM 2805 N N . SER A 1 355 ? -17.857 1.299 28.938 1.00 86.00 355 SER A N 1
ATOM 2806 C CA . SER A 1 355 ? -18.504 0.503 29.983 1.00 86.00 355 SER A CA 1
ATOM 2807 C C . SER A 1 355 ? -17.460 -0.057 30.958 1.00 86.00 355 SER A C 1
ATOM 2809 O O . SER A 1 355 ? -16.268 0.223 30.868 1.00 86.00 355 SER A O 1
ATOM 2811 N N . LYS A 1 356 ? -17.866 -0.921 31.900 1.00 79.19 356 LYS A N 1
ATOM 2812 C CA . LYS A 1 356 ? -16.900 -1.653 32.748 1.00 79.19 356 LYS A CA 1
ATOM 2813 C C . LYS A 1 356 ? -15.958 -2.562 31.945 1.00 79.19 356 LYS A C 1
ATOM 2815 O O . LYS A 1 356 ? -14.899 -2.929 32.459 1.00 79.19 356 LYS A O 1
ATOM 2820 N N . THR A 1 357 ? -16.370 -2.947 30.739 1.00 77.62 357 THR A N 1
ATOM 2821 C CA . THR A 1 357 ? -15.670 -3.890 29.860 1.00 77.62 357 THR A CA 1
ATOM 2822 C C . THR A 1 357 ? -14.835 -3.172 28.808 1.00 77.62 357 THR A C 1
ATOM 2824 O O . THR A 1 357 ? -13.725 -3.606 28.521 1.00 77.62 357 THR A O 1
ATOM 2827 N N . ASN A 1 358 ? -15.353 -2.068 28.272 1.00 84.69 358 ASN A N 1
ATOM 2828 C CA . ASN A 1 358 ? -14.755 -1.322 27.172 1.00 84.69 358 ASN A CA 1
ATOM 2829 C C . ASN A 1 358 ? -14.329 0.053 27.658 1.00 84.69 358 ASN A C 1
ATOM 2831 O O . ASN A 1 358 ? -15.149 0.770 28.229 1.00 84.69 358 ASN A O 1
ATOM 2835 N N . LYS A 1 359 ? -13.081 0.419 27.391 1.00 89.19 359 LYS A N 1
ATOM 2836 C CA . LYS A 1 359 ? -12.557 1.739 27.716 1.00 89.19 359 LYS A CA 1
ATOM 2837 C C . LYS A 1 359 ? -11.816 2.315 26.532 1.00 89.19 359 LYS A C 1
ATOM 2839 O O . LYS A 1 359 ? -10.998 1.614 25.932 1.00 89.19 359 LYS A O 1
ATOM 2844 N N . ALA A 1 360 ? -12.047 3.592 26.263 1.00 92.81 360 ALA A N 1
ATOM 2845 C CA . ALA A 1 360 ? -11.202 4.327 25.344 1.00 92.81 360 ALA A CA 1
ATOM 2846 C C . ALA A 1 360 ? -9.763 4.423 25.878 1.00 92.81 360 ALA A C 1
ATOM 2848 O O . ALA A 1 360 ? -9.496 4.495 27.081 1.00 92.81 360 ALA A O 1
ATOM 2849 N N . ASN A 1 361 ? -8.811 4.435 24.953 1.00 92.88 361 ASN A N 1
ATOM 2850 C CA . ASN A 1 361 ? -7.399 4.625 25.209 1.00 92.88 361 ASN A CA 1
ATOM 2851 C C . ASN A 1 361 ? -6.997 6.007 24.688 1.00 92.88 361 ASN A C 1
ATOM 2853 O O . ASN A 1 361 ? -7.038 6.264 23.482 1.00 92.88 361 ASN A O 1
ATOM 2857 N N . LYS A 1 362 ? -6.581 6.894 25.597 1.00 91.38 362 LYS A N 1
ATOM 2858 C CA . LYS A 1 362 ? -6.202 8.273 25.263 1.00 91.38 362 LYS A CA 1
ATOM 2859 C C . LYS A 1 362 ? -5.097 8.338 24.199 1.00 91.38 362 LYS A C 1
ATOM 2861 O O . LYS A 1 362 ? -5.224 9.084 23.237 1.00 91.38 362 LYS A O 1
ATOM 2866 N N . HIS A 1 363 ? -4.060 7.511 24.330 1.00 89.88 363 HIS A N 1
ATOM 2867 C CA . HIS A 1 363 ? -2.918 7.504 23.407 1.00 89.88 363 HIS A CA 1
ATOM 2868 C C . HIS A 1 363 ? -3.302 7.044 21.998 1.00 89.88 363 HIS A C 1
ATOM 2870 O O . HIS A 1 363 ? -2.914 7.668 21.013 1.00 89.88 363 HIS A O 1
ATOM 2876 N N . SER A 1 364 ? -4.088 5.969 21.888 1.00 89.69 364 SER A N 1
ATOM 2877 C CA . SER A 1 364 ? -4.588 5.499 20.589 1.00 89.69 364 SER A CA 1
ATOM 2878 C C . SER A 1 364 ? -5.528 6.532 19.958 1.00 89.69 364 SER A C 1
ATOM 2880 O O . SER A 1 364 ? -5.364 6.876 18.789 1.00 89.69 364 SER A O 1
ATOM 2882 N N . THR A 1 365 ? -6.429 7.114 20.756 1.00 94.31 365 THR A N 1
ATOM 2883 C CA . THR A 1 365 ? -7.354 8.175 20.324 1.00 94.31 365 THR A CA 1
ATOM 2884 C C . THR A 1 365 ? -6.605 9.372 19.734 1.00 94.31 365 THR A C 1
ATOM 2886 O O . THR A 1 365 ? -6.928 9.819 18.634 1.00 94.31 365 THR A O 1
ATOM 2889 N N . GLU A 1 366 ? -5.585 9.877 20.432 1.00 94.25 366 GLU A N 1
ATOM 2890 C CA . GLU A 1 366 ? -4.781 11.014 19.974 1.00 94.25 366 GLU A CA 1
ATOM 2891 C C . GLU A 1 366 ? -4.043 10.697 18.668 1.00 94.25 366 GLU A C 1
ATOM 2893 O O . GLU A 1 366 ? -4.078 11.497 17.733 1.00 94.25 366 GLU A O 1
ATOM 2898 N N . LYS A 1 367 ? -3.436 9.508 18.554 1.00 94.50 367 LYS A N 1
ATOM 2899 C CA . LYS A 1 367 ? -2.759 9.086 17.319 1.00 94.50 367 LYS A CA 1
ATOM 2900 C C . LYS A 1 367 ? -3.711 8.997 16.133 1.00 94.50 367 LYS A C 1
ATOM 2902 O O . LYS A 1 367 ? -3.385 9.497 15.059 1.00 94.50 367 LYS A O 1
ATOM 2907 N N . VAL A 1 368 ? -4.873 8.371 16.321 1.00 96.44 368 VAL A N 1
ATOM 2908 C CA . VAL A 1 368 ? -5.887 8.238 15.267 1.00 96.44 368 VAL A CA 1
ATOM 2909 C C . VAL A 1 368 ? -6.369 9.614 14.817 1.00 96.44 368 VAL A C 1
ATOM 2911 O O . VAL A 1 368 ? -6.401 9.874 13.614 1.00 96.44 368 VAL A O 1
ATOM 2914 N N . LYS A 1 369 ? -6.644 10.525 15.759 1.00 96.62 369 LYS A N 1
ATOM 2915 C CA . LYS A 1 369 ? -7.036 11.900 15.438 1.00 96.62 369 LYS A CA 1
ATOM 2916 C C . LYS A 1 369 ? -5.973 12.611 14.597 1.00 96.62 369 LYS A C 1
ATOM 2918 O O . LYS A 1 369 ? -6.301 13.143 13.542 1.00 96.62 369 LYS A O 1
ATOM 2923 N N . VAL A 1 370 ? -4.705 12.556 15.012 1.00 95.19 370 VAL A N 1
ATOM 2924 C CA . VAL A 1 370 ? -3.586 13.167 14.271 1.00 95.19 370 VAL A CA 1
ATOM 2925 C C . VAL A 1 370 ? -3.481 12.604 12.852 1.00 95.19 370 VAL A C 1
ATOM 2927 O O . VAL A 1 370 ? -3.218 13.342 11.906 1.00 95.19 370 VAL A O 1
ATOM 2930 N N . ILE A 1 371 ? -3.699 11.303 12.663 1.00 95.25 371 ILE A N 1
ATOM 2931 C CA . ILE A 1 371 ? -3.639 10.697 11.328 1.00 95.25 371 ILE A CA 1
ATOM 2932 C C . ILE A 1 371 ? -4.842 11.110 10.474 1.00 95.25 371 ILE A C 1
ATOM 2934 O O . ILE A 1 371 ? -4.666 11.392 9.290 1.00 95.25 371 ILE A O 1
ATOM 2938 N N . PHE A 1 372 ? -6.041 11.232 11.047 1.00 96.62 372 PHE A N 1
ATOM 2939 C CA . PHE A 1 372 ? -7.179 11.814 10.334 1.00 96.62 372 PHE A CA 1
ATOM 2940 C C . PHE A 1 372 ? -6.949 13.280 9.956 1.00 96.62 372 PHE A C 1
ATOM 2942 O O . PHE A 1 372 ? -7.300 13.662 8.844 1.00 96.62 372 PHE A O 1
ATOM 2949 N N . GLU A 1 373 ? -6.303 14.079 10.809 1.00 95.00 373 GLU A N 1
ATOM 2950 C CA . GLU A 1 373 ? -5.893 15.451 10.475 1.00 95.00 373 GLU A CA 1
ATOM 2951 C C . GLU A 1 373 ? -4.912 15.468 9.293 1.00 95.00 373 GLU A C 1
ATOM 2953 O O . GLU A 1 373 ? -5.094 16.245 8.355 1.00 95.00 373 GLU A O 1
ATOM 2958 N N . LYS A 1 374 ? -3.925 14.559 9.269 1.00 91.31 374 LYS A N 1
ATOM 2959 C CA . LYS A 1 374 ? -3.021 14.397 8.116 1.00 91.31 374 LYS A CA 1
ATOM 2960 C C . LYS A 1 374 ? -3.773 14.002 6.840 1.00 91.31 374 LYS A C 1
ATOM 2962 O O . LYS A 1 374 ? -3.488 14.543 5.776 1.00 91.31 374 LYS A O 1
ATOM 2967 N N . ILE A 1 375 ? -4.723 13.067 6.931 1.00 90.19 375 ILE A N 1
ATOM 2968 C CA . ILE A 1 375 ? -5.546 12.621 5.794 1.00 90.19 375 ILE A CA 1
ATOM 2969 C C . ILE A 1 375 ? -6.417 13.767 5.274 1.00 90.19 375 ILE A C 1
ATOM 2971 O O . ILE A 1 375 ? -6.512 13.965 4.065 1.00 90.19 375 ILE A O 1
ATOM 2975 N N . HIS A 1 376 ? -7.022 14.545 6.169 1.00 90.38 376 HIS A N 1
ATOM 2976 C CA . HIS A 1 376 ? -7.795 15.720 5.786 1.00 90.38 376 HIS A CA 1
ATOM 2977 C C . HIS A 1 376 ? -6.907 16.744 5.070 1.00 90.38 376 HIS A C 1
ATOM 2979 O O . HIS A 1 376 ? -7.241 17.202 3.979 1.00 90.38 376 HIS A O 1
ATOM 2985 N N . ALA A 1 377 ? -5.7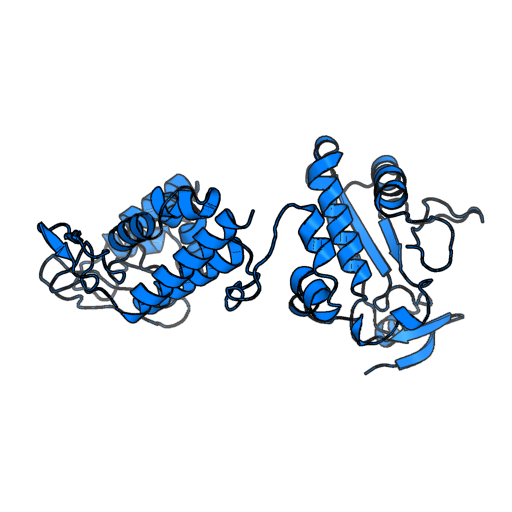44 17.064 5.645 1.00 86.69 377 ALA A N 1
ATOM 2986 C CA . ALA A 1 377 ? -4.790 17.998 5.055 1.00 86.69 377 ALA A CA 1
ATOM 2987 C C . ALA A 1 377 ? -4.275 17.522 3.686 1.00 86.69 377 ALA A C 1
ATOM 2989 O O . ALA A 1 377 ? -4.079 18.337 2.789 1.00 86.69 377 ALA A O 1
ATOM 2990 N N . TYR A 1 378 ? -4.099 16.211 3.491 1.00 85.31 378 TYR A N 1
ATOM 2991 C CA . TYR A 1 378 ? -3.710 15.634 2.201 1.00 85.31 378 TYR A CA 1
ATOM 2992 C C . TYR A 1 378 ? -4.689 15.991 1.072 1.00 85.31 378 TYR A C 1
ATOM 2994 O O . TYR A 1 378 ? -4.249 16.254 -0.045 1.00 85.31 378 TYR A O 1
ATOM 3002 N N . HIS A 1 379 ? -5.996 16.022 1.348 1.00 82.00 379 HIS A N 1
ATOM 3003 C CA . HIS A 1 379 ? -7.008 16.400 0.352 1.00 82.00 379 HIS A CA 1
ATOM 3004 C C . HIS A 1 379 ? -7.194 17.907 0.223 1.00 82.00 379 HIS A C 1
ATOM 3006 O O . HIS A 1 379 ? -7.476 18.373 -0.870 1.00 82.00 379 HIS A O 1
ATOM 3012 N N . SER A 1 380 ? -6.991 18.679 1.293 1.00 72.25 380 SER A N 1
ATOM 3013 C CA . SER A 1 380 ? -7.052 20.149 1.229 1.00 72.25 380 SER A CA 1
ATOM 3014 C C . SER A 1 380 ? -5.889 20.781 0.451 1.00 72.25 380 SER A C 1
ATOM 3016 O O . SER A 1 380 ? -5.980 21.940 0.062 1.00 72.25 380 SER A O 1
ATOM 3018 N N . ASN A 1 381 ? -4.801 20.034 0.241 1.00 59.69 381 ASN A N 1
ATOM 3019 C CA . ASN A 1 381 ? -3.601 20.476 -0.475 1.00 59.69 381 ASN A CA 1
ATOM 3020 C C . ASN A 1 381 ? -3.531 19.979 -1.937 1.00 59.69 381 ASN A C 1
ATOM 3022 O O . ASN A 1 381 ? -2.500 20.164 -2.587 1.00 59.69 381 ASN A O 1
ATOM 3026 N N . LYS A 1 382 ? -4.580 19.312 -2.436 1.00 53.38 382 LYS A N 1
ATOM 3027 C CA . LYS A 1 382 ? -4.754 18.930 -3.847 1.00 53.38 382 LYS A CA 1
ATOM 3028 C C . LYS A 1 382 ? -5.759 19.846 -4.517 1.00 53.38 382 LYS A C 1
ATOM 3030 O O . LYS A 1 382 ? -5.564 20.090 -5.728 1.00 53.38 382 LYS A O 1
#

Radius of gyration: 27.34 Å; chains: 1; bounding box: 65×56×73 Å

Sequence (382 aa):
MNSPGIKSGLNTANEYPGLHRSLIWILKALNFYLKNEFKYKGLEVAYIESGYRCINDNKKKGRTTVNHMGLALDIHINKNGKRTKAIEDIEFIRKKIMTIKMRASEERASDKIYLEPKKFKSGANGATTWVHFDVTRFSSIYFNDEYFKKEIKDLNGNPVVEIIKSLNMNSILNCAGIIVNTSTISKITDQTIEALVKELGDAIASGEGSYEAWNAGAPEGKRVKYGKMNDLPGTITEKTIDEILDAAKKYRWDDNRRRFATGKYQTIPSTLAAAKARLNLSGNELYDPAMQERVFKEHLLRGRSSIYSLIIKGDKTVEQAMVDASKEWASIALPKGEKNKYGIISDGSIGYHESKTNKANKHSTEKVKVIFEKIHAYHSNK

Foldseek 3Di:
DWDWQDAQDPDTATAAPAAQLVQVVLLVQLQVCCVPVVVVQQKHWPDWPAAADDPVNSVVVSHRDHCSNRFKTKIFMDHNPHTDQAQCSQVCSVPVPCCPPVVADCDDDAQHWHWPDCADPVRHGTDRRIIMIGDPRYDPVSRDNLRHDDDPVSSDDPPPVVVCVVVVVCVVVCVVVDPDDPPPPDDQDPADLVRLLVLLLVLLLVQQAAQAWFFLDDPAQDAQPEIDSDDDPCNQQVDFQVRLLCLQVVDHSNDNSRGAQGGSNRQGNVQSVVLCVQVVNPRRDGSHPVVVSCSVPVRLQVVQVQSVCLSPALPHDLLSNLLSVLVRGLQAQHDAQDAAPVRDGDNRFGGNSRHPHGGHHPSSNVSSSVSSVSSSVVNVVD

Secondary structure (DSSP, 8-state):
--EEEEEETTEEEEE-SSEEHHHHHHHHHHHHHHHTTTGGG-EEEEEEEEEE--HHHHHHTT----TTEEEEEEEEEEETTEE---HHHHHHIIIIIIHHHH--BSS--TTS-EE--SB-TTS-B--SSSEEEE-TTS-GGGGSGGGEESSGGGTS-S-HHHHHHHTT-THHHHTTT----TTS-S------HHHHHHHHHHHHHHHH--TT-EE----TTSPPSSEESS--TTSSTTSBHHHHHHHHHHS-TT-TT--SEETTTTB-HHHHHHHHHHTT--S-SB--HHHHHHHIIIIIHHHSHHHHHHHHT--S-HHHHHHHHHHH-TTSBPPTT-B-TTSPBPSSSSBTT-SSS----HHHHHHHHHHHHHHHHHHHT-

pLDDT: mean 89.13, std 12.89, range [36.81, 98.75]